Protein AF-A0A9D6WIB5-F1 (afdb_monomer_lite)

Sequence (393 aa):
MRHALLHAFSIAALVAALFLAWIWRDGGQGAPAVRYANPLYETLLSRPEARGLDLSYLRAVSEDRSGPGPLANPLFASEPHSYDVILFGDSTLAWGTLPSVIAEGSGLRVGLFAYESGFLNRRMLRVYDAIARTYLKQGGLAVFSFAAWTQLADPDLVRLYGEDFARIETAIAAGGLPGRLDRREAAAGLLSATGIAQWRHRLHERLFGAARDRDPVLLPLPAKPPETPTPSDAGPLDVEAMHPRFLRAEPAAVTVMVDADAALRSVASDEAPPFRDLAAALPDAAGRGHLETNAAAFRALAAQAPYRSVFMIPIYAASDRSAYLVQRALFRFAYADAACLLDLGVLHPAGETLPVGREGHVVNEGGLVKSVLIAKALADARYVCPGRQGSAR

Radius of gyration: 26.32 Å; chains: 1; bounding box: 64×65×89 Å

pLDDT: mean 70.94, std 22.27, range [25.5, 97.94]

Foldseek 3Di:
DVVVVVVVVVVVVVVVVVVVVCCVVDLLCPPPQPKDQQPCQVVQCPDPLCVPADPVVNRIDGPDPFPQPQLLFVLLLDAWQQFLEEEEEEVCPVQQADQRLLCRLQVTRYHYDYGHLRALALLNVLLLQLSCNGHHHQQGEYEYEYFPVRLLDARNDDDPPPVVSVVQVVQVVVVDRRNPPPSVNSSVSSVVVVVVVVVVVVVCCVVCVVVVPPDPPPPDDPPDDPDDDDPPPDDDDDPPPDDDDPPDDDDPDPPPPDDPVVQVVCVVPPNHDPCPCVVVVQDDPSSVVRNQNSLVSLQVSLVPHSYAYEYEQFDFAPVPVVSSVNSVVSCVVRPQQRHWYDYLVVLDDPPDHQPADPVRGDRPRSHSSRSSSSSVCSNVVDTGHPPPPDDPD

Secondary structure (DSSP, 8-state):
-HHHHHHHHHHHHHHHHHHHHHIIIIISS-S---EEE-TTHHHHHHSGGGTT---GGGGEEES-SS-S-GGG-GGGGSPTT-EEEEEEESHHHHSS--HHHHHHHH-S-EEEEE-TT---SHHHHHHHHHHHHHHEEEEEEEEEE--HHHHSS-TT---SSHHHHHHHHHHHHTT---TT--HHHHHHHHHHHHHHHHHHHHHHHHHHGGGTSS----PPPPS-PPPPPPTTS-PPP-GGG--SS--------------HHHHHHHHHSS--S-GGGHHHHSPPHHHHHHHHHHHHHHHHHHHH-SSEEEEEEPPPPGGGHHHHHHHHHHHHHHTTTTSEEEEHHHHSPTTPPP---TTS--SSHHHHHHHHHHHHHHHTT--B-TT-TT---

Structure (mmCIF, N/CA/C/O backbone):
data_AF-A0A9D6WIB5-F1
#
_entry.id   AF-A0A9D6WIB5-F1
#
loop_
_atom_site.group_PDB
_atom_site.id
_atom_site.type_symbol
_atom_site.label_atom_id
_atom_site.label_alt_id
_atom_site.label_comp_id
_atom_site.label_asym_id
_atom_site.label_entity_id
_atom_site.label_seq_id
_atom_site.pdbx_PDB_ins_code
_atom_site.Cartn_x
_atom_site.Cartn_y
_atom_site.Cartn_z
_atom_site.occupancy
_atom_site.B_iso_or_equiv
_atom_site.auth_seq_id
_atom_site.auth_comp_id
_atom_site.auth_asym_id
_atom_site.auth_atom_id
_atom_site.pdbx_PDB_model_num
ATOM 1 N N . MET A 1 1 ? -14.952 10.471 -61.748 1.00 73.19 1 MET A N 1
ATOM 2 C CA . MET A 1 1 ? -14.874 11.013 -60.367 1.00 73.19 1 MET A CA 1
ATOM 3 C C . MET A 1 1 ? -15.531 10.122 -59.311 1.00 73.19 1 MET A C 1
ATOM 5 O O . MET A 1 1 ? -14.818 9.707 -58.411 1.00 73.19 1 MET A O 1
ATOM 9 N N . ARG A 1 2 ? -16.827 9.767 -59.403 1.00 74.62 2 ARG A N 1
ATOM 10 C CA . ARG A 1 2 ? -17.503 8.924 -58.383 1.00 74.62 2 ARG A CA 1
ATOM 11 C C . ARG A 1 2 ? -16.819 7.573 -58.112 1.00 74.62 2 ARG A C 1
ATOM 13 O O . ARG A 1 2 ? -16.617 7.233 -56.955 1.00 74.62 2 ARG A O 1
ATOM 20 N N . HIS A 1 3 ? -16.392 6.852 -59.152 1.00 73.56 3 HIS A N 1
ATOM 21 C CA . HIS A 1 3 ? -15.674 5.580 -58.982 1.00 73.56 3 HIS A CA 1
ATOM 22 C C . HIS A 1 3 ? -14.308 5.737 -58.294 1.00 73.56 3 HIS A C 1
ATOM 24 O O . HIS A 1 3 ? -13.960 4.927 -57.444 1.00 73.56 3 HIS A O 1
ATOM 30 N N . ALA A 1 4 ? -13.564 6.804 -58.597 1.00 77.12 4 ALA A N 1
ATOM 31 C CA . ALA A 1 4 ? -12.274 7.070 -57.959 1.00 77.12 4 ALA A CA 1
ATOM 32 C C . ALA A 1 4 ? -12.426 7.391 -56.460 1.00 77.12 4 ALA A C 1
ATOM 34 O O . ALA A 1 4 ? -11.630 6.929 -55.649 1.00 77.12 4 ALA A O 1
ATOM 35 N N . LEU A 1 5 ? -13.484 8.121 -56.084 1.00 77.19 5 LEU A N 1
ATOM 36 C CA . LEU A 1 5 ? -13.793 8.423 -54.682 1.00 77.19 5 LEU A CA 1
ATOM 37 C C . LEU A 1 5 ? -14.224 7.177 -53.895 1.00 77.19 5 LEU A C 1
ATOM 39 O O . LEU A 1 5 ? -13.792 7.000 -52.761 1.00 77.19 5 LEU A O 1
ATOM 43 N N . LEU A 1 6 ? -15.016 6.289 -54.506 1.00 84.81 6 LEU A N 1
ATOM 44 C CA . LEU A 1 6 ? -15.388 5.002 -53.906 1.00 84.81 6 LEU A CA 1
ATOM 45 C C . LEU A 1 6 ? -14.158 4.119 -53.654 1.00 84.81 6 LEU A C 1
ATOM 47 O O . LEU A 1 6 ? -14.003 3.597 -52.554 1.00 84.81 6 LEU A O 1
ATOM 51 N N . HIS A 1 7 ? -13.243 4.022 -54.623 1.00 80.50 7 HIS A N 1
ATOM 52 C CA . HIS A 1 7 ? -11.996 3.274 -54.445 1.00 80.50 7 HIS A CA 1
ATOM 53 C C . HIS A 1 7 ? -11.097 3.867 -53.356 1.00 80.50 7 HIS A C 1
ATOM 55 O O . HIS A 1 7 ? -10.576 3.120 -52.529 1.00 80.50 7 HIS A O 1
ATOM 61 N N . ALA A 1 8 ? -10.948 5.193 -53.308 1.00 81.44 8 ALA A N 1
ATOM 62 C CA . ALA A 1 8 ? -10.172 5.854 -52.261 1.00 81.44 8 ALA A CA 1
ATOM 63 C C . ALA A 1 8 ? -10.755 5.587 -50.861 1.00 81.44 8 ALA A C 1
ATOM 65 O O . ALA A 1 8 ? -10.007 5.310 -49.924 1.00 81.44 8 ALA A O 1
ATOM 66 N N . PHE A 1 9 ? -12.085 5.594 -50.727 1.00 88.69 9 PHE A N 1
ATOM 67 C CA . PHE A 1 9 ? -12.755 5.314 -49.458 1.00 88.69 9 PHE A CA 1
ATOM 68 C C . PHE A 1 9 ? -12.594 3.851 -49.022 1.00 88.69 9 PHE A C 1
ATOM 70 O O . PHE A 1 9 ? -12.291 3.589 -47.861 1.00 88.69 9 PHE A O 1
ATOM 77 N N . SER A 1 10 ? -12.725 2.892 -49.944 1.00 83.75 10 SER A N 1
ATOM 78 C CA . SER A 1 10 ? -12.512 1.469 -49.647 1.00 83.75 10 SER A CA 1
ATOM 79 C C . SER A 1 10 ? -11.070 1.165 -49.237 1.00 83.75 10 SER A C 1
ATOM 81 O O . SER A 1 10 ? -10.853 0.380 -48.317 1.00 83.75 10 SER A O 1
ATOM 83 N N . ILE A 1 11 ? -10.085 1.814 -49.868 1.00 86.69 11 ILE A N 1
ATOM 84 C CA . ILE A 1 11 ? -8.671 1.679 -49.494 1.00 86.69 11 ILE A CA 1
ATOM 85 C C . ILE A 1 11 ? -8.429 2.281 -48.106 1.00 86.69 11 ILE A C 1
ATOM 87 O O . ILE A 1 11 ? -7.814 1.630 -47.266 1.00 86.69 11 ILE A O 1
ATOM 91 N N . ALA A 1 12 ? -8.955 3.477 -47.823 1.00 83.81 12 ALA A N 1
ATOM 92 C CA . ALA A 1 12 ? -8.821 4.105 -46.509 1.00 83.81 12 ALA A CA 1
ATOM 93 C C . ALA A 1 12 ? -9.473 3.268 -45.393 1.00 83.81 12 ALA A C 1
ATOM 95 O O . ALA A 1 12 ? -8.875 3.078 -44.335 1.00 83.81 12 ALA A O 1
ATOM 96 N N . ALA A 1 13 ? -10.662 2.711 -45.644 1.00 86.38 13 ALA A N 1
ATOM 97 C CA . ALA A 1 13 ? -11.349 1.830 -44.704 1.00 86.38 13 ALA A CA 1
ATOM 98 C C . ALA A 1 13 ? -10.573 0.525 -44.458 1.00 86.38 13 ALA A C 1
ATOM 100 O O . ALA A 1 13 ? -10.469 0.083 -43.315 1.00 86.38 13 ALA A O 1
ATOM 101 N N . LEU A 1 14 ? -9.984 -0.066 -45.503 1.00 88.12 14 LEU A N 1
ATOM 102 C CA . LEU A 1 14 ? -9.153 -1.264 -45.381 1.00 88.12 14 LEU A CA 1
ATOM 103 C C . LEU A 1 14 ? -7.866 -0.985 -44.596 1.00 88.12 14 LEU A C 1
ATOM 105 O O . LEU A 1 14 ? -7.521 -1.752 -43.704 1.00 88.12 14 LEU A O 1
ATOM 109 N N . VAL A 1 15 ? -7.181 0.126 -44.878 1.00 83.81 15 VAL A N 1
ATOM 110 C CA . VAL A 1 15 ? -5.978 0.538 -44.138 1.00 83.81 15 VAL A CA 1
ATOM 111 C C . VAL A 1 15 ? -6.311 0.792 -42.667 1.00 83.81 15 VAL A C 1
ATOM 113 O O . VAL A 1 15 ? -5.594 0.310 -41.794 1.00 83.81 15 VAL A O 1
ATOM 116 N N . ALA A 1 16 ? -7.427 1.464 -42.372 1.00 83.12 16 ALA A N 1
ATOM 117 C CA . ALA A 1 16 ? -7.889 1.669 -41.002 1.00 83.12 16 ALA A CA 1
ATOM 118 C C . ALA A 1 16 ? -8.225 0.342 -40.298 1.00 83.12 16 ALA A C 1
ATOM 120 O O . ALA A 1 16 ? -7.836 0.145 -39.149 1.00 83.12 16 ALA A O 1
ATOM 121 N N . ALA A 1 17 ? -8.893 -0.592 -40.980 1.00 83.06 17 ALA A N 1
ATOM 122 C CA . ALA A 1 17 ? -9.214 -1.906 -40.427 1.00 83.06 17 ALA A CA 1
ATOM 123 C C . ALA A 1 17 ? -7.956 -2.747 -40.153 1.00 83.06 17 ALA A C 1
ATOM 125 O O . ALA A 1 17 ? -7.858 -3.365 -39.096 1.00 83.06 17 ALA A O 1
ATOM 126 N N . LEU A 1 18 ? -6.976 -2.736 -41.062 1.00 76.38 18 LEU A N 1
ATOM 127 C CA . LEU A 1 18 ? -5.698 -3.430 -40.883 1.00 76.38 18 LEU A CA 1
ATOM 128 C C . LEU A 1 18 ? -4.862 -2.804 -39.764 1.00 76.38 18 LEU A C 1
ATOM 130 O O . LEU A 1 18 ? -4.276 -3.529 -38.967 1.00 76.38 18 LEU A O 1
ATOM 134 N N . PHE A 1 19 ? -4.855 -1.476 -39.653 1.00 69.00 19 PHE A N 1
ATOM 135 C CA . PHE A 1 19 ? -4.183 -0.769 -38.565 1.00 69.00 19 PHE A CA 1
ATOM 136 C C . PHE A 1 19 ? -4.838 -1.056 -37.207 1.00 69.00 19 PHE A C 1
ATOM 138 O O . PHE A 1 19 ? -4.141 -1.324 -36.233 1.00 69.00 19 PHE A O 1
ATOM 145 N N . LEU A 1 20 ? -6.173 -1.095 -37.139 1.00 67.00 20 LEU A N 1
ATOM 146 C CA . LEU A 1 20 ? -6.906 -1.494 -35.934 1.00 67.00 20 LEU A CA 1
ATOM 147 C C . LEU A 1 20 ? -6.681 -2.969 -35.582 1.00 67.00 20 LEU A C 1
ATOM 149 O O . LEU A 1 20 ? -6.518 -3.283 -34.408 1.00 67.00 20 LEU A O 1
ATOM 153 N N . ALA A 1 21 ? -6.634 -3.866 -36.570 1.00 70.25 21 ALA A N 1
ATOM 154 C CA . ALA A 1 21 ? -6.310 -5.274 -36.357 1.00 70.25 21 ALA A CA 1
ATOM 155 C C . ALA A 1 21 ? -4.866 -5.457 -35.867 1.00 70.25 21 ALA A C 1
ATOM 157 O O . ALA A 1 21 ? -4.623 -6.281 -34.990 1.00 70.25 21 ALA A O 1
ATOM 158 N N . TRP A 1 22 ? -3.923 -4.662 -36.380 1.00 65.62 22 TRP A N 1
ATOM 159 C CA . TRP A 1 22 ? -2.536 -4.635 -35.922 1.00 65.62 22 TRP A CA 1
ATOM 160 C C . TRP A 1 22 ? -2.415 -4.093 -34.493 1.00 65.62 22 TRP A C 1
ATOM 162 O O . TRP A 1 22 ? -1.809 -4.748 -33.656 1.00 65.62 22 TRP A O 1
ATOM 172 N N . ILE A 1 23 ? -3.079 -2.982 -34.153 1.00 57.72 23 ILE A N 1
ATOM 173 C CA . ILE A 1 23 ? -3.151 -2.478 -32.768 1.00 57.72 23 ILE A CA 1
ATOM 174 C C . ILE A 1 23 ? -3.806 -3.504 -31.840 1.00 57.72 23 ILE A C 1
ATOM 176 O O . ILE A 1 23 ? -3.381 -3.672 -30.703 1.00 57.72 23 ILE A O 1
ATOM 180 N N . TRP A 1 24 ? -4.838 -4.209 -32.296 1.00 55.62 24 TRP A N 1
ATOM 181 C CA . TRP A 1 24 ? -5.508 -5.210 -31.472 1.00 55.62 24 TRP A CA 1
ATOM 182 C C . TRP A 1 24 ? -4.647 -6.464 -31.266 1.00 55.62 24 TRP A C 1
ATOM 184 O O . TRP A 1 24 ? -4.664 -7.043 -30.181 1.00 55.62 24 TRP A O 1
ATOM 194 N N . ARG A 1 25 ? -3.861 -6.847 -32.279 1.00 52.91 25 ARG A N 1
ATOM 195 C CA . ARG A 1 25 ? -2.945 -7.993 -32.244 1.00 52.91 25 ARG A CA 1
ATOM 196 C C . ARG A 1 25 ? -1.653 -7.705 -31.469 1.00 52.91 25 ARG A C 1
ATOM 198 O O . ARG A 1 25 ? -1.260 -8.544 -30.668 1.00 52.91 25 ARG A O 1
ATOM 205 N N . ASP A 1 26 ? -1.042 -6.539 -31.673 1.00 44.69 26 ASP A N 1
ATOM 206 C CA . ASP A 1 26 ? 0.297 -6.203 -31.159 1.00 44.69 26 ASP A CA 1
ATOM 207 C C . ASP A 1 26 ? 0.281 -5.113 -30.066 1.00 44.69 26 ASP A C 1
ATOM 209 O O . ASP A 1 26 ? 1.196 -5.041 -29.252 1.00 44.69 26 ASP A O 1
ATOM 213 N N . GLY A 1 27 ? -0.749 -4.260 -30.015 1.00 41.56 27 GLY A N 1
ATOM 214 C CA . GLY A 1 27 ? -0.863 -3.145 -29.059 1.00 41.56 27 GLY A CA 1
ATOM 215 C C . GLY A 1 27 ? -1.754 -3.408 -27.837 1.00 41.56 27 GLY A C 1
ATOM 216 O O . GLY A 1 27 ? -1.714 -2.639 -26.881 1.00 41.56 27 GLY A O 1
ATOM 217 N N . GLY A 1 28 ? -2.561 -4.476 -27.847 1.00 40.91 28 GLY A N 1
ATOM 218 C CA . GLY A 1 28 ? -3.473 -4.838 -26.748 1.00 40.91 28 GLY A CA 1
ATOM 219 C C . GLY A 1 28 ? -3.008 -6.016 -25.891 1.00 40.91 28 GLY A C 1
ATOM 220 O O . GLY A 1 28 ? -3.468 -6.189 -24.763 1.00 40.91 28 GLY A O 1
ATOM 221 N N . GLN A 1 29 ? -2.080 -6.815 -26.406 1.00 40.91 29 GLN A N 1
ATOM 222 C CA . GLN A 1 29 ? -1.367 -7.827 -25.646 1.00 40.91 29 GLN A CA 1
ATOM 223 C C . GLN A 1 29 ? 0.100 -7.500 -25.834 1.00 40.91 29 GLN A C 1
ATOM 225 O O . GLN A 1 29 ? 0.661 -7.815 -26.880 1.00 40.91 29 GLN A O 1
ATOM 230 N N . GLY A 1 30 ? 0.703 -6.800 -24.865 1.00 50.59 30 GLY A N 1
ATOM 231 C CA . GLY A 1 30 ? 2.157 -6.642 -24.851 1.00 50.59 30 GLY A CA 1
ATOM 232 C C . GLY A 1 30 ? 2.777 -8.000 -25.164 1.00 50.59 30 GLY A C 1
ATOM 233 O O . GLY A 1 30 ? 2.280 -9.002 -24.638 1.00 50.59 30 GLY A O 1
ATOM 234 N N . ALA A 1 31 ? 3.744 -8.029 -26.094 1.00 45.81 31 ALA A N 1
ATOM 235 C CA . ALA A 1 31 ? 4.381 -9.253 -26.584 1.00 45.81 31 ALA A CA 1
ATOM 236 C C . ALA A 1 31 ? 4.467 -10.266 -25.438 1.00 45.81 31 ALA A C 1
ATOM 238 O O . ALA A 1 31 ? 4.948 -9.860 -24.374 1.00 45.81 31 ALA A O 1
ATOM 239 N N . PRO A 1 32 ? 3.921 -11.494 -25.595 1.00 52.44 32 PRO A N 1
ATOM 240 C CA . PRO A 1 32 ? 3.673 -12.400 -24.481 1.00 52.44 32 PRO A CA 1
ATOM 241 C C . PRO A 1 32 ? 4.929 -12.437 -23.635 1.00 52.44 32 PRO A C 1
ATOM 243 O O . PRO A 1 32 ? 5.973 -12.863 -24.129 1.00 52.44 32 PRO A O 1
ATOM 246 N N . ALA A 1 33 ? 4.836 -11.861 -22.429 1.00 60.47 33 ALA A N 1
ATOM 247 C CA . ALA A 1 33 ? 6.010 -11.599 -21.614 1.00 60.47 33 ALA A CA 1
ATOM 248 C C . ALA A 1 33 ? 6.803 -12.898 -21.551 1.00 60.47 33 ALA A C 1
ATOM 250 O O . ALA A 1 33 ? 6.225 -13.920 -21.174 1.00 60.47 33 ALA A O 1
ATOM 251 N N . VAL A 1 34 ? 8.058 -12.885 -22.012 1.00 63.88 34 VAL A N 1
ATOM 252 C CA . VAL A 1 34 ? 8.861 -14.108 -22.092 1.00 63.88 34 VAL A CA 1
ATOM 253 C C . VAL A 1 34 ? 8.859 -14.723 -20.699 1.00 63.88 34 VAL A C 1
ATOM 255 O O . VAL A 1 34 ? 9.285 -14.090 -19.729 1.00 63.88 34 VAL A O 1
ATOM 258 N N . ARG A 1 35 ? 8.259 -15.911 -20.595 1.00 76.75 35 ARG A N 1
ATOM 259 C CA . ARG A 1 35 ? 8.081 -16.612 -19.329 1.00 76.75 35 ARG A CA 1
ATOM 260 C C . ARG A 1 35 ? 9.216 -17.603 -19.168 1.00 76.75 35 ARG A C 1
ATOM 262 O O . ARG A 1 35 ? 9.382 -18.495 -19.996 1.00 76.75 35 ARG A O 1
ATOM 269 N N . TYR A 1 36 ? 9.957 -17.459 -18.084 1.00 81.12 36 TYR A N 1
ATOM 270 C CA . TYR A 1 36 ? 11.009 -18.379 -17.682 1.00 81.12 36 TYR A CA 1
ATOM 271 C C . TYR A 1 36 ? 10.500 -19.249 -16.538 1.00 81.12 36 TYR A C 1
ATOM 273 O O . TYR A 1 36 ? 9.653 -18.813 -15.753 1.00 81.12 36 TYR A O 1
ATOM 281 N N . ALA A 1 37 ? 11.016 -20.472 -16.425 1.00 85.25 37 ALA A N 1
ATOM 282 C CA . ALA A 1 37 ? 10.795 -21.276 -15.229 1.00 85.25 37 ALA A CA 1
ATOM 283 C C . ALA A 1 37 ? 11.323 -20.510 -14.008 1.00 85.25 37 ALA A C 1
ATOM 285 O O . ALA A 1 37 ? 12.419 -19.952 -14.055 1.00 85.25 37 ALA A O 1
ATOM 286 N N . ASN A 1 38 ? 10.544 -20.461 -12.930 1.00 81.44 38 ASN A N 1
ATOM 287 C CA . ASN A 1 38 ? 10.973 -19.803 -11.704 1.00 81.44 38 ASN A CA 1
ATOM 288 C C . ASN A 1 38 ? 11.993 -20.692 -10.973 1.00 81.44 38 ASN A C 1
ATOM 290 O O . ASN A 1 38 ? 11.601 -21.738 -10.447 1.00 81.44 38 ASN A O 1
ATOM 294 N N . PRO A 1 39 ? 13.276 -20.296 -10.884 1.00 79.62 39 PRO A N 1
ATOM 295 C CA . PRO A 1 39 ? 14.301 -21.127 -10.254 1.00 79.62 39 PRO A CA 1
ATOM 296 C C . PRO A 1 39 ? 14.086 -21.297 -8.742 1.00 79.62 39 PRO A C 1
ATOM 298 O O . PRO A 1 39 ? 14.669 -22.195 -8.147 1.00 79.62 39 PRO A O 1
ATOM 301 N N . LEU A 1 40 ? 13.248 -20.458 -8.121 1.00 80.75 40 LEU A N 1
ATOM 302 C CA . LEU A 1 40 ? 12.941 -20.508 -6.690 1.00 80.75 40 LEU A CA 1
ATOM 303 C C . LEU A 1 40 ? 11.665 -21.299 -6.378 1.00 80.75 40 LEU A C 1
ATOM 305 O O . LEU A 1 40 ? 11.276 -21.383 -5.218 1.00 80.75 40 LEU A O 1
ATOM 309 N N . TYR A 1 41 ? 10.980 -21.858 -7.381 1.00 83.62 41 TYR A N 1
ATOM 310 C CA . TYR A 1 41 ? 9.661 -22.461 -7.179 1.00 83.62 41 TYR A CA 1
ATOM 311 C C . TYR A 1 41 ? 9.671 -23.624 -6.176 1.00 83.62 41 TYR A C 1
ATOM 313 O O . TYR A 1 41 ? 8.881 -23.623 -5.233 1.00 83.62 41 TYR A O 1
ATOM 321 N N . GLU A 1 42 ? 10.598 -24.571 -6.330 1.00 87.06 42 GLU A N 1
ATOM 322 C CA . GLU A 1 42 ? 10.722 -25.716 -5.416 1.00 87.06 42 GLU A CA 1
ATOM 323 C C . GLU A 1 42 ? 11.121 -25.273 -4.001 1.00 87.06 42 GLU A C 1
ATOM 325 O O . GLU A 1 42 ? 10.569 -25.759 -3.012 1.00 87.06 42 GLU A O 1
ATOM 330 N N . THR A 1 43 ? 12.006 -24.275 -3.890 1.00 82.56 43 THR A N 1
ATOM 331 C CA . THR A 1 43 ? 12.355 -23.656 -2.604 1.00 82.56 43 THR A CA 1
ATOM 332 C C . THR A 1 43 ? 11.114 -23.078 -1.931 1.00 82.56 43 THR A C 1
ATOM 334 O O . THR A 1 43 ? 10.878 -23.360 -0.760 1.00 82.56 43 THR A O 1
ATOM 337 N N . LEU A 1 44 ? 10.285 -22.325 -2.663 1.00 82.69 44 LEU A N 1
ATOM 338 C CA . LEU A 1 44 ? 9.049 -21.734 -2.143 1.00 82.69 44 LEU A CA 1
ATOM 339 C C . LEU A 1 44 ? 8.046 -22.801 -1.686 1.00 82.69 44 LEU A C 1
ATOM 341 O O . LEU A 1 44 ? 7.485 -22.654 -0.606 1.00 82.69 44 LEU A O 1
ATOM 345 N N . LEU A 1 45 ? 7.856 -23.882 -2.450 1.00 85.31 45 LEU A N 1
ATOM 346 C CA . LEU A 1 45 ? 6.968 -24.991 -2.076 1.00 85.31 45 LEU A CA 1
ATOM 347 C C . LEU A 1 45 ? 7.430 -25.738 -0.820 1.00 85.31 45 LEU A C 1
ATOM 349 O O . LEU A 1 45 ? 6.602 -26.229 -0.056 1.00 85.31 45 LEU A O 1
ATOM 353 N N . SER A 1 46 ? 8.743 -25.825 -0.601 1.00 85.56 46 SER A N 1
ATOM 354 C CA . SER A 1 46 ? 9.311 -26.513 0.565 1.00 85.56 46 SER A CA 1
ATOM 355 C C . SER A 1 46 ? 9.085 -25.766 1.887 1.00 85.56 46 SER A C 1
ATOM 357 O O . SER A 1 46 ? 9.235 -26.348 2.966 1.00 85.56 46 SER A O 1
ATOM 359 N N . ARG A 1 47 ? 8.710 -24.482 1.824 1.00 80.31 47 ARG A N 1
ATOM 360 C CA . ARG A 1 47 ? 8.531 -23.636 3.003 1.00 80.31 47 ARG A CA 1
ATOM 361 C C . ARG A 1 47 ? 7.288 -24.044 3.802 1.00 80.31 47 ARG A C 1
ATOM 363 O O . ARG A 1 47 ? 6.231 -24.270 3.210 1.00 80.31 47 ARG A O 1
ATOM 370 N N . PRO A 1 48 ? 7.350 -24.087 5.146 1.00 76.94 48 PRO A N 1
ATOM 371 C CA . PRO A 1 48 ? 6.172 -24.330 5.982 1.00 76.94 48 PRO A CA 1
ATOM 372 C C . PRO A 1 48 ? 4.993 -23.399 5.667 1.00 76.94 48 PRO A C 1
ATOM 374 O O . PRO A 1 48 ? 3.841 -23.825 5.713 1.00 76.94 48 PRO A O 1
ATOM 377 N N . GLU A 1 49 ? 5.284 -22.151 5.308 1.00 80.19 49 GLU A N 1
ATOM 378 C CA . GLU A 1 49 ? 4.323 -21.104 4.970 1.00 80.19 49 GLU A CA 1
ATOM 379 C C . GLU A 1 49 ? 3.557 -21.387 3.666 1.00 80.19 49 GLU A C 1
ATOM 381 O O . GLU A 1 49 ? 2.486 -20.822 3.470 1.00 80.19 49 GLU A O 1
ATOM 386 N N . ALA A 1 50 ? 4.069 -22.266 2.796 1.00 79.19 50 ALA A N 1
ATOM 387 C CA . ALA A 1 50 ? 3.410 -22.674 1.555 1.00 79.19 50 ALA A CA 1
ATOM 388 C C . ALA A 1 50 ? 2.350 -23.771 1.751 1.00 79.19 50 ALA A C 1
ATOM 390 O O . ALA A 1 50 ? 1.600 -24.080 0.823 1.00 79.19 50 ALA A O 1
ATOM 391 N N . ARG A 1 51 ? 2.277 -24.392 2.936 1.00 82.62 51 ARG A N 1
ATOM 392 C CA . ARG A 1 51 ? 1.345 -25.500 3.183 1.00 82.62 51 ARG A CA 1
ATOM 393 C C . ARG A 1 51 ? -0.101 -25.031 3.035 1.00 82.62 51 ARG A C 1
ATOM 395 O O . ARG A 1 51 ? -0.567 -24.195 3.801 1.00 82.62 51 ARG A O 1
ATOM 402 N N . GLY A 1 52 ? -0.808 -25.640 2.086 1.00 84.75 52 GLY A N 1
ATOM 403 C CA . GLY A 1 52 ? -2.212 -25.346 1.808 1.00 84.75 52 GLY A CA 1
ATOM 404 C C . GLY A 1 52 ? -2.449 -24.134 0.907 1.00 84.75 52 GLY A C 1
ATOM 405 O O . GLY A 1 52 ? -3.603 -23.756 0.776 1.00 84.75 52 GLY A O 1
ATOM 406 N N . LEU A 1 53 ? -1.400 -23.555 0.304 1.00 87.50 53 LEU A N 1
ATOM 407 C CA . LEU A 1 53 ? -1.517 -22.480 -0.685 1.00 87.50 53 LEU A CA 1
ATOM 408 C C . LEU A 1 53 ? -1.361 -23.016 -2.113 1.00 87.50 53 LEU A C 1
ATOM 410 O O . LEU A 1 53 ? -0.441 -23.797 -2.388 1.00 87.50 53 LEU A O 1
A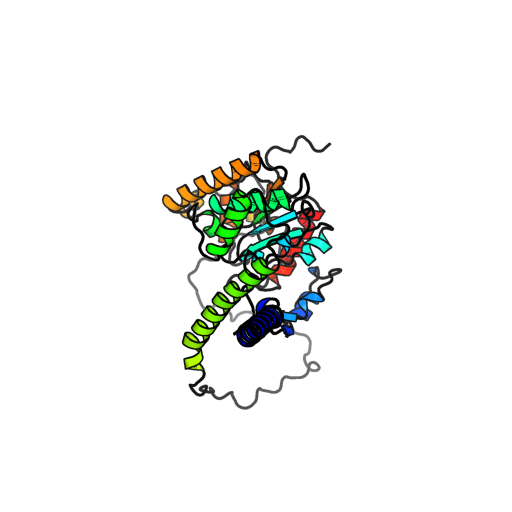TOM 414 N N . ASP A 1 54 ? -2.182 -22.540 -3.051 1.00 88.25 54 ASP A N 1
ATOM 415 C CA . ASP A 1 54 ? -1.951 -22.779 -4.479 1.00 88.25 54 ASP A CA 1
ATOM 416 C C . ASP A 1 54 ? -0.893 -21.815 -5.029 1.00 88.25 54 ASP A C 1
ATOM 418 O O . ASP A 1 54 ? -1.176 -20.713 -5.496 1.00 88.25 54 ASP A O 1
ATOM 422 N N . LEU A 1 55 ? 0.363 -22.263 -5.024 1.00 86.75 55 LEU A N 1
ATOM 423 C CA . LEU A 1 55 ? 1.480 -21.511 -5.595 1.00 86.75 55 LEU A CA 1
ATOM 424 C C . LEU A 1 55 ? 1.726 -21.818 -7.081 1.00 86.75 55 LEU A C 1
ATOM 426 O O . LEU A 1 55 ? 2.742 -21.389 -7.622 1.00 86.75 55 LEU A O 1
ATOM 430 N N . SER A 1 56 ? 0.852 -22.557 -7.776 1.00 86.88 56 SER A N 1
ATOM 431 C CA . SER A 1 56 ? 1.084 -22.985 -9.170 1.00 86.88 56 SER A CA 1
ATOM 432 C C . SER A 1 56 ? 1.367 -21.828 -10.138 1.00 86.88 56 SER A C 1
ATOM 434 O O . SER A 1 56 ? 2.162 -21.981 -11.069 1.00 86.88 56 SER A O 1
ATOM 436 N N . TYR A 1 57 ? 0.809 -20.645 -9.875 1.00 81.25 57 TYR A N 1
ATOM 437 C CA . TYR A 1 57 ? 1.046 -19.429 -10.653 1.00 81.25 57 TYR A CA 1
ATOM 438 C C . TYR A 1 57 ? 2.490 -18.895 -10.547 1.00 81.25 57 TYR A C 1
ATOM 440 O O . TYR A 1 57 ? 2.921 -18.145 -11.420 1.00 81.25 57 TYR A O 1
ATOM 448 N N . LEU A 1 58 ? 3.257 -19.305 -9.528 1.00 84.12 58 LEU A N 1
ATOM 449 C CA . LEU A 1 58 ? 4.672 -18.953 -9.351 1.00 84.12 58 LEU A CA 1
ATOM 450 C C . LEU A 1 58 ? 5.625 -19.859 -10.138 1.00 84.12 58 LEU A C 1
ATOM 452 O O . LEU A 1 58 ? 6.828 -19.612 -10.105 1.00 84.12 58 LEU A O 1
ATOM 456 N N . ARG A 1 59 ? 5.136 -20.887 -10.851 1.00 84.94 59 ARG A N 1
ATOM 457 C CA . ARG A 1 59 ? 5.979 -21.777 -11.681 1.00 84.94 59 ARG A CA 1
ATOM 458 C C . ARG A 1 59 ? 6.738 -21.030 -12.774 1.00 84.94 59 ARG A C 1
ATOM 460 O O . ARG A 1 59 ? 7.792 -21.489 -13.211 1.00 84.94 59 ARG A O 1
ATOM 467 N N . ALA A 1 60 ? 6.200 -19.897 -13.213 1.00 82.38 60 ALA A N 1
ATOM 468 C CA . ALA A 1 60 ? 6.782 -19.069 -14.250 1.00 82.38 60 ALA A CA 1
ATOM 469 C C . ALA A 1 60 ? 6.958 -17.623 -13.774 1.00 82.38 60 ALA A C 1
ATOM 471 O O . ALA A 1 60 ? 6.105 -17.085 -13.073 1.00 82.38 60 ALA A O 1
ATOM 472 N N . VAL A 1 61 ? 8.046 -16.989 -14.204 1.00 78.69 61 VAL A N 1
ATOM 473 C CA . VAL A 1 61 ? 8.347 -15.568 -13.977 1.00 78.69 61 VAL A CA 1
ATOM 474 C C . VAL A 1 61 ? 8.544 -14.856 -15.311 1.00 78.69 61 VAL A C 1
ATOM 476 O O . VAL A 1 61 ? 8.962 -15.473 -16.290 1.00 78.69 61 VAL A O 1
ATOM 479 N N . SER A 1 62 ? 8.245 -13.560 -15.361 1.00 72.25 62 SER A N 1
ATOM 480 C CA . SER A 1 62 ? 8.523 -12.699 -16.515 1.00 72.25 62 SER A CA 1
ATOM 481 C C . SER A 1 62 ? 9.723 -11.794 -16.252 1.00 72.25 62 SER A C 1
ATOM 483 O O . SER A 1 62 ? 9.957 -11.386 -15.117 1.00 72.25 62 SER A O 1
ATOM 485 N N . GLU A 1 63 ? 10.448 -11.431 -17.310 1.00 66.25 63 GLU A N 1
ATOM 486 C CA . GLU A 1 63 ? 11.558 -10.464 -17.232 1.00 66.25 63 GLU A CA 1
ATOM 487 C C . GLU A 1 63 ? 11.092 -9.041 -16.908 1.00 66.25 63 GLU A C 1
ATOM 489 O O . GLU A 1 63 ? 11.849 -8.237 -16.360 1.00 66.25 63 GLU A O 1
ATOM 494 N N . ASP A 1 64 ? 9.841 -8.723 -17.250 1.00 63.81 64 ASP A N 1
ATOM 495 C CA . ASP A 1 64 ? 9.290 -7.394 -17.047 1.00 63.81 64 ASP A CA 1
ATOM 496 C C . ASP A 1 64 ? 9.079 -7.116 -15.554 1.00 63.81 64 ASP A C 1
ATOM 498 O O . ASP A 1 64 ? 8.117 -7.569 -14.933 1.00 63.81 64 ASP A O 1
ATOM 502 N N . ARG A 1 65 ? 10.022 -6.359 -14.984 1.00 56.84 65 ARG A N 1
ATOM 503 C CA . ARG A 1 65 ? 9.970 -5.854 -13.606 1.00 56.84 65 ARG A CA 1
ATOM 504 C C . ARG A 1 65 ? 8.945 -4.732 -13.425 1.00 56.84 65 ARG A C 1
ATOM 506 O O . ARG A 1 65 ? 8.578 -4.441 -12.290 1.00 56.84 65 ARG A O 1
ATOM 513 N N . SER A 1 66 ? 8.526 -4.088 -14.515 1.00 56.19 66 SER A N 1
ATOM 514 C CA . SER A 1 66 ? 7.759 -2.836 -14.481 1.00 56.19 66 SER A CA 1
ATOM 515 C C . SER A 1 66 ? 6.262 -3.050 -14.291 1.00 56.19 66 SER A C 1
ATOM 517 O O . SER A 1 66 ? 5.568 -2.096 -13.954 1.00 56.19 66 SER A O 1
ATOM 519 N N . GLY A 1 67 ? 5.768 -4.274 -14.509 1.00 64.88 67 GLY A N 1
ATOM 520 C CA . GLY A 1 67 ? 4.338 -4.558 -14.552 1.00 64.88 67 GLY A CA 1
ATOM 521 C C . GLY A 1 67 ? 3.569 -3.654 -15.535 1.00 64.88 67 GLY A C 1
ATOM 522 O O . GLY A 1 67 ? 4.130 -2.787 -16.209 1.00 64.88 67 GLY A O 1
ATOM 523 N N . PRO A 1 68 ? 2.248 -3.834 -15.646 1.00 69.62 68 PRO A N 1
ATOM 524 C CA . PRO A 1 68 ? 1.407 -2.809 -16.244 1.00 69.62 68 PRO A CA 1
ATOM 525 C C . PRO A 1 68 ? 1.506 -1.515 -15.415 1.00 69.62 68 PRO A C 1
ATOM 527 O O . PRO A 1 68 ? 1.349 -1.553 -14.193 1.00 69.62 68 PRO A O 1
ATOM 530 N N . GLY A 1 69 ? 1.753 -0.372 -16.069 1.00 82.81 69 GLY A N 1
ATOM 531 C CA . GLY A 1 69 ? 1.714 0.946 -15.419 1.00 82.81 69 GLY A CA 1
ATOM 532 C C . GLY A 1 69 ? 0.347 1.239 -14.771 1.00 82.81 69 GLY A C 1
ATOM 533 O O . GLY A 1 69 ? -0.608 0.486 -14.993 1.00 82.81 69 GLY A O 1
ATOM 534 N N . PRO A 1 70 ? 0.203 2.331 -13.992 1.00 85.62 70 PRO A N 1
ATOM 535 C CA . PRO A 1 70 ? -0.980 2.568 -13.167 1.00 85.62 70 PRO A CA 1
ATOM 536 C C . PRO A 1 70 ? -2.337 2.424 -13.854 1.00 85.62 70 PRO A C 1
ATOM 538 O O . PRO A 1 70 ? -3.265 1.892 -13.249 1.00 85.62 70 PRO A O 1
ATOM 541 N N . LEU A 1 71 ? -2.458 2.833 -15.119 1.00 85.38 71 LEU A N 1
ATOM 542 C CA . LEU A 1 71 ? -3.708 2.744 -15.887 1.00 85.38 71 LEU A CA 1
ATOM 543 C C . LEU A 1 71 ? -4.128 1.319 -16.262 1.00 85.38 71 LEU A C 1
ATOM 545 O O . LEU A 1 71 ? -5.295 1.090 -16.570 1.00 85.38 71 LEU A O 1
ATOM 549 N N . ALA A 1 72 ? -3.199 0.370 -16.244 1.00 83.94 72 ALA A N 1
ATOM 550 C CA . ALA A 1 72 ? -3.457 -1.030 -16.552 1.00 83.94 72 ALA A CA 1
ATOM 551 C C . ALA A 1 72 ? -3.550 -1.893 -15.277 1.00 83.94 72 ALA A C 1
ATOM 553 O O . ALA A 1 72 ? -3.462 -3.121 -15.344 1.00 83.94 72 ALA A O 1
ATOM 554 N N . ASN A 1 73 ? -3.765 -1.268 -14.111 1.00 88.31 73 ASN A N 1
ATOM 555 C CA . ASN A 1 73 ? -3.994 -1.996 -12.869 1.00 88.31 73 ASN A CA 1
ATOM 556 C C . ASN A 1 73 ? -5.263 -2.873 -12.954 1.00 88.31 73 ASN A C 1
ATOM 558 O O . ASN A 1 73 ? -6.330 -2.356 -13.304 1.00 88.31 73 ASN A O 1
ATOM 562 N N . PRO A 1 74 ? -5.204 -4.157 -12.552 1.00 87.25 74 PRO A N 1
ATOM 563 C CA . PRO A 1 74 ? -6.369 -5.047 -12.533 1.00 87.25 74 PRO A CA 1
ATOM 564 C C . PRO A 1 74 ? -7.566 -4.545 -11.706 1.00 87.25 74 PRO A C 1
ATOM 566 O O . PRO A 1 74 ? -8.703 -4.923 -11.991 1.00 87.25 74 PRO A O 1
ATOM 569 N N . LEU A 1 75 ? -7.342 -3.672 -10.715 1.00 89.06 75 LEU A N 1
ATOM 570 C CA . LEU A 1 75 ? -8.403 -3.020 -9.941 1.00 89.06 75 LEU A CA 1
ATOM 571 C C . LEU A 1 75 ? -9.410 -2.304 -10.846 1.00 89.06 75 LEU A C 1
ATOM 573 O O . LEU A 1 75 ? -10.607 -2.389 -10.599 1.00 89.06 75 LEU A O 1
ATOM 577 N N . PHE A 1 76 ? -8.953 -1.659 -11.923 1.00 88.25 76 PHE A N 1
ATOM 578 C CA . PHE A 1 76 ? -9.822 -0.895 -12.827 1.00 88.25 76 PHE A CA 1
ATOM 579 C C . PHE A 1 76 ? -10.684 -1.764 -13.748 1.00 88.25 76 PHE A C 1
ATOM 581 O O . PHE A 1 76 ? -11.599 -1.264 -14.395 1.00 88.25 76 PHE A O 1
ATOM 588 N N . ALA A 1 77 ? -10.418 -3.069 -13.806 1.00 85.94 77 ALA A N 1
ATOM 589 C CA . ALA A 1 77 ? -11.273 -4.028 -14.499 1.00 85.94 77 ALA A CA 1
ATOM 590 C C . ALA A 1 77 ? -12.324 -4.666 -13.573 1.00 85.94 77 ALA A C 1
ATOM 592 O O . ALA A 1 77 ? -13.134 -5.470 -14.035 1.00 85.94 77 ALA A O 1
ATOM 593 N N . SER A 1 78 ? -12.290 -4.350 -12.277 1.00 88.69 78 SER A N 1
ATOM 594 C CA . SER A 1 78 ? -13.175 -4.946 -11.281 1.00 88.69 78 SER A CA 1
ATOM 595 C C . SER A 1 78 ? -14.465 -4.154 -11.115 1.00 88.69 78 SER A C 1
ATOM 597 O O . SER A 1 78 ? -14.548 -2.968 -11.427 1.00 88.69 78 SER A O 1
ATOM 599 N N . GLU A 1 79 ? -15.491 -4.817 -10.593 1.00 91.19 79 GLU A N 1
ATOM 600 C CA . GLU A 1 79 ? -16.748 -4.156 -10.256 1.00 91.19 79 GLU A CA 1
ATOM 601 C C . GLU A 1 79 ? -16.547 -3.187 -9.075 1.00 91.19 79 GLU A C 1
ATOM 603 O O . GLU A 1 79 ? -15.745 -3.475 -8.174 1.00 91.19 79 GLU A O 1
ATOM 608 N N . PRO A 1 80 ? -17.268 -2.053 -9.039 1.00 93.25 80 PRO A N 1
ATOM 609 C CA . PRO A 1 80 ? -17.305 -1.193 -7.862 1.00 93.25 80 PRO A CA 1
ATOM 610 C C . PRO A 1 80 ? -17.682 -1.975 -6.598 1.00 93.25 80 PRO A C 1
ATOM 612 O O . PRO A 1 80 ? -18.464 -2.923 -6.654 1.00 93.25 80 PRO A O 1
ATOM 615 N N . HIS A 1 81 ? -17.132 -1.567 -5.455 1.00 95.56 81 HIS A N 1
ATOM 616 C CA . HIS A 1 81 ? -17.390 -2.174 -4.142 1.00 95.56 81 HIS A CA 1
ATOM 617 C C . HIS A 1 81 ? -17.166 -3.698 -4.072 1.00 95.56 81 HIS A C 1
ATOM 619 O O . HIS A 1 81 ? -17.830 -4.398 -3.308 1.00 95.56 81 HIS A O 1
ATOM 625 N N . SER A 1 82 ? -16.235 -4.235 -4.861 1.00 96.38 82 SER A N 1
ATOM 626 C CA . SER A 1 82 ? -15.964 -5.676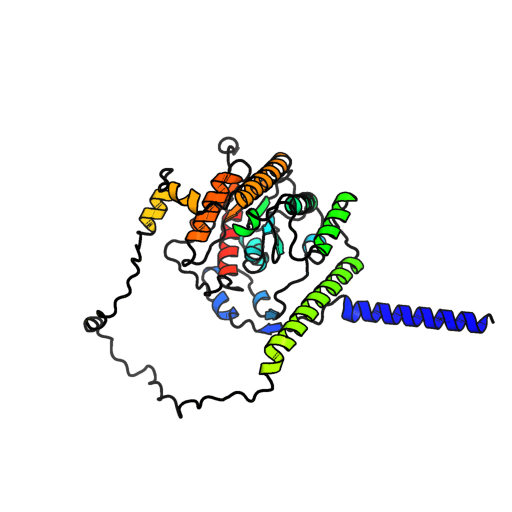 -4.913 1.00 96.38 82 SER A CA 1
ATOM 627 C C . SER A 1 82 ? -14.876 -6.145 -3.944 1.00 96.38 82 SER A C 1
ATOM 629 O O . SER A 1 82 ? -14.821 -7.338 -3.638 1.00 96.38 82 SER A O 1
ATOM 631 N N . TYR A 1 83 ? -14.040 -5.242 -3.425 1.00 97.44 83 TYR A N 1
ATOM 632 C CA . TYR A 1 83 ? -12.907 -5.586 -2.563 1.00 97.44 83 TYR A CA 1
ATOM 633 C C . TYR A 1 83 ? -13.211 -5.394 -1.077 1.00 97.44 83 TYR A C 1
ATOM 635 O O . TYR A 1 83 ? -13.805 -4.399 -0.665 1.00 97.44 83 TYR A O 1
ATOM 643 N N . ASP A 1 84 ? -12.754 -6.341 -0.261 1.00 97.38 84 ASP A N 1
ATOM 644 C CA . ASP A 1 84 ? -12.756 -6.228 1.201 1.00 97.38 84 ASP A CA 1
ATOM 645 C C . ASP A 1 84 ? -11.566 -5.391 1.683 1.00 97.38 84 ASP A C 1
ATOM 647 O O . ASP A 1 84 ? -11.679 -4.616 2.636 1.00 97.38 84 ASP A O 1
ATOM 651 N N . VAL A 1 85 ? -10.426 -5.541 1.001 1.00 97.62 85 VAL A N 1
ATOM 652 C CA . VAL A 1 85 ? -9.153 -4.896 1.329 1.00 97.62 85 VAL A CA 1
ATOM 653 C C . VAL A 1 85 ? -8.491 -4.388 0.054 1.00 97.62 85 VAL A C 1
ATOM 655 O O . VAL A 1 85 ? -8.434 -5.108 -0.940 1.00 97.62 85 VAL A O 1
ATOM 658 N N . ILE A 1 86 ? -7.936 -3.178 0.087 1.00 97.94 86 ILE A N 1
ATOM 659 C CA . ILE A 1 86 ? -7.028 -2.667 -0.944 1.00 97.94 86 ILE A CA 1
ATOM 660 C C . ILE A 1 86 ? -5.736 -2.228 -0.263 1.00 97.94 86 ILE A C 1
ATOM 662 O O . ILE A 1 86 ? -5.756 -1.441 0.685 1.00 97.94 86 ILE A O 1
ATOM 666 N N . LEU A 1 87 ? -4.614 -2.749 -0.753 1.00 97.50 87 LEU A N 1
ATOM 667 C CA . LEU A 1 87 ? -3.279 -2.370 -0.318 1.00 97.50 87 LEU A CA 1
ATOM 668 C C . LEU A 1 87 ? -2.740 -1.268 -1.235 1.00 97.50 87 LEU A C 1
ATOM 670 O O . LEU A 1 87 ? -2.646 -1.460 -2.448 1.00 97.50 87 LEU A O 1
ATOM 674 N N . PHE A 1 88 ? -2.347 -0.145 -0.644 1.00 97.19 88 PHE A N 1
ATOM 675 C CA . PHE A 1 88 ? -1.674 0.976 -1.289 1.00 97.19 88 PHE A CA 1
ATOM 676 C C . PHE A 1 88 ? -0.215 1.023 -0.843 1.00 97.19 88 PHE A C 1
ATOM 678 O O . PHE A 1 88 ? 0.061 0.957 0.359 1.00 97.19 88 PHE A O 1
ATOM 685 N N . GLY A 1 89 ? 0.722 1.169 -1.780 1.00 94.50 89 GLY A N 1
ATOM 686 C CA . GLY A 1 89 ? 2.133 1.257 -1.413 1.00 94.50 89 GLY A CA 1
ATOM 687 C C . GLY A 1 89 ? 3.101 1.632 -2.515 1.00 94.50 89 GLY A C 1
ATOM 688 O O . GLY A 1 89 ? 2.731 1.956 -3.642 1.00 94.50 89 GLY A O 1
ATOM 689 N N . ASP A 1 90 ? 4.374 1.559 -2.155 1.00 91.31 90 ASP A N 1
ATOM 690 C CA . ASP A 1 90 ? 5.502 1.772 -3.053 1.00 91.31 90 ASP A CA 1
ATOM 691 C C . ASP A 1 90 ? 6.054 0.443 -3.608 1.00 91.31 90 ASP A C 1
ATOM 693 O O . ASP A 1 90 ? 5.399 -0.607 -3.569 1.00 91.31 90 ASP A O 1
ATOM 697 N N . SER A 1 91 ? 7.286 0.470 -4.122 1.00 85.06 91 SER A N 1
ATOM 698 C CA . SER A 1 91 ? 7.966 -0.712 -4.653 1.00 85.06 91 SER A CA 1
ATOM 699 C C . SER A 1 91 ? 8.126 -1.840 -3.627 1.00 85.06 91 SER A C 1
ATOM 701 O O . SER A 1 91 ? 8.159 -3.011 -4.006 1.00 85.06 91 SER A O 1
ATOM 703 N N . THR A 1 92 ? 8.148 -1.527 -2.327 1.00 83.19 92 THR A N 1
ATOM 704 C CA . THR A 1 92 ? 8.178 -2.521 -1.244 1.00 83.19 92 THR A CA 1
ATOM 705 C C . THR A 1 92 ? 6.965 -3.445 -1.289 1.00 83.19 92 THR A C 1
ATOM 707 O O . THR A 1 92 ? 7.090 -4.643 -1.004 1.00 83.19 92 THR A O 1
ATOM 710 N N . LEU A 1 93 ? 5.789 -2.901 -1.625 1.00 87.06 93 LEU A N 1
ATOM 711 C CA . LEU A 1 93 ? 4.580 -3.694 -1.822 1.00 87.06 93 LEU A CA 1
ATOM 712 C C . LEU A 1 93 ? 4.522 -4.279 -3.228 1.00 87.06 93 LEU A C 1
ATOM 714 O O . LEU A 1 93 ? 4.244 -5.472 -3.345 1.00 87.06 93 LEU A O 1
ATOM 718 N N . ALA A 1 94 ? 4.828 -3.480 -4.255 1.00 86.62 94 ALA A N 1
ATOM 719 C CA . ALA A 1 94 ? 4.733 -3.893 -5.656 1.00 86.62 94 ALA A CA 1
ATOM 720 C C . ALA A 1 94 ? 5.569 -5.146 -5.968 1.00 86.62 94 ALA A C 1
ATOM 722 O O . ALA A 1 94 ? 5.146 -5.995 -6.746 1.00 86.62 94 ALA A O 1
ATOM 723 N N . TRP A 1 95 ? 6.739 -5.284 -5.337 1.00 80.19 95 TRP A N 1
ATOM 724 C CA . TRP A 1 95 ? 7.656 -6.407 -5.571 1.00 80.19 95 TRP A CA 1
ATOM 725 C C . TRP A 1 95 ? 7.677 -7.444 -4.450 1.00 80.19 95 TRP A C 1
ATOM 727 O O . TRP A 1 95 ? 8.275 -8.508 -4.592 1.00 80.19 95 TRP A O 1
ATOM 737 N N . GLY A 1 96 ? 7.075 -7.117 -3.309 1.00 80.75 96 GLY A N 1
ATOM 738 C CA . GLY A 1 96 ? 7.199 -7.893 -2.081 1.00 80.75 96 GLY A CA 1
ATOM 739 C C . GLY A 1 96 ? 5.878 -8.439 -1.567 1.00 80.75 96 GLY A C 1
ATOM 740 O O . GLY A 1 96 ? 5.796 -8.692 -0.369 1.00 80.75 96 GLY A O 1
ATOM 741 N N . THR A 1 97 ? 4.854 -8.555 -2.416 1.00 86.56 97 THR A N 1
ATOM 742 C CA . THR A 1 97 ? 3.509 -8.983 -2.005 1.00 86.56 97 THR A CA 1
ATOM 743 C C . THR A 1 97 ? 2.840 -9.818 -3.087 1.00 86.56 97 THR A C 1
ATOM 745 O O . THR A 1 97 ? 2.939 -9.510 -4.271 1.00 86.56 97 THR A O 1
ATOM 748 N N . LEU A 1 98 ? 2.121 -10.856 -2.668 1.00 88.94 98 LEU A N 1
ATOM 749 C CA . LEU A 1 98 ? 1.372 -11.781 -3.509 1.00 88.94 98 LEU A CA 1
ATOM 750 C C . LEU A 1 98 ? -0.115 -11.691 -3.125 1.00 88.94 98 LEU A C 1
ATOM 752 O O . LEU A 1 98 ? -0.538 -12.355 -2.177 1.00 88.94 98 LEU A O 1
ATOM 756 N N . PRO A 1 99 ? -0.930 -10.876 -3.826 1.00 90.88 99 PRO A N 1
ATOM 757 C CA . PRO A 1 99 ? -2.340 -10.683 -3.478 1.00 90.88 99 PRO A CA 1
ATOM 758 C C . PRO A 1 99 ? -3.158 -11.977 -3.438 1.00 90.88 99 PRO A C 1
ATOM 760 O O . PRO A 1 99 ? -4.051 -12.093 -2.607 1.00 90.88 99 PRO A O 1
ATOM 763 N N . SER A 1 100 ? -2.832 -12.959 -4.285 1.00 89.12 100 SER A N 1
ATOM 764 C CA . SER A 1 100 ? -3.466 -14.285 -4.291 1.00 89.12 100 SER A CA 1
ATOM 765 C C . SER A 1 100 ? -3.239 -15.046 -2.985 1.00 89.12 100 SER A C 1
ATOM 767 O O . SER A 1 100 ? -4.198 -15.561 -2.425 1.00 89.12 100 SER A O 1
ATOM 769 N N . VAL A 1 101 ? -2.013 -15.040 -2.450 1.00 90.75 101 VAL A N 1
ATOM 770 C CA . VAL A 1 101 ? -1.697 -15.649 -1.144 1.00 90.75 101 VAL A CA 1
ATOM 771 C C . VAL A 1 101 ? -2.449 -14.944 -0.022 1.00 90.75 101 VAL A C 1
ATOM 773 O O . VAL A 1 101 ? -2.962 -15.601 0.880 1.00 90.75 101 VAL A O 1
ATOM 776 N N . ILE A 1 102 ? -2.541 -13.608 -0.073 1.00 93.88 102 ILE A N 1
ATOM 777 C CA . ILE A 1 102 ? -3.299 -12.861 0.936 1.00 93.88 102 ILE A CA 1
ATOM 778 C C . ILE A 1 102 ? -4.780 -13.239 0.867 1.00 93.88 102 ILE A C 1
ATOM 780 O O . ILE A 1 102 ? -5.385 -13.519 1.899 1.00 93.88 102 ILE A O 1
ATOM 784 N N . ALA A 1 103 ? -5.357 -13.258 -0.335 1.00 93.62 103 ALA A N 1
ATOM 785 C CA . ALA A 1 103 ? -6.760 -13.585 -0.551 1.00 93.62 103 ALA A CA 1
ATOM 786 C C . ALA A 1 103 ? -7.092 -15.015 -0.101 1.00 93.62 103 ALA A C 1
ATOM 788 O O . ALA A 1 103 ? -8.056 -15.210 0.632 1.00 93.62 103 ALA A O 1
ATOM 789 N N . GLU A 1 104 ? -6.267 -15.996 -0.470 1.00 92.06 104 GLU A N 1
ATOM 790 C CA . GLU A 1 104 ? -6.432 -17.396 -0.069 1.00 92.06 104 GLU A CA 1
ATOM 791 C C . GLU A 1 104 ? -6.299 -17.568 1.448 1.00 92.06 104 GLU A C 1
ATOM 793 O O . GLU A 1 104 ? -7.176 -18.144 2.087 1.00 92.06 104 GLU A O 1
ATOM 798 N N . GLY A 1 105 ? -5.247 -17.003 2.047 1.00 90.50 105 GLY A N 1
ATOM 799 C CA . GLY A 1 105 ? -4.987 -17.155 3.477 1.00 90.50 105 GLY A CA 1
ATOM 800 C C . GLY A 1 105 ? -5.936 -16.370 4.390 1.00 90.50 105 GLY A C 1
ATOM 801 O O . GLY A 1 105 ? -6.048 -16.708 5.565 1.00 90.50 105 GLY A O 1
ATOM 802 N N . SER A 1 106 ? -6.604 -15.326 3.885 1.00 93.69 106 SER A N 1
ATOM 803 C CA . SER A 1 106 ? -7.564 -14.519 4.663 1.00 93.69 106 SER A CA 1
ATOM 804 C C . SER A 1 106 ? -9.032 -14.781 4.324 1.00 93.69 106 SER A C 1
ATOM 806 O O . SER A 1 106 ? -9.908 -14.381 5.087 1.00 93.69 106 SER A O 1
ATOM 808 N N . GLY A 1 107 ? -9.324 -15.409 3.182 1.00 94.25 107 GLY A N 1
ATOM 809 C CA . GLY A 1 107 ? -10.682 -15.539 2.649 1.00 94.25 107 GLY A CA 1
ATOM 810 C C . GLY A 1 107 ? -11.291 -14.226 2.132 1.00 94.25 107 GLY A C 1
ATOM 811 O O . GLY A 1 107 ? -12.491 -14.174 1.867 1.00 94.25 107 GLY A O 1
ATOM 812 N N . LEU A 1 108 ? -10.496 -13.159 1.995 1.00 95.88 108 LEU A N 1
ATOM 813 C CA . LEU A 1 108 ? -10.950 -11.826 1.583 1.00 95.88 108 LEU A CA 1
ATOM 814 C C . LEU A 1 108 ? -10.666 -11.558 0.098 1.00 95.88 108 LEU A C 1
ATOM 816 O O . LEU A 1 108 ? -9.677 -12.040 -0.456 1.00 95.88 108 LEU A O 1
ATOM 820 N N . ARG A 1 109 ? -11.468 -10.703 -0.556 1.00 96.62 109 ARG A N 1
ATOM 821 C CA . ARG A 1 109 ? -11.075 -10.123 -1.853 1.00 96.62 109 ARG A CA 1
ATOM 822 C C . ARG A 1 109 ? -10.083 -8.995 -1.624 1.00 96.62 109 ARG A C 1
ATOM 824 O O . ARG A 1 109 ? -10.430 -7.949 -1.072 1.00 96.62 109 ARG A O 1
ATOM 831 N N . VAL A 1 110 ? -8.861 -9.209 -2.104 1.00 96.88 110 VAL A N 1
ATOM 832 C CA . VAL A 1 110 ? -7.718 -8.319 -1.894 1.00 96.88 110 VAL A CA 1
ATOM 833 C C . VAL A 1 110 ? -7.300 -7.655 -3.201 1.00 96.88 110 VAL A C 1
ATOM 835 O O . VAL A 1 110 ? -7.010 -8.322 -4.193 1.00 96.88 110 VAL A O 1
ATOM 838 N N . GLY A 1 111 ? -7.266 -6.328 -3.188 1.00 96.19 111 GLY A N 1
ATOM 839 C CA . GLY A 1 111 ? -6.760 -5.485 -4.260 1.00 96.19 111 GLY A CA 1
ATOM 840 C C . GLY A 1 111 ? -5.367 -4.942 -3.945 1.00 96.19 111 GLY A C 1
ATOM 841 O O . GLY A 1 111 ? -5.019 -4.758 -2.779 1.00 96.19 111 GLY A O 1
ATOM 842 N N . LEU A 1 112 ? -4.569 -4.654 -4.976 1.00 95.12 112 LEU A N 1
ATOM 843 C CA . LEU A 1 112 ? -3.234 -4.068 -4.830 1.00 95.12 112 LEU A CA 1
ATOM 844 C C . LEU A 1 112 ? -3.052 -2.898 -5.801 1.00 95.12 112 LEU A C 1
ATOM 846 O O . LEU A 1 112 ? -3.146 -3.062 -7.017 1.00 95.12 112 LEU A O 1
ATOM 850 N N . PHE A 1 113 ? -2.732 -1.730 -5.253 1.00 95.06 113 PHE A N 1
ATOM 851 C CA . PHE A 1 113 ? -2.342 -0.537 -5.993 1.00 95.06 113 PHE A CA 1
ATOM 852 C C . PHE A 1 113 ? -0.993 -0.038 -5.463 1.00 95.06 113 PHE A C 1
ATOM 854 O O . PHE A 1 113 ? -0.924 0.819 -4.582 1.00 95.06 113 PHE A O 1
ATOM 861 N N . ALA A 1 114 ? 0.092 -0.618 -5.974 1.00 92.81 114 ALA A N 1
ATOM 862 C CA . ALA A 1 114 ? 1.448 -0.284 -5.561 1.00 92.81 114 ALA A CA 1
ATOM 863 C C . ALA A 1 114 ? 2.394 -0.240 -6.762 1.00 92.81 114 ALA A C 1
ATOM 865 O O . ALA A 1 114 ? 2.301 -1.091 -7.644 1.00 92.81 114 ALA A O 1
ATOM 866 N N . TYR A 1 115 ? 3.304 0.738 -6.783 1.00 88.75 115 TYR A N 1
ATOM 867 C CA . TYR A 1 115 ? 4.205 0.977 -7.916 1.00 88.75 115 TYR A CA 1
ATOM 868 C C . TYR A 1 115 ? 5.584 1.447 -7.478 1.00 88.75 115 TYR A C 1
ATOM 870 O O . TYR A 1 115 ? 5.770 1.987 -6.384 1.00 88.75 115 TYR A O 1
ATOM 878 N N . GLU A 1 116 ? 6.546 1.316 -8.393 1.00 80.25 116 GLU A N 1
ATOM 879 C CA . GLU A 1 116 ? 7.816 2.030 -8.305 1.00 80.25 116 GLU A CA 1
ATOM 880 C C . GLU A 1 116 ? 7.549 3.527 -8.096 1.00 80.25 116 GLU A C 1
ATOM 882 O O . GLU A 1 116 ? 6.896 4.171 -8.914 1.00 80.25 116 GLU A O 1
ATOM 887 N N . SER A 1 117 ? 8.063 4.092 -7.000 1.00 75.94 117 SER A N 1
ATOM 888 C CA . SER A 1 117 ? 7.805 5.486 -6.601 1.00 75.94 117 SER A CA 1
ATOM 889 C C . SER A 1 117 ? 6.337 5.816 -6.283 1.00 75.94 117 SER A C 1
ATOM 891 O O . SER A 1 117 ? 5.897 6.938 -6.524 1.00 75.94 117 SER A O 1
ATOM 893 N N . GLY A 1 118 ? 5.573 4.874 -5.722 1.00 86.75 118 GLY A N 1
ATOM 894 C CA . GLY A 1 118 ? 4.346 5.220 -4.999 1.00 86.75 118 GLY A CA 1
ATOM 895 C C . GLY A 1 118 ? 4.678 6.096 -3.786 1.00 86.75 118 GLY A C 1
ATOM 896 O O . GLY A 1 118 ? 5.520 5.727 -2.973 1.00 86.75 118 GLY A O 1
ATOM 897 N N . PHE A 1 119 ? 4.040 7.261 -3.662 1.00 93.19 119 PHE A N 1
ATOM 898 C CA . PHE A 1 119 ? 4.262 8.184 -2.542 1.00 93.19 119 PHE A CA 1
ATOM 899 C C . PHE A 1 119 ? 3.075 8.187 -1.588 1.00 93.19 119 PHE A C 1
ATOM 901 O O . PHE A 1 119 ? 1.926 8.124 -2.033 1.00 93.19 119 PHE A O 1
ATOM 908 N N . LEU A 1 120 ? 3.339 8.316 -0.286 1.00 95.62 120 LEU A N 1
ATOM 909 C CA . LEU A 1 120 ? 2.311 8.664 0.693 1.00 95.62 120 LEU A CA 1
ATOM 910 C C . LEU A 1 120 ? 2.335 10.173 0.911 1.00 95.62 120 LEU A C 1
ATOM 912 O O . LEU A 1 120 ? 2.801 10.665 1.936 1.00 95.62 120 LEU A O 1
ATOM 916 N N . ASN A 1 121 ? 1.856 10.901 -0.092 1.00 95.62 121 ASN A N 1
ATOM 917 C CA . ASN A 1 121 ? 1.812 12.353 -0.069 1.00 95.62 121 ASN A CA 1
ATOM 918 C C . ASN A 1 121 ? 0.410 12.894 -0.358 1.00 95.62 121 ASN A C 1
ATOM 920 O O . ASN A 1 121 ? -0.493 12.154 -0.761 1.00 95.62 121 ASN A O 1
ATOM 924 N N . ARG A 1 122 ? 0.211 14.196 -0.127 1.00 95.50 122 ARG A N 1
ATOM 925 C CA . ARG A 1 122 ? -1.090 14.863 -0.290 1.00 95.50 122 ARG A CA 1
ATOM 926 C C . ARG A 1 122 ? -1.721 14.596 -1.655 1.00 95.50 122 ARG A C 1
ATOM 928 O O . ARG A 1 122 ? -2.926 14.351 -1.737 1.00 95.50 122 ARG A O 1
ATOM 935 N N . ARG A 1 123 ? -0.937 14.674 -2.732 1.00 93.50 123 ARG A N 1
ATOM 936 C CA . ARG A 1 123 ? -1.444 14.441 -4.085 1.00 93.50 123 ARG A CA 1
ATOM 937 C C . ARG A 1 123 ? -1.902 12.999 -4.275 1.00 93.50 123 ARG A C 1
ATOM 939 O O . ARG A 1 123 ? -3.056 12.783 -4.639 1.00 93.50 123 ARG A O 1
ATOM 946 N N . MET A 1 124 ? -1.051 12.032 -3.949 1.00 94.88 124 MET A N 1
ATOM 947 C CA . MET A 1 124 ? -1.356 10.614 -4.128 1.00 94.88 124 MET A CA 1
ATOM 948 C C . MET A 1 124 ? -2.492 10.121 -3.230 1.00 94.88 124 MET A C 1
ATOM 950 O O . MET A 1 124 ? -3.277 9.277 -3.656 1.00 94.88 124 MET A O 1
ATOM 954 N N . LEU A 1 125 ? -2.664 10.698 -2.038 1.00 96.06 125 LEU A N 1
ATOM 955 C CA . LEU A 1 125 ? -3.793 10.384 -1.158 1.00 96.06 125 LEU A CA 1
ATOM 956 C C . LEU A 1 125 ? -5.154 10.651 -1.810 1.00 96.06 125 LEU A C 1
ATOM 958 O O . LEU A 1 125 ? -6.091 9.904 -1.551 1.00 96.06 125 LEU A O 1
ATOM 962 N N . ARG A 1 126 ? -5.268 11.646 -2.700 1.00 93.81 126 ARG A N 1
ATOM 963 C CA . ARG A 1 126 ? -6.507 11.887 -3.464 1.00 93.81 126 ARG A CA 1
ATOM 964 C C . ARG A 1 126 ? -6.804 10.750 -4.437 1.00 93.81 126 ARG A C 1
ATOM 966 O O . ARG A 1 126 ? -7.952 10.333 -4.566 1.00 93.81 126 ARG A O 1
ATOM 973 N N . VAL A 1 127 ? -5.765 10.227 -5.088 1.00 93.94 127 VAL A N 1
ATOM 974 C CA . VAL A 1 127 ? -5.876 9.065 -5.976 1.00 93.94 127 VAL A CA 1
ATOM 975 C C . VAL A 1 127 ? -6.265 7.824 -5.173 1.00 93.94 127 VAL A C 1
ATOM 977 O O . VAL A 1 127 ? -7.217 7.136 -5.538 1.00 93.94 127 VAL A O 1
ATOM 980 N N . TYR A 1 128 ? -5.580 7.562 -4.056 1.00 96.31 128 TYR A N 1
ATOM 981 C CA . TYR A 1 128 ? -5.875 6.414 -3.196 1.00 96.31 128 TYR A CA 1
ATOM 982 C C . TYR A 1 128 ? -7.290 6.477 -2.616 1.00 96.31 128 TYR A C 1
ATOM 984 O O . TYR A 1 128 ? -7.991 5.469 -2.650 1.00 96.31 128 TYR A O 1
ATOM 992 N N . ASP A 1 129 ? -7.740 7.650 -2.151 1.00 96.12 129 ASP A N 1
ATOM 993 C CA . ASP A 1 129 ? -9.095 7.831 -1.619 1.00 96.12 129 ASP A CA 1
ATOM 994 C C . ASP A 1 129 ? -10.156 7.527 -2.665 1.00 96.12 129 ASP A C 1
ATOM 996 O O . ASP A 1 129 ? -11.103 6.791 -2.396 1.00 96.12 129 ASP A O 1
ATOM 1000 N N . ALA A 1 130 ? -9.986 8.051 -3.877 1.00 94.50 130 ALA A N 1
ATOM 1001 C CA . ALA A 1 130 ? -10.931 7.786 -4.939 1.00 94.50 130 ALA A CA 1
ATOM 1002 C C . ALA A 1 130 ? -10.992 6.275 -5.229 1.00 94.50 130 ALA A C 1
ATOM 1004 O O . ALA A 1 130 ? -12.081 5.699 -5.237 1.00 94.50 130 ALA A O 1
ATOM 1005 N N . ILE A 1 131 ? -9.837 5.614 -5.405 1.00 94.94 131 ILE A N 1
ATOM 1006 C CA . ILE A 1 131 ? -9.773 4.167 -5.680 1.00 94.94 131 ILE A CA 1
ATOM 1007 C C . ILE A 1 131 ? -10.467 3.390 -4.559 1.00 94.94 131 ILE A C 1
ATOM 1009 O O . ILE A 1 131 ? -11.301 2.526 -4.828 1.00 94.94 131 ILE A O 1
ATOM 1013 N N . ALA A 1 132 ? -10.168 3.729 -3.306 1.00 96.56 132 ALA A N 1
ATOM 1014 C CA . ALA A 1 132 ? -10.787 3.127 -2.138 1.00 96.56 132 ALA A CA 1
ATOM 1015 C C . ALA A 1 132 ? -12.314 3.316 -2.148 1.00 96.56 132 ALA A C 1
ATOM 1017 O O . ALA A 1 132 ? -13.044 2.339 -2.023 1.00 96.56 132 ALA A O 1
ATOM 1018 N N . ARG A 1 133 ? -12.819 4.534 -2.376 1.00 94.88 133 ARG A N 1
ATOM 1019 C CA . ARG A 1 133 ? -14.264 4.823 -2.429 1.00 94.88 133 ARG A CA 1
ATOM 1020 C C . ARG A 1 133 ? -14.988 4.072 -3.539 1.00 94.88 133 ARG A C 1
ATOM 1022 O O . ARG A 1 133 ? -16.134 3.683 -3.342 1.00 94.88 133 ARG A O 1
ATOM 1029 N N . THR A 1 134 ? -14.351 3.882 -4.690 1.00 94.12 134 THR A N 1
ATOM 1030 C CA . THR A 1 134 ? -14.964 3.176 -5.819 1.00 94.12 134 THR A CA 1
ATOM 1031 C C . THR A 1 134 ? -14.955 1.666 -5.627 1.00 94.12 134 THR A C 1
ATOM 1033 O O . THR A 1 134 ? -15.951 1.012 -5.925 1.00 94.12 134 THR A O 1
ATOM 1036 N N . TYR A 1 135 ? -13.853 1.094 -5.144 1.00 95.38 135 TYR A N 1
ATOM 1037 C CA . TYR A 1 135 ? -13.636 -0.352 -5.217 1.00 95.38 135 TYR A CA 1
ATOM 1038 C C . TYR A 1 135 ? -13.751 -1.085 -3.876 1.00 95.38 135 TYR A C 1
ATOM 1040 O O . TYR A 1 135 ? -14.016 -2.289 -3.889 1.00 95.38 135 TYR A O 1
ATOM 1048 N N . LEU A 1 136 ? -13.613 -0.406 -2.730 1.00 96.69 136 LEU A N 1
ATOM 1049 C CA . LEU A 1 136 ? -13.854 -1.031 -1.426 1.00 96.69 136 LEU A CA 1
ATOM 1050 C C . LEU A 1 136 ? -15.346 -1.145 -1.124 1.00 96.69 136 LEU A C 1
ATOM 1052 O O . LEU A 1 136 ? -16.138 -0.238 -1.391 1.00 96.69 136 LEU A O 1
ATOM 1056 N N . LYS A 1 137 ? -15.713 -2.255 -0.485 1.00 96.50 137 LYS A N 1
ATOM 1057 C CA . LYS A 1 137 ? -16.990 -2.408 0.215 1.00 96.50 137 LYS A CA 1
ATOM 1058 C C . LYS A 1 137 ? -17.116 -1.369 1.333 1.00 96.50 137 LYS A C 1
ATOM 1060 O O . LYS A 1 137 ? -16.119 -0.896 1.884 1.00 96.50 137 LYS A O 1
ATOM 1065 N N . GLN A 1 138 ? -18.349 -1.054 1.723 1.00 94.50 138 GLN A N 1
ATOM 1066 C CA . GLN A 1 138 ? -18.609 -0.213 2.893 1.00 94.50 138 GLN A CA 1
ATOM 1067 C C . GLN A 1 138 ? -17.956 -0.827 4.143 1.00 94.50 138 GLN A C 1
ATOM 1069 O O . GLN A 1 138 ? -18.158 -2.003 4.437 1.00 94.50 138 GLN A O 1
ATOM 1074 N N . GLY A 1 139 ? -17.150 -0.045 4.868 1.00 93.19 139 GLY A N 1
ATOM 1075 C CA . GLY A 1 139 ? -16.390 -0.542 6.023 1.00 93.19 139 GLY A CA 1
ATOM 1076 C C . GLY A 1 139 ? -15.173 -1.418 5.683 1.00 93.19 139 GLY A C 1
ATOM 1077 O O . GLY A 1 139 ? -14.528 -1.931 6.606 1.00 93.19 139 GLY A O 1
ATOM 1078 N N . GLY A 1 140 ? -14.836 -1.559 4.394 1.00 96.44 140 GLY A N 1
ATOM 1079 C CA . GLY A 1 140 ? -13.627 -2.229 3.914 1.00 96.44 140 GLY A CA 1
ATOM 1080 C C . GLY A 1 140 ? -12.336 -1.592 4.441 1.00 96.44 140 GLY A C 1
ATOM 1081 O O . GLY A 1 140 ? -12.362 -0.586 5.156 1.00 96.44 140 GLY A O 1
ATOM 1082 N N . LEU A 1 141 ? -11.194 -2.198 4.120 1.00 97.00 141 LEU A N 1
ATOM 1083 C CA . LEU A 1 141 ? -9.883 -1.786 4.627 1.00 97.00 141 LEU A CA 1
ATOM 1084 C C . LEU A 1 141 ? -9.019 -1.165 3.526 1.00 97.00 141 LEU A C 1
ATOM 1086 O O . LEU A 1 141 ? -8.701 -1.820 2.536 1.00 97.00 141 LEU A O 1
ATOM 1090 N N . ALA A 1 142 ? -8.570 0.069 3.745 1.00 97.75 142 ALA A N 1
ATOM 1091 C CA . ALA A 1 142 ? -7.473 0.669 2.995 1.00 97.75 142 ALA A CA 1
ATOM 1092 C C . ALA A 1 142 ? -6.179 0.500 3.802 1.00 97.75 142 ALA A C 1
ATOM 1094 O O . ALA A 1 142 ? -6.024 1.097 4.871 1.00 97.75 142 ALA A O 1
ATOM 1095 N N . VAL A 1 143 ? -5.265 -0.339 3.314 1.00 97.19 143 VAL A N 1
ATOM 1096 C CA . VAL A 1 143 ? -3.985 -0.628 3.974 1.00 97.19 143 VAL A CA 1
ATOM 1097 C C . VAL A 1 143 ? -2.880 0.165 3.284 1.00 97.19 143 VAL A C 1
ATOM 1099 O O . VAL A 1 143 ? -2.602 -0.068 2.115 1.00 97.19 143 VAL A O 1
ATOM 1102 N N . PHE A 1 144 ? -2.230 1.076 3.998 1.00 97.12 144 PHE A N 1
ATOM 1103 C CA . PHE A 1 144 ? -1.150 1.918 3.484 1.00 97.12 144 PHE A CA 1
ATOM 1104 C C . PHE A 1 144 ? 0.202 1.384 3.964 1.00 97.12 144 PHE A C 1
ATOM 1106 O O . PHE A 1 144 ? 0.426 1.291 5.168 1.00 97.12 144 PHE A O 1
ATOM 1113 N N . SER A 1 145 ? 1.112 1.047 3.048 1.00 94.75 145 SER A N 1
ATOM 1114 C CA . SER A 1 145 ? 2.469 0.599 3.387 1.00 94.75 145 SER A CA 1
ATOM 1115 C C . SER A 1 145 ? 3.509 1.236 2.476 1.00 94.75 145 SER A C 1
ATOM 1117 O O . SER A 1 145 ? 3.577 0.956 1.281 1.00 94.75 145 SER A O 1
ATOM 1119 N N . PHE A 1 146 ? 4.311 2.117 3.060 1.00 92.88 146 PHE A N 1
ATOM 1120 C CA . PHE A 1 146 ? 5.179 3.040 2.338 1.00 92.88 146 PHE A CA 1
ATOM 1121 C C . PHE A 1 146 ? 6.504 3.159 3.061 1.00 92.88 146 PHE A C 1
ATOM 1123 O O . PHE A 1 146 ? 6.491 3.329 4.274 1.00 92.88 146 PHE A O 1
ATOM 1130 N N . ALA A 1 147 ? 7.633 3.114 2.358 1.00 89.50 147 ALA A N 1
ATOM 1131 C CA . ALA A 1 147 ? 8.958 3.367 2.912 1.00 89.50 147 ALA A CA 1
ATOM 1132 C C . ALA A 1 147 ? 9.062 4.800 3.455 1.00 89.50 147 ALA A C 1
ATOM 1134 O O . ALA A 1 147 ? 8.415 5.711 2.938 1.00 89.50 147 ALA A O 1
ATOM 1135 N N . ALA A 1 148 ? 9.910 5.016 4.463 1.00 87.94 148 ALA A N 1
ATOM 1136 C CA . ALA A 1 148 ? 10.075 6.317 5.116 1.00 87.94 148 ALA A CA 1
ATOM 1137 C C . ALA A 1 148 ? 10.302 7.458 4.106 1.00 87.94 148 ALA A C 1
ATOM 1139 O O . ALA A 1 148 ? 9.587 8.455 4.111 1.00 87.94 148 ALA A O 1
ATOM 1140 N N . TRP A 1 149 ? 11.227 7.275 3.160 1.00 85.62 149 TRP A N 1
ATOM 1141 C CA . TRP A 1 149 ? 11.575 8.298 2.167 1.00 85.62 149 TRP A CA 1
ATOM 1142 C C . TRP A 1 149 ? 10.398 8.725 1.271 1.00 85.62 149 TRP A C 1
ATOM 1144 O O . TRP A 1 149 ? 10.375 9.857 0.797 1.00 85.62 149 TRP A O 1
ATOM 1154 N N . THR A 1 150 ? 9.401 7.859 1.062 1.00 89.12 150 THR A N 1
ATOM 1155 C CA . THR A 1 150 ? 8.214 8.176 0.245 1.00 89.12 150 THR A CA 1
ATOM 1156 C C . THR A 1 150 ? 7.172 9.011 0.995 1.00 89.12 150 THR A C 1
ATOM 1158 O O . THR A 1 150 ? 6.326 9.646 0.370 1.00 89.12 150 THR A O 1
ATOM 1161 N N . GLN A 1 151 ? 7.236 9.025 2.328 1.00 92.00 151 GLN A N 1
ATOM 1162 C CA . GLN A 1 151 ? 6.371 9.822 3.206 1.00 92.00 151 GLN A CA 1
ATOM 1163 C C . GLN A 1 151 ? 6.950 11.226 3.438 1.00 92.00 151 GLN A C 1
ATOM 1165 O O . GLN A 1 151 ? 6.214 12.185 3.662 1.00 92.00 151 GLN A O 1
ATOM 1170 N N . LEU A 1 152 ? 8.280 11.335 3.362 1.00 89.25 152 LEU A N 1
ATOM 1171 C CA . LEU A 1 152 ? 9.054 12.575 3.506 1.00 89.25 152 LEU A CA 1
ATOM 1172 C C . LEU A 1 152 ? 9.177 13.370 2.196 1.00 89.25 152 LEU A C 1
ATOM 1174 O O . LEU A 1 152 ? 9.732 14.470 2.170 1.00 89.25 152 LEU A O 1
ATOM 1178 N N . ALA A 1 153 ? 8.699 12.790 1.098 1.00 87.75 153 ALA A N 1
ATOM 1179 C CA . ALA A 1 153 ? 8.716 13.413 -0.210 1.00 87.75 153 ALA A CA 1
ATOM 1180 C C . ALA A 1 153 ? 7.822 14.657 -0.255 1.00 87.75 153 ALA A C 1
ATOM 1182 O O . ALA A 1 153 ? 6.847 14.772 0.492 1.00 87.75 153 ALA A O 1
ATOM 1183 N N . ASP A 1 154 ? 8.147 15.556 -1.185 1.00 90.69 154 ASP A N 1
ATOM 1184 C CA . ASP A 1 154 ? 7.350 16.749 -1.455 1.00 90.69 154 ASP A CA 1
ATOM 1185 C C . ASP A 1 154 ? 5.852 16.377 -1.644 1.00 90.69 154 ASP A C 1
ATOM 1187 O O . ASP A 1 154 ? 5.541 15.376 -2.313 1.00 90.69 154 ASP A O 1
ATOM 1191 N N . PRO A 1 155 ? 4.920 17.140 -1.028 1.00 88.88 155 PRO A N 1
ATOM 1192 C CA . PRO A 1 155 ? 3.485 16.851 -1.029 1.00 88.88 155 PRO A CA 1
ATOM 1193 C C . PRO A 1 155 ? 2.836 16.672 -2.406 1.00 88.88 155 PRO A C 1
ATOM 1195 O O . PRO A 1 155 ? 1.811 15.988 -2.513 1.00 88.88 155 PRO A O 1
ATOM 1198 N N . ASP A 1 156 ? 3.413 17.290 -3.437 1.00 88.88 156 ASP A N 1
ATOM 1199 C CA . ASP A 1 156 ? 2.902 17.302 -4.806 1.00 88.88 156 ASP A CA 1
ATOM 1200 C C . ASP A 1 156 ? 3.794 16.517 -5.782 1.00 88.88 156 ASP A C 1
ATOM 1202 O O . ASP A 1 156 ? 3.463 16.402 -6.971 1.00 88.88 156 ASP A O 1
ATOM 1206 N N . LEU A 1 157 ? 4.890 15.928 -5.285 1.00 85.62 157 LEU A N 1
ATOM 1207 C CA . LEU A 1 157 ? 5.814 15.139 -6.087 1.00 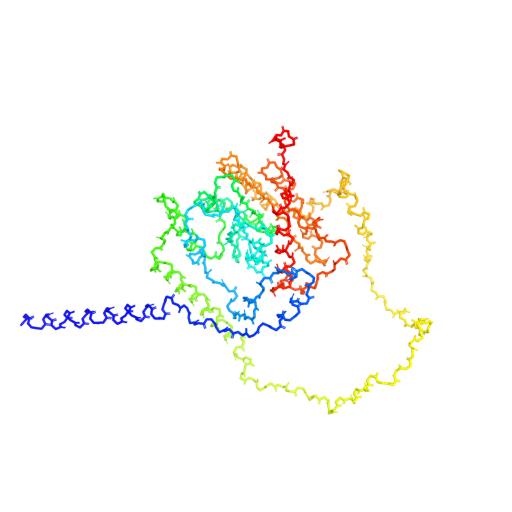85.62 157 LEU A CA 1
ATOM 1208 C C . LEU A 1 157 ? 5.125 13.928 -6.711 1.00 85.62 157 LEU A C 1
ATOM 1210 O O . LEU A 1 157 ? 4.497 13.110 -6.035 1.00 85.62 157 LEU A O 1
ATOM 1214 N N . VAL A 1 158 ? 5.360 13.773 -8.011 1.00 79.19 158 VAL A N 1
ATOM 1215 C CA . VAL A 1 158 ? 5.134 12.537 -8.753 1.00 79.19 158 VAL A CA 1
ATOM 1216 C C . VAL A 1 158 ? 6.378 12.298 -9.593 1.00 79.19 158 VAL A C 1
ATOM 1218 O O . VAL A 1 158 ? 6.765 13.156 -10.384 1.00 79.19 158 VAL A O 1
ATOM 1221 N N . ARG A 1 159 ? 7.052 11.165 -9.380 1.00 74.56 159 ARG A N 1
ATOM 1222 C CA . ARG A 1 159 ? 8.343 10.884 -10.024 1.00 74.56 159 ARG A CA 1
ATOM 1223 C C . ARG A 1 159 ? 8.180 10.002 -11.252 1.00 74.56 159 ARG A C 1
ATOM 1225 O O . ARG A 1 159 ? 8.536 10.402 -12.354 1.00 74.56 159 ARG A O 1
ATOM 1232 N N . LEU A 1 160 ? 7.654 8.800 -11.043 1.00 72.12 160 LEU A N 1
ATOM 1233 C CA . LEU A 1 160 ? 7.334 7.852 -12.103 1.00 72.12 160 LEU A CA 1
ATOM 1234 C C . LEU A 1 160 ? 5.829 7.907 -12.368 1.00 72.12 160 LEU A C 1
ATOM 1236 O O . LEU A 1 160 ? 5.050 8.167 -11.452 1.00 72.12 160 LEU A O 1
ATOM 1240 N N . TYR A 1 161 ? 5.433 7.676 -13.620 1.00 77.94 161 TYR A N 1
ATOM 1241 C CA . TYR A 1 161 ? 4.026 7.608 -14.038 1.00 77.94 161 TYR A CA 1
ATOM 1242 C C . TYR A 1 161 ? 3.224 8.913 -13.870 1.00 77.94 161 TYR A C 1
ATOM 1244 O O . TYR A 1 161 ? 2.010 8.879 -13.694 1.00 77.94 161 TYR A O 1
ATOM 1252 N N . GLY A 1 162 ? 3.885 10.076 -13.951 1.00 83.00 162 GLY A N 1
ATOM 1253 C CA . GLY A 1 162 ? 3.236 11.388 -13.811 1.00 83.00 162 GLY A CA 1
ATOM 1254 C C . GLY A 1 162 ? 2.027 11.593 -14.725 1.00 83.00 162 GLY A C 1
ATOM 1255 O O . GLY A 1 162 ? 0.992 12.076 -14.272 1.00 83.00 162 GLY A O 1
ATOM 1256 N N . GLU A 1 163 ? 2.135 11.176 -15.987 1.00 84.56 163 GLU A N 1
ATOM 1257 C CA . GLU A 1 163 ? 1.039 11.257 -16.959 1.00 84.56 163 GLU A CA 1
ATOM 1258 C C . GLU A 1 163 ? -0.120 10.319 -16.604 1.00 84.56 163 GLU A C 1
ATOM 1260 O O . GLU A 1 163 ? -1.278 10.733 -16.629 1.00 84.56 163 GLU A O 1
ATOM 1265 N N . ASP A 1 164 ? 0.176 9.077 -16.216 1.00 84.88 164 ASP A N 1
ATOM 1266 C CA . ASP A 1 164 ? -0.842 8.100 -15.824 1.00 84.88 164 ASP A CA 1
ATOM 1267 C C . ASP A 1 164 ? -1.612 8.572 -14.586 1.00 84.88 164 ASP A C 1
ATOM 1269 O O . ASP A 1 164 ? -2.843 8.531 -14.569 1.00 84.88 164 ASP A O 1
ATOM 1273 N N . PHE A 1 165 ? -0.912 9.088 -13.571 1.00 86.31 165 PHE A N 1
ATOM 1274 C CA . PHE A 1 165 ? -1.560 9.643 -12.385 1.00 86.31 165 PHE A CA 1
ATOM 1275 C C . PHE A 1 165 ? -2.373 10.898 -12.705 1.00 86.31 165 PHE A C 1
ATOM 1277 O O . PHE A 1 165 ? -3.508 10.994 -12.245 1.00 86.31 165 PHE A O 1
ATOM 1284 N N . ALA A 1 166 ? -1.875 11.802 -13.554 1.00 86.81 166 ALA A N 1
ATOM 1285 C CA . ALA A 1 166 ? -2.644 12.968 -13.995 1.00 86.81 166 ALA A CA 1
ATOM 1286 C C . ALA A 1 166 ? -3.929 12.572 -14.746 1.00 86.81 166 ALA A C 1
ATOM 1288 O O . ALA A 1 166 ? -4.973 13.213 -14.591 1.00 86.81 166 ALA A O 1
ATOM 1289 N N . ARG A 1 167 ? -3.888 11.488 -15.532 1.00 86.31 167 ARG A N 1
ATOM 1290 C CA . ARG A 1 167 ? -5.075 10.932 -16.200 1.00 86.31 167 ARG A CA 1
ATOM 1291 C C . ARG A 1 167 ? -6.068 10.348 -15.201 1.00 86.31 167 ARG A C 1
ATOM 1293 O O . ARG A 1 167 ? -7.261 10.610 -15.327 1.00 86.31 167 ARG A O 1
ATOM 1300 N N . ILE A 1 168 ? -5.591 9.619 -14.191 1.00 86.69 168 ILE A N 1
ATOM 1301 C CA . ILE A 1 168 ? -6.442 9.118 -13.102 1.00 86.69 168 ILE A CA 1
ATOM 1302 C C . ILE A 1 168 ? -7.084 10.291 -12.345 1.00 86.69 168 ILE A C 1
ATOM 1304 O O . ILE A 1 168 ? -8.292 10.287 -12.136 1.00 86.69 168 ILE A O 1
ATOM 1308 N N . GLU A 1 169 ? -6.316 11.325 -11.999 1.00 86.69 169 GLU A N 1
ATOM 1309 C CA . GLU A 1 169 ? -6.819 12.541 -11.343 1.00 86.69 169 GLU A CA 1
ATOM 1310 C C . GLU A 1 169 ? -7.883 13.257 -12.185 1.00 86.69 169 GLU A C 1
ATOM 1312 O O . GLU A 1 169 ? -8.918 13.665 -11.660 1.00 86.69 169 GLU A O 1
ATOM 1317 N N . THR A 1 170 ? -7.660 13.371 -13.496 1.00 86.75 170 THR A N 1
ATOM 1318 C CA . THR A 1 170 ? -8.627 13.975 -14.425 1.00 86.75 170 THR A CA 1
ATOM 1319 C C . THR A 1 170 ? -9.929 13.177 -14.463 1.00 86.75 170 THR A C 1
ATOM 1321 O O . THR A 1 170 ? -11.008 13.765 -14.416 1.00 86.75 170 THR A O 1
ATOM 1324 N N . ALA A 1 171 ? -9.842 11.845 -14.494 1.00 85.06 171 ALA A N 1
ATOM 1325 C CA . ALA A 1 171 ? -11.015 10.978 -14.442 1.00 85.06 171 ALA A CA 1
ATOM 1326 C C . ALA A 1 171 ? -11.789 11.177 -13.123 1.00 85.06 171 ALA A C 1
ATOM 1328 O O . ALA A 1 171 ? -12.993 11.442 -13.144 1.00 85.06 171 ALA A O 1
ATOM 1329 N N . ILE A 1 172 ? -11.084 11.173 -11.983 1.00 81.81 172 ILE A N 1
ATOM 1330 C CA . ILE A 1 172 ? -11.667 11.445 -10.658 1.00 81.81 172 ILE A CA 1
ATOM 1331 C C . ILE A 1 172 ? -12.409 12.788 -10.654 1.00 81.81 172 ILE A C 1
ATOM 1333 O O . ILE A 1 172 ? -13.554 12.854 -10.209 1.00 81.81 172 ILE A O 1
ATOM 1337 N N . ALA A 1 173 ? -11.787 13.849 -11.178 1.00 82.25 173 ALA A N 1
ATOM 1338 C CA . ALA A 1 173 ? -12.383 15.183 -11.243 1.00 82.25 173 ALA A CA 1
ATOM 1339 C C . ALA A 1 173 ? -13.637 15.239 -12.134 1.00 82.25 173 ALA A C 1
ATOM 1341 O O . ALA A 1 173 ? -14.558 16.001 -11.849 1.00 82.25 173 ALA A O 1
ATOM 1342 N N . ALA A 1 174 ? -13.707 14.402 -13.171 1.00 84.25 174 ALA A N 1
ATOM 1343 C CA . ALA A 1 174 ? -14.885 14.244 -14.021 1.00 84.25 174 ALA A CA 1
ATOM 1344 C C . ALA A 1 174 ? -16.015 13.418 -13.365 1.00 84.25 174 ALA A C 1
ATOM 1346 O O . ALA A 1 174 ? -17.022 13.132 -14.012 1.00 84.25 174 ALA A O 1
ATOM 1347 N N . GLY A 1 175 ? -15.871 13.029 -12.092 1.00 80.00 175 GLY A N 1
ATOM 1348 C CA . GLY A 1 175 ? -16.866 12.251 -11.352 1.00 80.00 175 GLY A CA 1
ATOM 1349 C C . GLY A 1 175 ? -16.841 10.755 -11.664 1.00 80.00 175 GLY A C 1
ATOM 1350 O O . GLY A 1 175 ? -17.781 10.045 -11.314 1.00 80.00 175 GLY A O 1
ATOM 1351 N N . GLY A 1 176 ? -15.785 10.261 -12.313 1.00 74.06 176 GLY A N 1
ATOM 1352 C CA . GLY A 1 176 ? -15.664 8.856 -12.672 1.00 74.06 176 GLY A CA 1
ATOM 1353 C C . GLY A 1 176 ? -14.271 8.323 -12.397 1.00 74.06 176 GLY A C 1
ATOM 1354 O O . GLY A 1 176 ? -13.314 8.701 -13.057 1.00 74.06 176 GLY A O 1
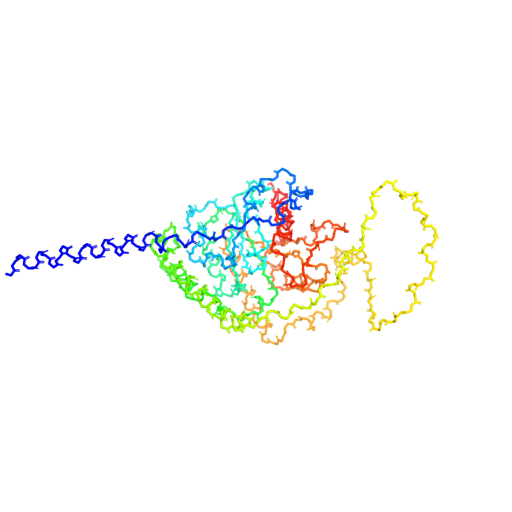ATOM 1355 N N . LEU A 1 177 ? -14.153 7.353 -11.495 1.00 67.88 177 LEU A N 1
ATOM 1356 C CA . LEU A 1 177 ? -13.060 6.403 -11.626 1.00 67.88 177 LEU A CA 1
ATOM 1357 C C . LEU A 1 177 ? -13.446 5.359 -12.658 1.00 67.88 177 LEU A C 1
ATOM 1359 O O . LEU A 1 177 ? -14.615 4.970 -12.740 1.00 67.88 177 LEU A O 1
ATOM 1363 N N . PRO A 1 178 ? -12.500 4.899 -13.472 1.00 48.38 178 PRO A N 1
ATOM 1364 C CA . PRO A 1 178 ? -12.849 4.101 -14.615 1.00 48.38 178 PRO A CA 1
ATOM 1365 C C . PRO A 1 178 ? -13.214 2.692 -14.153 1.00 48.38 178 PRO A C 1
ATOM 1367 O O . PRO A 1 178 ? -12.343 1.843 -14.057 1.00 48.38 178 PRO A O 1
ATOM 1370 N N . GLY A 1 179 ? -14.505 2.413 -13.955 1.00 45.59 179 GLY A N 1
ATOM 1371 C CA . GLY A 1 179 ? -15.020 1.041 -14.087 1.00 45.59 179 GLY A CA 1
ATOM 1372 C C . GLY A 1 179 ? -14.904 0.538 -15.537 1.00 45.59 179 GLY A C 1
ATOM 1373 O O . GLY A 1 179 ? -15.106 -0.639 -15.825 1.00 45.59 179 GLY A O 1
ATOM 1374 N N . ARG A 1 180 ? -14.587 1.459 -16.460 1.00 48.91 180 ARG A N 1
ATOM 1375 C CA . ARG A 1 180 ? -14.183 1.256 -17.849 1.00 48.91 180 ARG A CA 1
ATOM 1376 C C . ARG A 1 180 ? -13.337 2.452 -18.297 1.00 48.91 180 ARG A C 1
ATOM 1378 O O . ARG A 1 180 ? -13.846 3.322 -18.996 1.00 48.91 180 ARG A O 1
ATOM 1385 N N . LEU A 1 181 ? -12.050 2.511 -17.948 1.00 52.38 181 LEU A N 1
ATOM 1386 C CA . LEU A 1 181 ? -11.108 3.113 -18.906 1.00 52.38 181 LEU A CA 1
ATOM 1387 C C . LEU A 1 181 ? -11.382 2.267 -20.140 1.00 52.38 181 LEU A C 1
ATOM 1389 O O . LEU A 1 181 ? -11.332 1.035 -20.022 1.00 52.38 181 LEU A O 1
ATOM 1393 N N . ASP A 1 182 ? -11.839 2.876 -21.238 1.00 54.91 182 ASP A N 1
ATOM 1394 C CA . ASP A 1 182 ? -12.143 2.118 -22.451 1.00 54.91 182 ASP A CA 1
ATOM 1395 C C . ASP A 1 182 ? -10.971 1.147 -22.642 1.00 54.91 182 ASP A C 1
ATOM 1397 O O . ASP A 1 182 ? -9.818 1.542 -22.453 1.00 54.91 182 ASP A O 1
ATOM 1401 N N . ARG A 1 183 ? -11.212 -0.143 -22.916 1.00 52.66 183 ARG A N 1
ATOM 1402 C CA . ARG A 1 183 ? -10.106 -1.109 -23.074 1.00 52.66 183 ARG A CA 1
ATOM 1403 C C . ARG A 1 183 ? -9.052 -0.571 -24.052 1.00 52.66 183 ARG A C 1
ATOM 1405 O O . ARG A 1 183 ? -7.886 -0.926 -23.942 1.00 52.66 183 ARG A O 1
ATOM 1412 N N . ARG A 1 184 ? -9.461 0.331 -24.954 1.00 51.72 184 ARG A N 1
ATOM 1413 C CA . ARG A 1 184 ? -8.617 1.156 -25.827 1.00 51.72 184 ARG A CA 1
ATOM 1414 C C . ARG A 1 184 ? -7.695 2.143 -25.098 1.00 51.72 184 ARG A C 1
ATOM 1416 O O . ARG A 1 184 ? -6.534 2.244 -25.466 1.00 51.72 184 ARG A O 1
ATOM 1423 N N . GLU A 1 185 ? -8.164 2.852 -24.077 1.00 52.28 185 GLU A N 1
ATOM 1424 C CA . GLU A 1 185 ? -7.353 3.764 -23.261 1.00 52.28 185 GLU A CA 1
ATOM 1425 C C . GLU A 1 185 ? -6.415 3.024 -22.302 1.00 52.28 185 GLU A C 1
ATOM 1427 O O . GLU A 1 185 ? -5.278 3.464 -22.119 1.00 52.28 185 GLU A O 1
ATOM 1432 N N . ALA A 1 186 ? -6.852 1.888 -21.745 1.00 50.69 186 ALA A N 1
ATOM 1433 C CA . ALA A 1 186 ? -5.979 0.994 -20.981 1.00 50.69 186 ALA A CA 1
ATOM 1434 C C . ALA A 1 186 ? -4.891 0.380 -21.885 1.00 50.69 186 ALA A C 1
ATOM 1436 O O . ALA A 1 186 ? -3.716 0.374 -21.522 1.00 50.69 186 ALA A O 1
ATOM 1437 N N . ALA A 1 187 ? -5.253 -0.037 -23.107 1.00 50.94 187 ALA A N 1
ATOM 1438 C CA . ALA A 1 187 ? -4.296 -0.470 -24.128 1.00 50.94 187 ALA A CA 1
ATOM 1439 C C . ALA A 1 187 ? -3.342 0.664 -24.556 1.00 50.94 187 ALA A C 1
ATOM 1441 O O . ALA A 1 187 ? -2.152 0.429 -24.737 1.00 50.94 187 ALA A O 1
ATOM 1442 N N . ALA A 1 188 ? -3.813 1.913 -24.638 1.00 51.41 188 ALA A N 1
ATOM 1443 C CA . ALA A 1 188 ? -2.952 3.066 -24.908 1.00 51.41 188 ALA A CA 1
ATOM 1444 C C . ALA A 1 188 ? -1.944 3.344 -23.772 1.00 51.41 188 ALA A C 1
ATOM 1446 O O . ALA A 1 188 ? -0.825 3.769 -24.047 1.00 51.41 188 ALA A O 1
ATOM 1447 N N . GLY A 1 189 ? -2.299 3.064 -22.511 1.00 48.03 189 GLY A N 1
ATOM 1448 C CA . GLY A 1 189 ? -1.350 3.068 -21.386 1.00 48.03 189 GLY A CA 1
ATOM 1449 C C . GLY A 1 189 ? -0.339 1.911 -21.438 1.00 48.03 189 GLY A C 1
ATOM 1450 O O . GLY A 1 189 ? 0.833 2.087 -21.120 1.00 48.03 189 GLY A O 1
ATOM 1451 N N . LEU A 1 190 ? -0.737 0.732 -21.931 1.00 44.38 190 LEU A N 1
ATOM 1452 C CA . LEU A 1 190 ? 0.206 -0.358 -22.231 1.00 44.38 190 LEU A CA 1
ATOM 1453 C C . LEU A 1 190 ? 1.226 0.034 -23.320 1.00 44.38 190 LEU A C 1
ATOM 1455 O O . LEU A 1 190 ? 2.387 -0.381 -23.255 1.00 44.38 190 LEU A O 1
ATOM 1459 N N . LEU A 1 191 ? 0.821 0.869 -24.284 1.00 41.50 191 LEU A N 1
ATOM 1460 C CA . LEU A 1 191 ? 1.701 1.414 -25.324 1.00 41.50 191 LEU A CA 1
ATOM 1461 C C . LEU A 1 191 ? 2.714 2.447 -24.780 1.00 41.50 191 LEU A C 1
ATOM 1463 O O . LEU A 1 191 ? 3.844 2.517 -25.268 1.00 41.50 191 LEU A O 1
ATOM 1467 N N . SER A 1 192 ? 2.372 3.216 -23.736 1.00 46.59 192 SER A N 1
ATOM 1468 C CA . SER A 1 192 ? 3.332 4.117 -23.069 1.00 46.59 192 SER A CA 1
ATOM 1469 C C . SER A 1 192 ? 4.309 3.352 -22.164 1.00 46.59 192 SER A C 1
ATOM 1471 O O . SER A 1 192 ? 5.504 3.662 -22.145 1.00 46.59 192 SER A O 1
ATOM 1473 N N . ALA A 1 193 ? 3.850 2.284 -21.500 1.00 44.44 193 ALA A N 1
ATOM 1474 C CA . ALA A 1 193 ? 4.700 1.371 -20.732 1.00 44.44 193 ALA A CA 1
ATOM 1475 C C . ALA A 1 193 ? 5.717 0.635 -21.624 1.00 44.44 193 ALA A C 1
ATOM 1477 O O . ALA A 1 193 ? 6.880 0.495 -21.243 1.00 44.44 193 ALA A O 1
ATOM 1478 N N . THR A 1 194 ? 5.338 0.263 -22.854 1.00 49.47 194 THR A N 1
ATOM 1479 C CA . THR A 1 194 ? 6.298 -0.234 -23.859 1.00 49.47 194 THR A CA 1
ATOM 1480 C C . THR A 1 194 ? 7.297 0.841 -24.275 1.00 49.47 194 THR A C 1
ATOM 1482 O O . THR A 1 194 ? 8.449 0.509 -24.526 1.00 49.47 194 THR A O 1
ATOM 1485 N N . GLY A 1 195 ? 6.929 2.125 -24.271 1.00 45.34 195 GLY A N 1
ATOM 1486 C CA . GLY A 1 195 ? 7.869 3.237 -24.450 1.00 45.34 195 GLY A CA 1
ATOM 1487 C C . GLY A 1 195 ? 8.936 3.308 -23.349 1.00 45.34 195 GLY A C 1
ATOM 1488 O O . GLY A 1 195 ? 10.123 3.441 -23.654 1.00 45.34 195 GLY A O 1
ATOM 1489 N N . ILE A 1 196 ? 8.544 3.136 -22.081 1.00 46.47 196 ILE A N 1
ATOM 1490 C CA . ILE A 1 196 ? 9.465 3.089 -20.928 1.00 46.47 196 ILE A CA 1
ATOM 1491 C C . ILE A 1 196 ? 10.317 1.813 -20.955 1.00 46.47 196 ILE A C 1
ATOM 1493 O O . ILE A 1 196 ? 11.530 1.886 -20.749 1.00 46.47 196 ILE A O 1
ATOM 1497 N N . ALA A 1 197 ? 9.725 0.658 -21.268 1.00 48.16 197 ALA A N 1
ATOM 1498 C CA . ALA A 1 197 ? 10.443 -0.606 -21.419 1.00 48.16 197 ALA A CA 1
ATOM 1499 C C . ALA A 1 197 ? 11.437 -0.559 -22.592 1.00 48.16 197 ALA A C 1
ATOM 1501 O O . ALA A 1 197 ? 12.581 -0.975 -22.443 1.00 48.16 197 ALA A O 1
ATOM 1502 N N . GLN A 1 198 ? 11.063 0.034 -23.731 1.00 45.53 198 GLN A N 1
ATOM 1503 C CA . GLN A 1 198 ? 11.951 0.256 -24.877 1.00 45.53 198 GLN A CA 1
ATOM 1504 C C . GLN A 1 198 ? 13.027 1.304 -24.590 1.00 45.53 198 GLN A C 1
ATOM 1506 O O . GLN A 1 198 ? 14.126 1.206 -25.132 1.00 45.53 198 GLN A O 1
ATOM 1511 N N . TRP A 1 199 ? 12.740 2.325 -23.782 1.00 45.41 199 TRP A N 1
ATOM 1512 C CA . TRP A 1 199 ? 13.741 3.293 -23.337 1.00 45.41 199 TRP A CA 1
ATOM 1513 C C . TRP A 1 199 ? 14.740 2.644 -22.369 1.00 45.41 199 TRP A C 1
ATOM 1515 O O . TRP A 1 199 ? 15.942 2.787 -22.575 1.00 45.41 199 TRP A O 1
ATOM 1525 N N . ARG A 1 200 ? 14.274 1.842 -21.396 1.00 47.03 200 ARG A N 1
ATOM 1526 C CA . ARG A 1 200 ? 15.127 1.033 -20.501 1.00 47.03 200 ARG A CA 1
ATOM 1527 C C . ARG A 1 200 ? 15.944 0.009 -21.276 1.00 47.03 200 ARG A C 1
ATOM 1529 O O . ARG A 1 200 ? 17.137 -0.089 -21.032 1.00 47.03 200 ARG A O 1
ATOM 1536 N N . HIS A 1 201 ? 15.341 -0.708 -22.222 1.00 47.03 201 HIS A N 1
ATOM 1537 C CA . HIS A 1 201 ? 16.040 -1.669 -23.072 1.00 47.03 201 HIS A CA 1
ATOM 1538 C C . HIS A 1 201 ? 17.109 -0.974 -23.924 1.00 47.03 201 HIS A C 1
ATOM 1540 O O . HIS A 1 201 ? 18.254 -1.406 -23.915 1.00 47.03 201 HIS A O 1
ATOM 1546 N N . ARG A 1 202 ? 16.799 0.171 -24.554 1.00 49.62 202 ARG A N 1
ATOM 1547 C CA . ARG A 1 202 ? 17.786 0.979 -25.298 1.00 49.62 202 ARG A CA 1
ATOM 1548 C C . ARG A 1 202 ? 18.888 1.555 -24.408 1.00 49.62 202 ARG A C 1
ATOM 1550 O O . ARG A 1 202 ? 20.026 1.666 -24.853 1.00 49.62 202 ARG A O 1
ATOM 1557 N N . LEU A 1 203 ? 18.576 1.930 -23.169 1.00 45.81 203 LEU A N 1
ATOM 1558 C CA . LEU A 1 203 ? 19.561 2.387 -22.189 1.00 45.81 203 LEU A CA 1
ATOM 1559 C C . LEU A 1 203 ? 20.452 1.227 -21.722 1.00 45.81 203 LEU A C 1
ATOM 1561 O O . LEU A 1 203 ? 21.661 1.395 -21.632 1.00 45.81 203 LEU A O 1
ATOM 1565 N N . HIS A 1 204 ? 19.875 0.049 -21.488 1.00 48.34 204 HIS A N 1
ATOM 1566 C CA . HIS A 1 204 ? 20.595 -1.166 -21.114 1.00 48.34 204 HIS A CA 1
ATOM 1567 C C . HIS A 1 204 ? 21.504 -1.646 -22.257 1.00 48.34 204 HIS A C 1
ATOM 1569 O O . HIS A 1 204 ? 22.685 -1.878 -22.036 1.00 48.34 204 HIS A O 1
ATOM 1575 N N . GLU A 1 205 ? 21.005 -1.700 -23.492 1.00 52.59 205 GLU A N 1
ATOM 1576 C CA . GLU A 1 205 ? 21.792 -1.963 -24.706 1.00 52.59 205 GLU A CA 1
ATOM 1577 C C . GLU A 1 205 ? 22.914 -0.930 -24.897 1.00 52.59 205 GLU A C 1
ATOM 1579 O O . GLU A 1 205 ? 24.037 -1.285 -25.230 1.00 52.59 205 GLU A O 1
ATOM 1584 N N . ARG A 1 206 ? 22.677 0.358 -24.624 1.00 49.47 206 ARG A N 1
ATOM 1585 C CA . ARG A 1 206 ? 23.735 1.380 -24.725 1.00 49.47 206 ARG A CA 1
ATOM 1586 C C . ARG A 1 206 ? 24.791 1.284 -23.627 1.00 49.47 206 ARG A C 1
ATOM 1588 O O . ARG A 1 206 ? 25.960 1.530 -23.905 1.00 49.47 206 ARG A O 1
ATOM 1595 N N . LEU A 1 207 ? 24.394 0.973 -22.395 1.00 44.91 207 LEU A N 1
ATOM 1596 C CA . LEU A 1 207 ? 25.305 0.905 -21.248 1.00 44.91 207 LEU A CA 1
ATOM 1597 C C . LEU A 1 207 ? 26.062 -0.426 -21.178 1.00 44.91 207 LEU A C 1
ATOM 1599 O O . LEU A 1 207 ? 27.215 -0.448 -20.758 1.00 44.91 207 LEU A O 1
ATOM 1603 N N . PHE A 1 208 ? 25.431 -1.519 -21.606 1.00 43.19 208 PHE A N 1
ATOM 1604 C CA . PHE A 1 208 ? 25.943 -2.880 -21.433 1.00 43.19 208 PHE A CA 1
ATOM 1605 C C . PHE A 1 208 ? 26.095 -3.651 -22.750 1.00 43.19 208 PHE A C 1
ATOM 1607 O O . PHE A 1 208 ? 26.838 -4.626 -22.794 1.00 43.19 208 PHE A O 1
ATOM 1614 N N . GLY A 1 209 ? 25.475 -3.212 -23.848 1.00 39.59 209 GLY A N 1
ATOM 1615 C CA . GLY A 1 209 ? 25.652 -3.830 -25.169 1.00 39.59 209 GLY A CA 1
ATOM 1616 C C . GLY A 1 209 ? 27.062 -3.637 -25.730 1.00 39.59 209 GLY A C 1
ATOM 1617 O O . GLY A 1 209 ? 27.608 -4.559 -26.321 1.00 39.59 209 GLY A O 1
ATOM 1618 N N . ALA A 1 210 ? 27.733 -2.520 -25.419 1.00 46.00 210 ALA A N 1
ATOM 1619 C CA . ALA A 1 210 ? 29.147 -2.320 -25.769 1.00 46.00 210 ALA A CA 1
ATOM 1620 C C . ALA A 1 210 ? 30.115 -3.253 -25.005 1.00 46.00 210 ALA A C 1
ATOM 1622 O O . ALA A 1 210 ? 31.274 -3.395 -25.395 1.00 46.00 210 ALA A O 1
ATOM 1623 N N . ALA A 1 211 ? 29.660 -3.895 -23.921 1.00 43.69 211 ALA A N 1
ATOM 1624 C CA . ALA A 1 211 ? 30.426 -4.915 -23.206 1.00 43.69 211 ALA A CA 1
ATOM 1625 C C . ALA A 1 211 ? 30.251 -6.322 -23.809 1.00 43.69 211 ALA A C 1
ATOM 1627 O O . ALA A 1 211 ? 30.989 -7.228 -23.437 1.00 43.69 211 ALA A O 1
ATOM 1628 N N . ARG A 1 212 ? 29.300 -6.501 -24.737 1.00 45.97 212 ARG A N 1
ATOM 1629 C CA . ARG A 1 212 ? 28.969 -7.788 -25.367 1.00 45.97 212 ARG A CA 1
ATOM 1630 C C . ARG A 1 212 ? 29.864 -8.122 -26.566 1.00 45.97 212 ARG A C 1
ATOM 1632 O O . ARG A 1 212 ? 30.086 -9.296 -26.827 1.00 45.97 212 ARG A O 1
ATOM 1639 N N . ASP A 1 213 ? 30.420 -7.099 -27.220 1.00 42.56 213 ASP A N 1
ATOM 1640 C CA . ASP A 1 213 ? 31.346 -7.234 -28.360 1.00 42.56 213 ASP A CA 1
ATOM 1641 C C . ASP A 1 213 ? 32.826 -7.295 -27.945 1.00 42.56 213 ASP A C 1
ATOM 1643 O O . ASP A 1 213 ? 33.722 -7.351 -28.788 1.00 42.56 213 ASP A O 1
ATOM 1647 N N . ARG A 1 214 ? 33.116 -7.274 -26.639 1.00 40.59 214 ARG A N 1
ATOM 1648 C CA . ARG A 1 214 ? 34.441 -7.639 -26.137 1.00 40.59 214 ARG A CA 1
ATOM 1649 C C . ARG A 1 214 ? 34.397 -9.120 -25.820 1.00 40.59 214 ARG A C 1
ATOM 1651 O O . ARG A 1 214 ? 33.628 -9.517 -24.947 1.00 40.59 214 ARG A O 1
ATOM 1658 N N . ASP A 1 215 ? 35.215 -9.903 -26.525 1.00 37.56 215 ASP A N 1
ATOM 1659 C CA . ASP A 1 215 ? 35.439 -11.311 -26.203 1.00 37.56 215 ASP A CA 1
ATOM 1660 C C . ASP A 1 215 ? 35.561 -11.454 -24.680 1.00 37.56 215 ASP A C 1
ATOM 1662 O O . ASP A 1 215 ? 36.373 -10.742 -24.069 1.00 37.56 215 ASP A O 1
ATOM 1666 N N . PRO A 1 216 ? 34.743 -12.305 -24.035 1.00 38.12 216 PRO A N 1
ATOM 1667 C CA . PRO A 1 216 ? 34.883 -12.526 -22.613 1.00 38.12 216 PRO A CA 1
ATOM 1668 C C . PRO A 1 216 ? 36.312 -13.004 -22.382 1.00 38.12 216 PRO A C 1
ATOM 1670 O O . PRO A 1 216 ? 36.726 -14.038 -22.909 1.00 38.12 216 PRO A O 1
ATOM 1673 N N . VAL A 1 217 ? 37.078 -12.246 -21.595 1.00 34.50 217 VAL A N 1
ATOM 1674 C CA . VAL A 1 217 ? 38.325 -12.746 -21.025 1.00 34.50 217 VAL A CA 1
ATOM 1675 C C . VAL A 1 217 ? 37.917 -13.881 -20.094 1.00 34.50 217 VAL A C 1
ATOM 1677 O O . VAL A 1 217 ? 37.588 -13.673 -18.927 1.00 34.50 217 VAL A O 1
ATOM 1680 N N . LEU A 1 218 ? 37.857 -15.087 -20.655 1.00 34.22 218 LEU A N 1
ATOM 1681 C CA . LEU A 1 218 ? 37.744 -16.329 -19.921 1.00 34.22 218 LEU A CA 1
ATOM 1682 C C . LEU A 1 218 ? 39.007 -16.424 -19.071 1.00 34.22 218 LEU A C 1
ATOM 1684 O O . LEU A 1 218 ? 40.078 -16.788 -19.555 1.00 34.22 218 LEU A O 1
ATOM 1688 N N . LEU A 1 219 ? 38.889 -16.060 -17.796 1.00 33.94 219 LEU A N 1
ATOM 1689 C CA . LEU A 1 219 ? 39.861 -16.493 -16.806 1.00 33.94 219 LEU A CA 1
ATOM 1690 C C . LEU A 1 219 ? 39.888 -18.029 -16.865 1.00 33.94 219 LEU A C 1
ATOM 1692 O O . LEU A 1 219 ? 38.816 -18.641 -16.799 1.00 33.94 219 LEU A O 1
ATOM 1696 N N . PRO A 1 220 ? 41.061 -18.664 -17.041 1.00 32.50 220 PRO A N 1
ATOM 1697 C CA . PRO A 1 220 ? 41.134 -20.111 -17.141 1.00 32.50 220 PRO A CA 1
ATOM 1698 C C . PRO A 1 220 ? 40.557 -20.727 -15.868 1.00 32.50 220 PRO A C 1
ATOM 1700 O O . PRO A 1 220 ? 41.043 -20.483 -14.762 1.00 32.50 220 PRO A O 1
ATOM 1703 N N . LEU A 1 221 ? 39.499 -21.521 -16.035 1.00 36.22 221 LEU A N 1
ATOM 1704 C CA . LEU A 1 221 ? 39.011 -22.403 -14.986 1.00 36.22 221 LEU A CA 1
ATOM 1705 C C . LEU A 1 221 ? 40.147 -23.373 -14.623 1.00 36.22 221 LEU A C 1
ATOM 1707 O O . LEU A 1 221 ? 40.789 -23.911 -15.532 1.00 36.22 221 LEU A O 1
ATOM 1711 N N . PRO A 1 222 ? 40.418 -23.615 -13.329 1.00 35.41 222 PRO A N 1
ATOM 1712 C CA . PRO A 1 222 ? 41.380 -24.630 -12.934 1.00 35.41 222 PRO A CA 1
ATOM 1713 C C . PRO A 1 222 ? 40.965 -25.978 -13.531 1.00 35.41 222 PRO A C 1
ATOM 1715 O O . PRO A 1 222 ? 39.802 -26.383 -13.461 1.00 35.41 222 PRO A O 1
ATOM 1718 N N . ALA A 1 223 ? 41.925 -26.661 -14.151 1.00 37.94 223 ALA A N 1
ATOM 1719 C CA . ALA A 1 223 ? 41.712 -27.983 -14.709 1.00 37.94 223 ALA A CA 1
ATOM 1720 C C . ALA A 1 223 ? 41.321 -28.955 -13.585 1.00 37.94 223 ALA A C 1
ATOM 1722 O O . ALA A 1 223 ? 42.132 -29.250 -12.713 1.00 37.94 223 ALA A O 1
ATOM 1723 N N . LYS A 1 224 ? 40.084 -29.459 -13.677 1.00 35.06 224 LYS A N 1
ATOM 1724 C CA . LYS A 1 224 ? 39.488 -30.554 -12.895 1.00 35.06 224 LYS A CA 1
ATOM 1725 C C . LYS A 1 224 ? 39.277 -30.240 -11.391 1.00 35.06 224 LYS A C 1
ATOM 1727 O O . LYS A 1 224 ? 40.245 -30.159 -10.639 1.00 35.06 224 LYS A O 1
ATOM 1732 N N . PRO A 1 225 ? 38.025 -30.114 -10.903 1.00 41.91 225 PRO A N 1
ATOM 1733 C CA . PRO A 1 225 ? 37.772 -30.123 -9.463 1.00 41.91 225 PRO A CA 1
ATOM 1734 C C . PRO A 1 225 ? 38.167 -31.493 -8.875 1.00 41.91 225 PRO A C 1
ATOM 1736 O O . PRO A 1 225 ? 37.993 -32.509 -9.557 1.00 41.91 225 PRO A O 1
ATOM 1739 N N . PRO A 1 226 ? 38.704 -31.551 -7.642 1.00 41.16 226 PRO A N 1
ATOM 1740 C CA . PRO A 1 226 ? 38.945 -32.821 -6.971 1.00 41.16 226 PRO A CA 1
ATOM 1741 C C . PRO A 1 226 ? 37.622 -33.581 -6.821 1.00 41.16 226 PRO A C 1
ATOM 1743 O O . PRO A 1 226 ? 36.582 -32.993 -6.515 1.00 41.16 226 PRO A O 1
ATOM 1746 N N . GLU A 1 227 ? 37.673 -34.885 -7.084 1.00 40.00 227 GLU A N 1
ATOM 1747 C CA . GLU A 1 227 ? 36.539 -35.795 -6.946 1.00 40.00 227 GLU A CA 1
ATOM 1748 C C . GLU A 1 227 ? 35.979 -35.700 -5.521 1.00 40.00 227 GLU A C 1
ATOM 1750 O O . GLU A 1 227 ? 36.702 -35.810 -4.531 1.00 40.00 227 GLU A O 1
ATOM 1755 N N . THR A 1 228 ? 34.681 -35.419 -5.423 1.00 41.97 228 THR A N 1
ATOM 1756 C CA . THR A 1 228 ? 33.955 -35.350 -4.156 1.00 41.97 228 THR A CA 1
ATOM 1757 C C . THR A 1 228 ? 33.790 -36.779 -3.633 1.00 41.97 228 THR A C 1
ATOM 1759 O O . THR A 1 228 ? 33.294 -37.622 -4.383 1.00 41.97 228 THR A O 1
ATOM 1762 N N . PRO A 1 229 ? 34.183 -37.094 -2.385 1.00 37.25 229 PRO A N 1
ATOM 1763 C CA . PRO A 1 229 ? 33.962 -38.424 -1.838 1.00 37.25 229 PRO A CA 1
ATOM 1764 C C . PRO A 1 229 ? 32.459 -38.679 -1.687 1.00 37.25 229 PRO A C 1
ATOM 1766 O O . PRO A 1 229 ? 31.709 -37.829 -1.201 1.00 37.25 229 PRO A O 1
ATOM 1769 N N . THR A 1 230 ? 32.014 -39.852 -2.130 1.00 41.03 230 THR A N 1
ATOM 1770 C CA . THR A 1 230 ? 30.638 -40.320 -1.955 1.00 41.03 230 THR A CA 1
ATOM 1771 C C . THR A 1 230 ? 30.313 -40.569 -0.474 1.00 41.03 230 THR A C 1
ATOM 1773 O O . THR A 1 230 ? 31.208 -40.933 0.288 1.00 41.03 230 THR A O 1
ATOM 1776 N N . PRO A 1 231 ? 29.045 -40.419 -0.036 1.00 37.56 231 PRO A N 1
ATOM 1777 C CA . PRO A 1 231 ? 28.673 -40.299 1.382 1.00 37.56 231 PRO A CA 1
ATOM 1778 C C . PRO A 1 231 ? 28.764 -41.574 2.247 1.00 37.56 231 PRO A C 1
ATOM 1780 O O . PRO A 1 231 ? 28.119 -41.624 3.290 1.00 37.56 231 PRO A O 1
ATOM 1783 N N . SER A 1 232 ? 29.504 -42.615 1.851 1.00 39.94 232 SER A N 1
ATOM 1784 C CA . SER A 1 232 ? 29.569 -43.876 2.614 1.00 39.94 232 SER A CA 1
ATOM 1785 C C . SER A 1 232 ? 30.737 -43.986 3.595 1.00 39.94 232 SER A C 1
ATOM 1787 O O . SER A 1 232 ? 30.721 -44.896 4.417 1.00 39.94 232 SER A O 1
ATOM 1789 N N . ASP A 1 233 ? 31.715 -43.074 3.553 1.00 42.09 233 ASP A N 1
ATOM 1790 C CA . ASP A 1 233 ? 33.011 -43.304 4.221 1.00 42.09 233 ASP A CA 1
ATOM 1791 C C . ASP A 1 233 ? 33.312 -42.342 5.388 1.00 42.09 233 ASP A C 1
ATOM 1793 O O . ASP A 1 233 ? 34.408 -42.355 5.947 1.00 42.09 233 ASP A O 1
ATOM 1797 N N . ALA A 1 234 ? 32.351 -41.516 5.809 1.00 41.00 234 ALA A N 1
ATOM 1798 C CA . ALA A 1 234 ? 32.526 -40.637 6.964 1.00 41.00 234 ALA A CA 1
ATOM 1799 C C . ALA A 1 234 ? 32.005 -41.311 8.245 1.00 41.00 234 ALA A C 1
ATOM 1801 O O . ALA A 1 234 ? 30.801 -41.368 8.493 1.00 41.00 234 ALA A O 1
ATOM 1802 N N . GLY A 1 235 ? 32.930 -41.815 9.068 1.00 49.00 235 GLY A N 1
ATOM 1803 C CA . GLY A 1 235 ? 32.653 -42.169 10.464 1.00 49.00 235 GLY A CA 1
ATOM 1804 C C . GLY A 1 235 ? 32.143 -40.965 11.279 1.00 49.00 235 GLY A C 1
ATOM 1805 O O . GLY A 1 235 ? 32.234 -39.824 10.818 1.00 49.00 235 GLY A O 1
ATOM 1806 N N . PRO A 1 236 ? 31.579 -41.194 12.480 1.00 39.62 236 PRO A N 1
ATOM 1807 C CA . PRO A 1 236 ? 30.900 -40.152 13.247 1.00 39.62 236 PRO A CA 1
ATOM 1808 C C . PRO A 1 236 ? 31.845 -38.994 13.599 1.00 39.62 236 PRO A C 1
ATOM 1810 O O . PRO A 1 236 ? 32.949 -39.210 14.097 1.00 39.62 236 PRO A O 1
ATOM 1813 N N . LEU A 1 237 ? 31.388 -37.766 13.328 1.00 38.00 237 LEU A N 1
ATOM 1814 C CA . LEU A 1 237 ? 32.100 -36.526 13.634 1.00 38.00 237 LEU A CA 1
ATOM 1815 C C . LEU A 1 237 ? 32.280 -36.355 15.149 1.00 38.00 237 LEU A C 1
ATOM 1817 O O . LEU A 1 237 ? 31.302 -36.308 15.895 1.00 38.00 237 LEU A O 1
ATOM 1821 N N . ASP A 1 238 ? 33.533 -36.199 15.568 1.00 42.28 238 ASP A N 1
ATOM 1822 C CA . ASP A 1 238 ? 33.925 -35.810 16.921 1.00 42.28 238 ASP A CA 1
ATOM 1823 C C . ASP A 1 238 ? 33.814 -34.284 17.076 1.00 42.28 238 ASP A C 1
ATOM 1825 O O . ASP A 1 238 ? 34.596 -33.510 16.516 1.00 42.28 238 ASP A O 1
ATOM 1829 N N . VAL A 1 239 ? 32.781 -33.855 17.802 1.00 40.09 239 VAL A N 1
ATOM 1830 C CA . VAL A 1 239 ? 32.403 -32.446 17.985 1.00 40.09 239 VAL A CA 1
ATOM 1831 C C . VAL A 1 239 ? 33.265 -31.753 19.056 1.00 40.09 239 VAL A C 1
ATOM 1833 O O . VAL A 1 2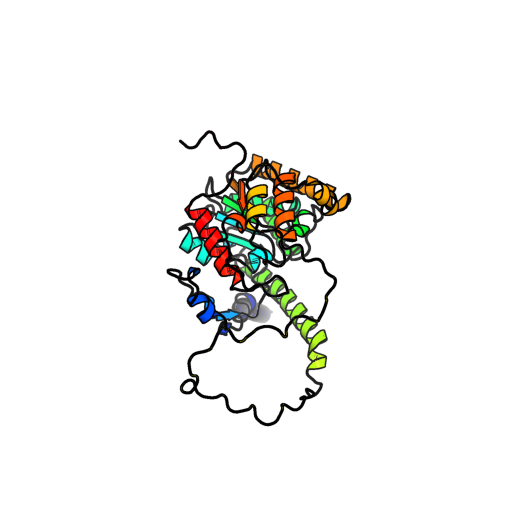39 ? 33.261 -30.526 19.132 1.00 40.09 239 VAL A O 1
ATOM 1836 N N . GLU A 1 240 ? 34.075 -32.481 19.836 1.00 36.88 240 GLU A N 1
ATOM 1837 C CA . GLU A 1 240 ? 34.916 -31.877 20.886 1.00 36.88 240 GLU A CA 1
ATOM 1838 C C . GLU A 1 240 ? 36.291 -31.383 20.393 1.00 36.88 240 GLU A C 1
ATOM 1840 O O . GLU A 1 240 ? 36.973 -30.646 21.104 1.00 36.88 240 GLU A O 1
ATOM 1845 N N . ALA A 1 241 ? 36.694 -31.686 19.153 1.00 39.25 241 ALA A N 1
ATOM 1846 C CA . ALA A 1 241 ? 38.040 -31.374 18.654 1.00 39.25 241 ALA A CA 1
ATOM 1847 C C . ALA A 1 241 ? 38.184 -30.058 17.847 1.00 39.25 241 ALA A C 1
ATOM 1849 O O . ALA A 1 241 ? 39.276 -29.761 17.355 1.00 39.25 241 ALA A O 1
ATOM 1850 N N . MET A 1 242 ? 37.139 -29.231 17.701 1.00 32.81 242 MET A N 1
ATOM 1851 C CA . MET A 1 242 ? 37.186 -28.020 16.854 1.00 32.81 242 MET A CA 1
ATOM 1852 C C . MET A 1 242 ? 37.048 -26.679 17.604 1.00 32.81 242 MET A C 1
ATOM 1854 O O . MET A 1 242 ? 36.195 -25.864 17.271 1.00 32.81 242 MET A O 1
ATOM 1858 N N . HIS A 1 243 ? 37.960 -26.382 18.540 1.00 31.16 243 HIS A N 1
ATOM 1859 C CA . HIS A 1 243 ? 38.480 -25.015 18.787 1.00 31.16 243 HIS A CA 1
ATOM 1860 C C . HIS A 1 243 ? 39.752 -25.090 19.669 1.00 31.16 243 HIS A C 1
ATOM 1862 O O . HIS A 1 243 ? 39.686 -25.758 20.696 1.00 31.16 243 HIS A O 1
ATOM 1868 N N . PRO A 1 244 ? 40.909 -24.455 19.335 1.00 34.72 244 PRO A N 1
ATOM 1869 C CA . PRO A 1 244 ? 41.017 -23.005 19.154 1.00 34.72 244 PRO A CA 1
ATOM 1870 C C . PRO A 1 244 ? 42.038 -22.570 18.080 1.00 34.72 244 PRO A C 1
ATOM 1872 O O . PRO A 1 244 ? 43.244 -22.518 18.326 1.00 34.72 244 PRO A O 1
ATOM 1875 N N . ARG A 1 245 ? 41.568 -22.173 16.891 1.00 31.14 245 ARG A N 1
ATOM 1876 C CA . ARG A 1 245 ? 42.407 -21.451 15.904 1.00 31.14 245 ARG A CA 1
ATOM 1877 C C . ARG A 1 245 ? 41.725 -20.276 15.192 1.00 31.14 245 ARG A C 1
ATOM 1879 O O . ARG A 1 245 ? 42.355 -19.660 14.343 1.00 31.14 245 ARG A O 1
ATOM 1886 N N . PHE A 1 246 ? 40.513 -19.881 15.589 1.00 31.23 246 PHE A N 1
ATOM 1887 C CA . PHE A 1 246 ? 39.801 -18.742 14.983 1.00 31.23 246 PHE A CA 1
ATOM 1888 C C . PHE A 1 246 ? 39.815 -17.440 15.802 1.00 31.23 246 PHE A C 1
ATOM 1890 O O . PHE A 1 246 ? 39.016 -16.543 15.558 1.00 31.23 246 PHE A O 1
ATOM 1897 N N . LEU A 1 247 ? 40.762 -17.272 16.729 1.00 32.28 247 LEU A N 1
ATOM 1898 C CA . LEU A 1 247 ? 40.990 -15.989 17.402 1.00 32.28 247 LEU A CA 1
ATOM 1899 C C . LEU A 1 247 ? 42.327 -15.391 16.964 1.00 32.28 247 LEU A C 1
ATOM 1901 O O . LEU A 1 247 ? 43.347 -15.639 17.604 1.00 32.28 247 LEU A O 1
ATOM 1905 N N . ARG A 1 248 ? 42.304 -14.632 15.859 1.00 35.50 248 ARG A N 1
ATOM 1906 C CA . ARG A 1 248 ? 43.136 -13.439 15.589 1.00 35.50 248 ARG A CA 1
ATOM 1907 C C . ARG A 1 248 ? 42.830 -12.878 14.195 1.00 35.50 248 ARG A C 1
ATOM 1909 O O . ARG A 1 248 ? 43.526 -13.153 13.226 1.00 35.50 248 ARG A O 1
ATOM 1916 N N . ALA A 1 249 ? 41.796 -12.055 14.133 1.00 31.08 249 ALA A N 1
ATOM 1917 C CA . ALA A 1 249 ? 41.730 -10.902 13.246 1.00 31.08 249 ALA A CA 1
ATOM 1918 C C . ALA A 1 249 ? 40.732 -9.939 13.894 1.00 31.08 249 ALA A C 1
ATOM 1920 O O . ALA A 1 249 ? 39.557 -10.271 14.029 1.00 31.08 249 ALA A O 1
ATOM 1921 N N . GLU A 1 250 ? 41.213 -8.800 14.384 1.00 36.38 250 GLU A N 1
ATOM 1922 C CA . GLU A 1 250 ? 40.323 -7.736 14.840 1.00 36.38 250 GLU A CA 1
ATOM 1923 C C . GLU A 1 250 ? 39.560 -7.145 13.652 1.00 36.38 250 GLU A C 1
ATOM 1925 O O . GLU A 1 250 ? 40.148 -6.897 12.596 1.00 36.38 250 GLU A O 1
ATOM 1930 N N . PRO A 1 251 ? 38.286 -6.798 13.865 1.00 35.53 251 PRO A N 1
ATOM 1931 C CA . PRO A 1 251 ? 37.767 -5.562 13.323 1.00 35.53 251 PRO A CA 1
ATOM 1932 C C . PRO A 1 251 ? 37.275 -4.669 14.464 1.00 35.53 251 PRO A C 1
ATOM 1934 O O . PRO A 1 251 ? 36.400 -5.039 15.249 1.00 35.53 251 PRO A O 1
ATOM 1937 N N . ALA A 1 252 ? 37.808 -3.450 14.515 1.00 37.22 252 ALA A N 1
ATOM 1938 C CA . ALA A 1 252 ? 37.205 -2.353 15.250 1.00 37.22 252 ALA A CA 1
ATOM 1939 C C . ALA A 1 252 ? 35.869 -1.975 14.588 1.00 37.22 252 ALA A C 1
ATOM 1941 O O . ALA A 1 252 ? 35.795 -1.109 13.723 1.00 37.22 252 ALA A O 1
ATOM 1942 N N . ALA A 1 253 ? 34.808 -2.654 15.003 1.00 28.73 253 ALA A N 1
ATOM 1943 C CA . ALA A 1 253 ? 33.449 -2.149 14.995 1.00 28.73 253 ALA A CA 1
ATOM 1944 C C . ALA A 1 253 ? 32.742 -2.830 16.164 1.00 28.73 253 ALA A C 1
ATOM 1946 O O . ALA A 1 253 ? 32.480 -4.033 16.134 1.00 28.73 253 ALA A O 1
ATOM 1947 N N . VAL A 1 254 ? 32.487 -2.061 17.222 1.00 25.50 254 VAL A N 1
ATOM 1948 C CA . VAL A 1 254 ? 31.685 -2.489 18.368 1.00 25.50 254 VAL A CA 1
ATOM 1949 C C . VAL A 1 254 ? 30.294 -2.839 17.842 1.00 25.50 254 VAL A C 1
ATOM 1951 O O . VAL A 1 254 ? 29.432 -1.978 17.687 1.00 25.50 254 VAL A O 1
ATOM 1954 N N . THR A 1 255 ? 30.077 -4.113 17.531 1.00 28.17 255 THR A N 1
ATOM 1955 C CA . THR A 1 255 ? 28.738 -4.648 17.312 1.00 28.17 255 THR A CA 1
ATOM 1956 C C . THR A 1 255 ? 28.165 -4.883 18.695 1.00 28.17 255 THR A C 1
ATOM 1958 O O . THR A 1 255 ? 28.442 -5.898 19.332 1.00 28.17 255 THR A O 1
ATOM 1961 N N . VAL A 1 256 ? 27.405 -3.913 19.200 1.00 27.41 256 VAL A N 1
ATOM 1962 C CA . VAL A 1 256 ? 26.577 -4.142 20.382 1.00 27.41 256 VAL A CA 1
ATOM 1963 C C . VAL A 1 256 ? 25.452 -5.077 19.938 1.00 27.41 256 VAL A C 1
ATOM 1965 O O . VAL A 1 256 ? 24.433 -4.639 19.408 1.00 27.41 256 VAL A O 1
ATOM 1968 N N . MET A 1 257 ? 25.651 -6.384 20.110 1.00 26.61 257 MET A N 1
ATOM 1969 C CA . MET A 1 257 ? 24.551 -7.343 20.113 1.00 26.61 257 MET A CA 1
ATOM 1970 C C . MET A 1 257 ? 23.698 -7.058 21.349 1.00 26.61 257 MET A C 1
ATOM 1972 O O . MET A 1 257 ? 23.922 -7.601 22.427 1.00 26.61 257 MET A O 1
ATOM 1976 N N . VAL A 1 258 ? 22.743 -6.143 21.204 1.00 33.94 258 VAL A N 1
ATOM 1977 C CA . VAL A 1 258 ? 21.672 -5.983 22.183 1.00 33.94 258 VAL A CA 1
ATOM 1978 C C . VAL A 1 258 ? 20.786 -7.218 22.067 1.00 33.94 258 VAL A C 1
ATOM 1980 O O . VAL A 1 258 ? 20.297 -7.512 20.975 1.00 33.94 258 VAL A O 1
ATOM 1983 N N . ASP A 1 259 ? 20.594 -7.916 23.186 1.00 39.16 259 ASP A N 1
ATOM 1984 C CA . ASP A 1 259 ? 19.630 -9.005 23.344 1.00 39.16 259 ASP A CA 1
ATOM 1985 C C . ASP A 1 259 ? 18.288 -8.604 22.701 1.00 39.16 259 ASP A C 1
ATOM 1987 O O . ASP A 1 259 ? 17.614 -7.655 23.126 1.00 39.16 259 ASP A O 1
ATOM 1991 N N . ALA A 1 260 ? 17.950 -9.290 21.606 1.00 37.97 260 ALA A N 1
ATOM 1992 C CA . ALA A 1 260 ? 16.784 -8.994 20.786 1.00 37.97 260 ALA A CA 1
ATOM 1993 C C . ALA A 1 260 ? 15.483 -9.138 21.587 1.00 37.97 260 ALA A C 1
ATOM 1995 O O . ALA A 1 260 ? 14.555 -8.354 21.375 1.00 37.97 260 ALA A O 1
ATOM 1996 N N . ASP A 1 261 ? 15.456 -10.042 22.568 1.00 39.03 261 ASP A N 1
ATOM 1997 C CA . ASP A 1 261 ? 14.297 -10.279 23.419 1.00 39.03 261 ASP A CA 1
ATOM 1998 C C . ASP A 1 261 ? 14.179 -9.207 24.507 1.00 39.03 261 ASP A C 1
ATOM 2000 O O . ASP A 1 261 ? 13.075 -8.769 24.830 1.00 39.03 261 ASP A O 1
ATOM 2004 N N . ALA A 1 262 ? 15.298 -8.711 25.048 1.00 38.38 262 ALA A N 1
ATOM 2005 C CA . ALA A 1 262 ? 15.290 -7.582 25.984 1.00 38.38 262 ALA A CA 1
ATOM 2006 C C . ALA A 1 262 ? 14.819 -6.275 25.320 1.00 38.38 262 ALA A C 1
ATOM 2008 O O . ALA A 1 262 ? 14.051 -5.518 25.914 1.00 38.38 262 ALA A O 1
ATOM 2009 N N . ALA A 1 263 ? 15.216 -6.032 24.068 1.00 38.94 263 ALA A N 1
ATOM 2010 C CA . ALA A 1 263 ? 14.800 -4.850 23.315 1.00 38.94 263 ALA A CA 1
ATOM 2011 C C . ALA A 1 263 ? 13.359 -4.947 22.777 1.00 38.94 263 ALA A C 1
ATOM 2013 O O . ALA A 1 263 ? 12.673 -3.934 22.676 1.00 38.94 263 ALA A O 1
ATOM 2014 N N . LEU A 1 264 ? 12.870 -6.146 22.443 1.00 39.12 264 LEU A N 1
ATOM 2015 C CA . LEU A 1 264 ? 11.448 -6.359 22.147 1.00 39.12 264 LEU A CA 1
ATOM 2016 C C . LEU A 1 264 ? 10.587 -6.150 23.400 1.00 39.12 264 LEU A C 1
ATOM 2018 O O . LEU A 1 264 ? 9.526 -5.535 23.302 1.00 39.12 264 LEU A O 1
ATOM 2022 N N . ARG A 1 265 ? 11.070 -6.570 24.579 1.00 43.97 265 ARG A N 1
ATOM 2023 C CA . ARG A 1 265 ? 10.400 -6.335 25.868 1.00 43.97 265 ARG A CA 1
ATOM 2024 C C . ARG A 1 265 ? 10.333 -4.852 26.254 1.00 43.97 265 ARG A C 1
ATOM 2026 O O . ARG A 1 265 ? 9.283 -4.438 26.729 1.00 43.97 265 ARG A O 1
ATOM 2033 N N . SER A 1 266 ? 11.368 -4.047 25.989 1.00 38.97 266 SER A N 1
ATOM 2034 C CA . SER A 1 266 ? 11.327 -2.592 26.253 1.00 38.97 266 SER A CA 1
ATOM 2035 C C . SER A 1 266 ? 10.514 -1.786 25.231 1.00 38.97 266 SER A C 1
ATOM 2037 O O . SER A 1 266 ? 10.104 -0.668 25.498 1.00 38.97 266 SER A O 1
ATOM 2039 N N . VAL A 1 267 ? 10.267 -2.332 24.037 1.00 39.91 267 VAL A N 1
ATOM 2040 C CA . VAL A 1 267 ? 9.448 -1.674 23.001 1.00 39.91 267 VAL A CA 1
ATOM 2041 C C . VAL A 1 267 ? 7.970 -2.090 23.081 1.00 39.91 267 VAL A C 1
ATOM 2043 O O . VAL A 1 267 ? 7.100 -1.376 22.569 1.00 39.91 267 VAL A O 1
ATOM 2046 N N . ALA A 1 268 ? 7.690 -3.249 23.689 1.00 39.41 268 ALA A N 1
ATOM 2047 C CA . ALA A 1 268 ? 6.349 -3.725 24.024 1.00 39.41 268 ALA A CA 1
ATOM 2048 C C . ALA A 1 268 ? 5.835 -3.172 25.365 1.00 39.41 268 ALA A C 1
ATOM 2050 O O . ALA A 1 268 ? 4.623 -3.066 25.538 1.00 39.41 268 ALA A O 1
ATOM 2051 N N . SER A 1 269 ? 6.722 -2.792 26.290 1.00 43.56 269 SER A N 1
ATOM 2052 C CA . SER A 1 269 ? 6.364 -1.881 27.374 1.00 43.56 269 SER A CA 1
ATOM 2053 C C . SER A 1 269 ? 6.273 -0.453 26.822 1.00 43.56 269 SER A C 1
ATOM 2055 O O . SER A 1 269 ? 6.983 -0.085 25.887 1.00 43.56 269 SER A O 1
ATOM 2057 N N . ASP A 1 270 ? 5.423 0.392 27.405 1.00 45.78 270 ASP A N 1
ATOM 2058 C CA . ASP A 1 270 ? 5.386 1.836 27.111 1.00 45.78 270 ASP A CA 1
ATOM 2059 C C . ASP A 1 270 ? 6.715 2.561 27.450 1.00 45.78 270 ASP A C 1
ATOM 2061 O O . ASP A 1 270 ? 6.853 3.766 27.240 1.00 45.78 270 ASP A O 1
ATOM 2065 N N . GLU A 1 271 ? 7.730 1.834 27.923 1.00 41.31 271 GLU A N 1
ATOM 2066 C CA . GLU A 1 271 ? 9.069 2.317 28.249 1.00 41.31 271 GLU A CA 1
ATOM 2067 C C . GLU A 1 271 ? 10.025 2.165 27.060 1.00 41.31 271 GLU A C 1
ATOM 2069 O O . GLU A 1 271 ? 11.049 1.483 27.118 1.00 41.31 271 GLU A O 1
ATOM 2074 N N . ALA A 1 272 ? 9.692 2.824 25.952 1.00 43.94 272 ALA A N 1
ATOM 2075 C CA . ALA A 1 272 ? 10.577 2.872 24.798 1.00 43.94 272 ALA A CA 1
ATOM 2076 C C . ALA A 1 272 ? 11.980 3.401 25.185 1.00 43.94 272 ALA A C 1
ATOM 2078 O O . ALA A 1 272 ? 12.076 4.358 25.963 1.00 43.94 272 ALA A O 1
ATOM 2079 N N . PRO A 1 273 ? 13.075 2.857 24.608 1.00 40.69 273 PRO A N 1
ATOM 2080 C CA . PRO A 1 273 ? 14.400 3.463 24.740 1.00 40.69 273 PRO A CA 1
ATOM 2081 C C . PRO A 1 273 ? 14.324 4.939 24.320 1.00 40.69 273 PRO A C 1
ATOM 2083 O O . PRO A 1 273 ? 13.500 5.279 23.464 1.00 40.69 273 PRO A O 1
ATOM 2086 N N . PRO A 1 274 ? 15.134 5.833 24.916 1.00 43.22 274 PRO A N 1
ATOM 2087 C CA . PRO A 1 274 ? 14.931 7.265 24.781 1.00 43.22 274 PRO A CA 1
ATOM 2088 C C . PRO A 1 274 ? 14.960 7.648 23.301 1.00 43.22 274 PRO A C 1
ATOM 2090 O O . PRO A 1 274 ? 16.007 7.642 22.661 1.00 43.22 274 PRO A O 1
ATOM 2093 N N . PHE A 1 275 ? 13.795 8.044 22.785 1.00 48.47 275 PHE A N 1
ATOM 2094 C CA . PHE A 1 275 ? 13.535 8.600 21.450 1.00 48.47 275 PHE A CA 1
ATOM 2095 C C . PHE A 1 275 ? 14.391 9.835 21.093 1.00 48.47 275 PHE A C 1
ATOM 2097 O O . PHE A 1 275 ? 14.178 10.473 20.065 1.00 48.47 275 PHE A O 1
ATOM 2104 N N . ARG A 1 276 ? 15.358 10.195 21.937 1.00 40.06 276 ARG A N 1
ATOM 2105 C CA . ARG A 1 276 ? 16.219 11.366 21.817 1.00 40.06 276 ARG A CA 1
ATOM 2106 C C . ARG A 1 276 ? 17.128 11.295 20.586 1.00 40.06 276 ARG A C 1
ATOM 2108 O O . ARG A 1 276 ? 17.342 12.329 19.964 1.00 40.06 276 ARG A O 1
ATOM 2115 N N . ASP A 1 277 ? 17.538 10.097 20.167 1.00 48.53 277 ASP A N 1
ATOM 2116 C CA . ASP A 1 277 ? 18.314 9.897 18.929 1.00 48.53 277 ASP A CA 1
ATOM 2117 C C . ASP A 1 277 ? 17.445 9.838 17.669 1.00 48.53 277 ASP A C 1
ATOM 2119 O O . ASP A 1 277 ? 17.945 9.930 16.548 1.00 48.53 277 ASP A O 1
ATOM 2123 N N . LEU A 1 278 ? 16.121 9.765 17.823 1.00 49.06 278 LEU A N 1
ATOM 2124 C CA . LEU A 1 278 ? 15.222 9.806 16.681 1.00 49.06 278 LEU A CA 1
ATOM 2125 C C . LEU A 1 278 ? 15.159 11.211 16.072 1.00 49.06 278 LEU A C 1
ATOM 2127 O O . LEU A 1 278 ? 14.946 11.331 14.878 1.00 49.06 278 LEU A O 1
ATOM 2131 N N . ALA A 1 279 ? 15.442 12.267 16.844 1.00 45.91 279 ALA A N 1
ATOM 2132 C CA . ALA A 1 279 ? 15.577 13.630 16.327 1.00 45.91 279 ALA A CA 1
ATOM 2133 C C . ALA A 1 279 ? 16.728 13.787 15.315 1.00 45.91 279 ALA A C 1
ATOM 2135 O O . ALA A 1 279 ? 16.636 14.643 14.442 1.00 45.91 279 ALA A O 1
ATOM 2136 N N . ALA A 1 280 ? 17.769 12.948 15.397 1.00 52.06 280 ALA A N 1
ATOM 2137 C CA . ALA A 1 280 ? 18.830 12.870 14.391 1.00 52.06 280 ALA A CA 1
ATOM 2138 C C . ALA A 1 280 ? 18.451 11.983 13.188 1.00 52.06 280 ALA A C 1
ATOM 2140 O O . ALA A 1 280 ? 19.038 12.115 12.118 1.00 52.06 280 ALA A O 1
ATOM 2141 N N . ALA A 1 281 ? 17.476 11.082 13.360 1.00 52.16 281 ALA A N 1
ATOM 2142 C CA . ALA A 1 281 ? 16.912 10.247 12.298 1.00 52.16 281 ALA A CA 1
ATOM 2143 C C . ALA A 1 281 ? 15.704 10.894 11.593 1.00 52.16 281 ALA A C 1
ATOM 2145 O O . ALA A 1 281 ? 15.281 10.429 10.534 1.00 52.16 281 ALA A O 1
ATOM 2146 N N . LEU A 1 282 ? 15.130 11.946 12.184 1.00 57.88 282 LEU A N 1
ATOM 2147 C CA . LEU A 1 282 ? 14.090 12.754 11.571 1.00 57.88 282 LEU A CA 1
ATOM 2148 C C . LEU A 1 282 ? 14.716 13.632 10.476 1.00 57.88 282 LEU A C 1
ATOM 2150 O O . LEU A 1 282 ? 15.849 14.089 10.623 1.00 57.88 282 LEU A O 1
ATOM 2154 N N . PRO A 1 283 ? 13.998 13.845 9.364 1.00 62.16 283 PRO A N 1
ATOM 2155 C CA . PRO A 1 283 ? 14.482 14.633 8.236 1.00 62.16 283 PRO A CA 1
ATOM 2156 C C . PRO A 1 283 ? 14.893 16.052 8.634 1.00 62.16 283 PRO A C 1
ATOM 2158 O O . PRO A 1 283 ? 14.492 16.574 9.677 1.00 62.16 283 PRO A O 1
ATOM 2161 N N . ASP A 1 284 ? 15.630 16.703 7.735 1.00 79.25 284 ASP A N 1
ATOM 2162 C CA . ASP A 1 284 ? 15.835 18.146 7.790 1.00 79.25 284 ASP A CA 1
ATOM 2163 C C . ASP A 1 284 ? 14.500 18.921 7.895 1.00 79.25 284 ASP A C 1
ATOM 2165 O O . ASP A 1 284 ? 13.395 18.378 7.766 1.00 79.25 284 ASP A O 1
ATOM 2169 N N . ALA A 1 285 ? 14.593 20.228 8.145 1.00 81.12 285 ALA A N 1
ATOM 2170 C CA . ALA A 1 285 ? 13.413 21.072 8.323 1.00 81.12 285 ALA A CA 1
ATOM 2171 C C . ALA A 1 285 ? 12.414 20.967 7.150 1.00 81.12 285 ALA A C 1
ATOM 2173 O O . ALA A 1 285 ? 11.204 21.036 7.378 1.00 81.12 285 ALA A O 1
ATOM 2174 N N . ALA A 1 286 ? 12.900 20.755 5.921 1.00 82.44 286 ALA A N 1
ATOM 2175 C CA . ALA A 1 286 ? 12.056 20.610 4.741 1.00 82.44 286 ALA A CA 1
ATOM 2176 C C . ALA A 1 286 ? 11.303 19.272 4.750 1.00 82.44 286 ALA A C 1
ATOM 2178 O O . ALA A 1 286 ? 10.075 19.259 4.656 1.00 82.44 286 ALA A O 1
ATOM 2179 N N . GLY A 1 287 ? 12.000 18.149 4.942 1.00 86.44 287 GLY A N 1
ATOM 2180 C CA . GLY A 1 287 ? 11.358 16.837 4.995 1.00 86.44 287 GLY A CA 1
ATOM 2181 C C . GLY A 1 287 ? 10.400 16.693 6.182 1.00 86.44 287 GLY A C 1
ATOM 2182 O O . GLY A 1 287 ? 9.375 16.022 6.059 1.00 86.44 287 GLY A O 1
ATOM 2183 N N . ARG A 1 288 ? 10.654 17.381 7.305 1.00 87.44 288 ARG A N 1
ATOM 2184 C CA . ARG A 1 288 ? 9.689 17.456 8.413 1.00 87.44 288 ARG A CA 1
ATOM 2185 C C . ARG A 1 288 ? 8.420 18.206 8.005 1.00 87.44 288 ARG A C 1
ATOM 2187 O O . ARG A 1 288 ? 7.326 17.704 8.250 1.00 87.44 288 ARG A O 1
ATOM 2194 N N . GLY A 1 289 ? 8.555 19.361 7.352 1.00 91.00 289 GLY A N 1
ATOM 2195 C CA . GLY A 1 289 ? 7.407 20.120 6.846 1.00 91.00 289 GLY A CA 1
ATOM 2196 C C . GLY A 1 289 ? 6.579 19.331 5.822 1.00 91.00 289 GLY A C 1
ATOM 2197 O O . GLY A 1 289 ? 5.345 19.362 5.852 1.00 91.00 289 GLY A O 1
ATOM 2198 N N . HIS A 1 290 ? 7.242 18.559 4.957 1.00 93.81 290 HIS A N 1
ATOM 2199 C CA . HIS A 1 290 ? 6.571 17.649 4.028 1.00 93.81 290 HIS A CA 1
ATOM 2200 C C . HIS A 1 290 ? 5.809 16.541 4.758 1.00 93.81 290 HIS A C 1
ATOM 2202 O O . HIS A 1 290 ? 4.628 16.335 4.477 1.00 93.81 290 HIS A O 1
ATOM 2208 N N . LEU A 1 291 ? 6.443 15.875 5.730 1.00 92.75 291 LEU A N 1
ATOM 2209 C CA . LEU A 1 291 ? 5.800 14.837 6.537 1.00 92.75 291 LEU A CA 1
ATOM 2210 C C . LEU A 1 291 ? 4.554 15.368 7.246 1.00 92.75 291 LEU A C 1
ATOM 2212 O O . LEU A 1 291 ? 3.503 14.739 7.179 1.00 92.75 291 LEU A O 1
ATOM 2216 N N . GLU A 1 292 ? 4.649 16.527 7.896 1.00 93.88 292 GLU A N 1
ATOM 2217 C CA . GLU A 1 292 ? 3.524 17.150 8.600 1.00 93.88 292 GLU A CA 1
ATOM 2218 C C . GLU A 1 292 ? 2.376 17.494 7.633 1.00 93.88 292 GLU A C 1
ATOM 2220 O O . GLU A 1 292 ? 1.210 17.224 7.935 1.00 93.88 292 GLU A O 1
ATOM 2225 N N . THR A 1 293 ? 2.694 17.992 6.433 1.00 96.06 293 THR A N 1
ATOM 2226 C CA . THR A 1 293 ? 1.702 18.262 5.378 1.00 96.06 293 THR A CA 1
ATOM 2227 C C . THR A 1 293 ? 1.020 16.979 4.893 1.00 96.06 293 THR A C 1
ATOM 2229 O O . THR A 1 293 ? -0.208 16.920 4.780 1.00 96.06 293 THR A O 1
ATOM 2232 N N . ASN A 1 294 ? 1.801 15.930 4.630 1.00 96.00 294 ASN A N 1
ATOM 2233 C CA . ASN A 1 294 ? 1.303 14.632 4.176 1.00 96.00 294 ASN A CA 1
ATOM 2234 C C . ASN A 1 294 ? 0.460 13.944 5.262 1.00 96.00 294 ASN A C 1
ATOM 2236 O O . ASN A 1 294 ? -0.599 13.388 4.967 1.00 96.00 294 ASN A O 1
ATOM 2240 N N . ALA A 1 295 ? 0.875 14.044 6.525 1.00 95.88 295 ALA A N 1
ATOM 2241 C CA . ALA A 1 295 ? 0.141 13.559 7.688 1.00 95.88 295 ALA A CA 1
ATOM 2242 C C . ALA A 1 295 ? -1.200 14.279 7.862 1.00 95.88 295 ALA A C 1
ATOM 2244 O O . ALA A 1 295 ? -2.230 13.633 8.044 1.00 95.88 295 ALA A O 1
ATOM 2245 N N . ALA A 1 296 ? -1.224 15.610 7.743 1.00 97.38 296 ALA A N 1
ATOM 2246 C CA . ALA A 1 296 ? -2.463 16.383 7.801 1.00 97.38 296 ALA A CA 1
ATOM 2247 C C . ALA A 1 296 ? -3.452 15.966 6.697 1.00 97.38 296 ALA A C 1
ATOM 2249 O O . ALA A 1 296 ? -4.638 15.774 6.972 1.00 97.38 296 ALA A O 1
ATOM 2250 N N . ALA A 1 297 ? -2.965 15.753 5.469 1.00 97.25 297 ALA A N 1
ATOM 2251 C CA . ALA A 1 297 ? -3.785 15.247 4.369 1.00 97.25 297 ALA A CA 1
ATOM 2252 C C . ALA A 1 297 ? -4.329 13.836 4.652 1.00 97.25 297 ALA A C 1
ATOM 2254 O O . ALA A 1 297 ? -5.509 13.573 4.419 1.00 97.25 297 ALA A O 1
ATOM 2255 N N . PHE A 1 298 ? -3.497 12.946 5.204 1.00 97.25 298 PHE A N 1
ATOM 2256 C CA . PHE A 1 298 ? -3.910 11.595 5.586 1.00 97.25 298 PHE A CA 1
ATOM 2257 C C . PHE A 1 298 ? -5.011 11.617 6.653 1.00 97.25 298 PHE A C 1
ATOM 2259 O O . PHE A 1 298 ? -6.023 10.935 6.507 1.00 97.25 298 PHE A O 1
ATOM 2266 N N . ARG A 1 299 ? -4.854 12.432 7.705 1.00 96.44 299 ARG A N 1
ATOM 2267 C CA . ARG A 1 299 ? -5.860 12.597 8.769 1.00 96.44 299 ARG A CA 1
ATOM 2268 C C . ARG A 1 299 ? -7.186 13.113 8.221 1.00 96.44 299 ARG A C 1
ATOM 2270 O O . ARG A 1 299 ? -8.239 12.581 8.564 1.00 96.44 299 ARG A O 1
ATOM 2277 N N . ALA A 1 300 ? -7.136 14.123 7.350 1.00 96.88 300 ALA A N 1
ATOM 2278 C CA . ALA A 1 300 ? -8.328 14.688 6.726 1.00 96.88 300 ALA A CA 1
ATOM 2279 C C . ALA A 1 300 ? -9.089 13.644 5.891 1.00 96.88 300 ALA A C 1
ATOM 2281 O O . ALA A 1 300 ? -10.317 13.583 5.971 1.00 96.88 300 ALA A O 1
ATOM 2282 N N . LEU A 1 301 ? -8.363 12.805 5.144 1.00 95.94 301 LEU A N 1
ATOM 2283 C CA . LEU A 1 301 ? -8.919 11.670 4.407 1.00 95.94 301 LEU A CA 1
ATOM 2284 C C . LEU A 1 301 ? -9.541 10.648 5.364 1.00 95.94 301 LEU A C 1
ATOM 2286 O O . LEU A 1 301 ? -10.711 10.303 5.209 1.00 95.94 301 LEU A O 1
ATOM 2290 N N . ALA A 1 302 ? -8.796 10.202 6.378 1.00 95.06 302 ALA A N 1
ATOM 2291 C CA . ALA A 1 302 ? -9.249 9.180 7.319 1.00 95.06 302 ALA A CA 1
ATOM 2292 C C . ALA A 1 302 ? -10.516 9.600 8.083 1.00 95.06 302 ALA A C 1
ATOM 2294 O O . ALA A 1 302 ? -11.400 8.776 8.304 1.00 95.06 302 ALA A O 1
ATOM 2295 N N . ALA A 1 303 ? -10.650 10.886 8.426 1.00 94.81 303 ALA A N 1
ATOM 2296 C CA . ALA A 1 303 ? -11.829 11.427 9.101 1.00 94.81 303 ALA A CA 1
ATOM 2297 C C . ALA A 1 303 ? -13.113 11.380 8.248 1.00 94.81 303 ALA A C 1
ATOM 2299 O O . ALA A 1 303 ? -14.214 11.385 8.794 1.00 94.81 303 ALA A O 1
ATOM 2300 N N . GLN A 1 304 ? -12.985 11.347 6.919 1.00 95.31 304 GLN A N 1
ATOM 2301 C CA . GLN A 1 304 ? -14.104 11.406 5.968 1.00 95.31 304 GLN A CA 1
ATOM 2302 C C . GLN A 1 304 ? -14.305 10.092 5.199 1.00 95.31 304 GLN A C 1
ATOM 2304 O O . GLN A 1 304 ? -15.197 9.992 4.347 1.00 95.31 304 GLN A O 1
ATOM 2309 N N . ALA A 1 305 ? -13.445 9.101 5.427 1.00 93.62 305 ALA A N 1
ATOM 2310 C CA . ALA A 1 305 ? -13.435 7.856 4.681 1.00 93.62 305 ALA A CA 1
ATOM 2311 C C . ALA A 1 305 ? -14.617 6.947 5.082 1.00 93.62 305 ALA A C 1
ATOM 2313 O O . ALA A 1 305 ? -14.844 6.715 6.269 1.00 93.62 305 ALA A O 1
ATOM 2314 N N . PRO A 1 306 ? -15.350 6.357 4.115 1.00 94.06 306 PRO A N 1
ATOM 2315 C CA . PRO A 1 306 ? -16.371 5.336 4.381 1.00 94.06 306 PRO A CA 1
ATOM 2316 C C . PRO A 1 306 ? -15.763 3.938 4.625 1.00 94.06 306 PRO A C 1
ATOM 2318 O O . PRO A 1 306 ? -16.479 2.935 4.690 1.00 94.06 306 PRO A O 1
ATOM 2321 N N . TYR A 1 307 ? -14.437 3.865 4.722 1.00 95.19 307 TYR A N 1
ATOM 2322 C CA . TYR A 1 307 ? -13.622 2.677 4.942 1.00 95.19 307 TYR A CA 1
ATOM 2323 C C . TYR A 1 307 ? -12.702 2.910 6.145 1.00 95.19 307 TYR A C 1
ATOM 2325 O O . TYR A 1 307 ? -12.556 4.031 6.632 1.00 95.19 307 TYR A O 1
ATOM 2333 N N . ARG A 1 308 ? -12.079 1.845 6.647 1.00 94.81 308 ARG A N 1
ATOM 2334 C CA . ARG A 1 308 ? -11.105 1.940 7.740 1.00 94.81 308 ARG A CA 1
ATOM 2335 C C . ARG A 1 308 ? -9.698 2.037 7.165 1.00 94.81 308 ARG A C 1
ATOM 2337 O O . ARG A 1 308 ? -9.342 1.272 6.270 1.00 94.81 308 ARG A O 1
ATOM 2344 N N . SER A 1 309 ? -8.900 2.939 7.723 1.00 95.75 309 SER A N 1
ATOM 2345 C CA . SER A 1 309 ? -7.495 3.106 7.360 1.00 95.75 309 SER A CA 1
ATOM 2346 C C . SER A 1 309 ? -6.596 2.307 8.299 1.00 95.75 309 SER A C 1
ATOM 2348 O O . SER A 1 309 ? -6.671 2.440 9.524 1.00 95.75 309 SER A O 1
ATOM 2350 N N . VAL A 1 310 ? -5.722 1.493 7.716 1.00 95.81 310 VAL A N 1
ATOM 2351 C CA . VAL A 1 310 ? -4.680 0.743 8.421 1.00 95.81 310 VAL A CA 1
ATOM 2352 C C . VAL A 1 310 ? -3.332 1.168 7.856 1.00 95.81 310 VAL A C 1
ATOM 2354 O O . VAL A 1 310 ? -3.135 1.155 6.646 1.00 95.81 310 VAL A O 1
ATOM 2357 N N . PHE A 1 311 ? -2.394 1.535 8.716 1.00 95.69 311 PHE A N 1
ATOM 2358 C CA . PHE A 1 311 ? -1.004 1.741 8.346 1.00 95.69 311 PHE A CA 1
ATOM 2359 C C . PHE A 1 311 ? -0.236 0.450 8.617 1.00 95.69 311 PHE A C 1
ATOM 2361 O O . PHE A 1 311 ? -0.252 -0.063 9.737 1.00 95.69 311 PHE A O 1
ATOM 2368 N N . MET A 1 312 ? 0.424 -0.086 7.597 1.00 94.88 312 MET A N 1
ATOM 2369 C CA . MET A 1 312 ? 1.187 -1.320 7.697 1.00 94.88 312 MET A CA 1
ATOM 2370 C C . MET A 1 312 ? 2.684 -1.051 7.634 1.00 94.88 312 MET A C 1
ATOM 2372 O O . MET A 1 312 ? 3.197 -0.520 6.644 1.00 94.88 312 MET A O 1
ATOM 2376 N N . ILE A 1 313 ? 3.395 -1.518 8.656 1.00 91.12 313 ILE A N 1
ATOM 2377 C CA . ILE A 1 313 ? 4.855 -1.521 8.687 1.00 91.12 313 ILE A CA 1
ATOM 2378 C C . ILE A 1 313 ? 5.322 -2.884 8.173 1.00 91.12 313 ILE A C 1
ATOM 2380 O O . ILE A 1 313 ? 5.005 -3.904 8.794 1.00 91.12 313 ILE A O 1
ATOM 2384 N N . PRO A 1 314 ? 6.018 -2.936 7.022 1.00 85.50 314 PRO A N 1
ATOM 2385 C CA . PRO A 1 314 ? 6.437 -4.197 6.442 1.00 85.50 314 PRO A CA 1
ATOM 2386 C C . PRO A 1 314 ? 7.598 -4.801 7.237 1.00 85.50 314 PRO A C 1
ATOM 2388 O O . PRO A 1 314 ? 8.268 -4.127 8.021 1.00 85.50 314 PRO A O 1
ATOM 2391 N N . ILE A 1 315 ? 7.866 -6.080 6.987 1.00 76.62 315 ILE A N 1
ATOM 2392 C CA . ILE A 1 315 ? 9.087 -6.722 7.476 1.00 76.62 315 ILE A CA 1
ATOM 2393 C C . ILE A 1 315 ? 10.247 -6.254 6.609 1.00 76.62 315 ILE A C 1
ATOM 2395 O O . ILE A 1 315 ? 10.187 -6.341 5.379 1.00 76.62 315 ILE A O 1
ATOM 2399 N N . TYR A 1 316 ? 11.285 -5.761 7.271 1.00 67.75 316 TYR A N 1
ATOM 2400 C CA . TYR A 1 316 ? 12.562 -5.415 6.666 1.00 67.75 316 TYR A CA 1
ATOM 2401 C C . TYR A 1 316 ? 13.551 -6.567 6.844 1.00 67.75 316 TYR A C 1
ATOM 2403 O O . TYR A 1 316 ? 13.358 -7.441 7.691 1.00 67.75 316 TYR A O 1
ATOM 2411 N N . ALA A 1 317 ? 14.621 -6.568 6.048 1.00 59.97 317 ALA A N 1
ATOM 2412 C CA . ALA A 1 317 ? 15.750 -7.456 6.299 1.00 59.97 317 ALA A CA 1
ATOM 2413 C C . ALA A 1 317 ? 16.217 -7.328 7.752 1.00 59.97 317 ALA A C 1
ATOM 2415 O O . ALA A 1 317 ? 16.229 -6.226 8.298 1.00 59.97 317 ALA A O 1
ATOM 2416 N N . ALA A 1 318 ? 16.680 -8.424 8.356 1.00 53.97 318 ALA A N 1
ATOM 2417 C CA . ALA A 1 318 ? 17.269 -8.378 9.697 1.00 53.97 318 ALA A CA 1
ATOM 2418 C C . ALA A 1 318 ? 18.442 -7.377 9.780 1.00 53.97 318 ALA A C 1
ATOM 2420 O O . ALA A 1 318 ? 18.651 -6.738 10.809 1.00 53.97 318 ALA A O 1
ATOM 2421 N N . SER A 1 319 ? 19.163 -7.187 8.668 1.00 51.38 319 SER A N 1
ATOM 2422 C CA . SER A 1 319 ? 20.231 -6.194 8.521 1.00 51.38 319 SER A CA 1
ATOM 2423 C C . SER A 1 319 ? 19.748 -4.738 8.493 1.00 51.38 319 SER A C 1
ATOM 2425 O O . SER A 1 319 ? 20.579 -3.839 8.548 1.00 51.38 319 SER A O 1
ATOM 2427 N N . ASP A 1 320 ? 18.439 -4.491 8.410 1.00 69.94 320 ASP A N 1
ATOM 2428 C CA . ASP A 1 320 ? 17.835 -3.160 8.308 1.00 69.94 320 ASP A CA 1
ATOM 2429 C C . ASP A 1 320 ? 16.795 -2.906 9.417 1.00 69.94 320 ASP A C 1
ATOM 2431 O O . ASP A 1 320 ? 15.679 -2.420 9.214 1.00 69.94 320 ASP A O 1
ATOM 2435 N N . ARG A 1 321 ? 17.182 -3.244 10.653 1.00 73.88 321 ARG A N 1
ATOM 2436 C CA . ARG A 1 321 ? 16.406 -2.924 11.861 1.00 73.88 321 ARG A CA 1
ATOM 2437 C C . ARG A 1 321 ? 16.143 -1.419 11.990 1.00 73.88 321 ARG A C 1
ATOM 2439 O O . ARG A 1 321 ? 15.100 -1.023 12.508 1.00 73.88 321 ARG A O 1
ATOM 2446 N N . SER A 1 322 ? 17.069 -0.587 11.522 1.00 78.19 322 SER A N 1
ATOM 2447 C CA . SER A 1 322 ? 16.946 0.869 11.567 1.00 78.19 322 SER A CA 1
ATOM 2448 C C . SER A 1 322 ? 15.769 1.368 10.730 1.00 78.19 322 SER A C 1
ATOM 2450 O O . SER A 1 322 ? 14.976 2.149 11.253 1.00 78.19 322 SER A O 1
ATOM 2452 N N . ALA A 1 323 ? 15.575 0.883 9.494 1.00 79.56 323 ALA A N 1
ATOM 2453 C CA . ALA A 1 323 ? 14.412 1.273 8.694 1.00 79.56 323 ALA A CA 1
ATOM 2454 C C . ALA A 1 323 ? 13.092 0.890 9.373 1.00 79.56 323 ALA A C 1
ATOM 2456 O O . ALA A 1 323 ? 12.174 1.707 9.440 1.00 79.56 323 ALA A O 1
ATOM 2457 N N . TYR A 1 324 ? 13.010 -0.312 9.948 1.00 83.12 324 TYR A N 1
ATOM 2458 C CA . TYR A 1 324 ? 11.837 -0.742 10.712 1.00 83.12 324 TYR A CA 1
ATOM 2459 C C . TYR A 1 324 ? 11.528 0.190 11.898 1.00 83.12 324 TYR A C 1
ATOM 2461 O O . TYR A 1 324 ? 10.387 0.622 12.076 1.00 83.12 324 TYR A O 1
ATOM 2469 N N . LEU A 1 325 ? 12.541 0.542 12.696 1.00 83.00 325 LEU A N 1
ATOM 2470 C CA . LEU A 1 325 ? 12.370 1.438 13.845 1.00 83.00 325 LEU A CA 1
ATOM 2471 C C . LEU A 1 325 ? 11.969 2.855 13.419 1.00 83.00 325 LEU A C 1
ATOM 2473 O O . LEU A 1 325 ? 11.073 3.441 14.031 1.00 83.00 325 LEU A O 1
ATOM 2477 N N . VAL A 1 326 ? 12.572 3.381 12.349 1.00 85.00 326 VAL A N 1
ATOM 2478 C CA . VAL A 1 326 ? 12.200 4.679 11.766 1.00 85.00 326 VAL A CA 1
ATOM 2479 C C . VAL A 1 326 ? 10.732 4.671 11.352 1.00 85.00 326 VAL A C 1
ATOM 2481 O O . VAL A 1 326 ? 9.996 5.592 11.688 1.00 85.00 326 VAL A O 1
ATOM 2484 N N . GLN A 1 327 ? 10.266 3.606 10.704 1.00 87.62 327 GLN A N 1
ATOM 2485 C CA . GLN A 1 327 ? 8.876 3.489 10.264 1.00 87.62 327 GLN A CA 1
ATOM 2486 C C . GLN A 1 327 ? 7.883 3.446 11.419 1.00 87.62 327 GLN A C 1
ATOM 2488 O O . GLN A 1 327 ? 6.851 4.116 11.377 1.00 87.62 327 GLN A O 1
ATOM 2493 N N . ARG A 1 328 ? 8.206 2.707 12.485 1.00 88.06 328 ARG A N 1
ATOM 2494 C CA . ARG A 1 328 ? 7.391 2.697 13.709 1.00 88.06 328 ARG A CA 1
ATOM 2495 C C . ARG A 1 328 ? 7.305 4.073 14.340 1.00 88.06 328 ARG A C 1
ATOM 2497 O O . ARG A 1 328 ? 6.236 4.470 14.801 1.00 88.06 328 ARG A O 1
ATOM 2504 N N . ALA A 1 329 ? 8.414 4.797 14.357 1.00 87.06 329 ALA A N 1
ATOM 2505 C CA . ALA A 1 329 ? 8.443 6.131 14.917 1.00 87.06 329 ALA A CA 1
ATOM 2506 C C . ALA A 1 329 ? 7.681 7.146 14.053 1.00 87.06 329 ALA A C 1
ATOM 2508 O O . ALA A 1 329 ? 6.905 7.925 14.601 1.00 87.06 329 ALA A O 1
ATOM 2509 N N . LEU A 1 330 ? 7.815 7.082 12.723 1.00 88.62 330 LEU A N 1
ATOM 2510 C CA . LEU A 1 330 ? 7.018 7.883 11.789 1.00 88.62 330 LEU A CA 1
ATOM 2511 C C . LEU A 1 330 ? 5.524 7.614 11.967 1.00 88.62 330 LEU A C 1
ATOM 2513 O O . LEU A 1 330 ? 4.758 8.562 12.110 1.00 88.62 330 LEU A O 1
ATOM 2517 N N . PHE A 1 331 ? 5.110 6.346 12.056 1.00 93.19 331 PHE A N 1
ATOM 2518 C CA . PHE A 1 331 ? 3.722 5.994 12.353 1.00 93.19 331 PHE A CA 1
ATOM 2519 C C . PHE A 1 331 ? 3.228 6.647 13.647 1.00 93.19 331 PHE A C 1
ATOM 2521 O O . PHE A 1 331 ? 2.217 7.350 13.631 1.00 93.19 331 PHE A O 1
ATOM 2528 N N . ARG A 1 332 ? 3.960 6.460 14.754 1.00 90.44 332 ARG A N 1
ATOM 2529 C CA . ARG A 1 332 ? 3.606 7.034 16.063 1.00 90.44 332 ARG A CA 1
ATOM 2530 C C . ARG A 1 332 ? 3.505 8.558 16.023 1.00 90.44 332 ARG A C 1
ATOM 2532 O O . ARG A 1 332 ? 2.603 9.115 16.636 1.00 90.44 332 ARG A O 1
ATOM 2539 N N . PHE A 1 333 ? 4.410 9.217 15.306 1.00 88.50 333 PHE A N 1
ATOM 2540 C CA . PHE A 1 333 ? 4.457 10.673 15.205 1.00 88.50 333 PHE A CA 1
ATOM 2541 C C . PHE A 1 333 ? 3.361 11.252 14.294 1.00 88.50 333 PHE A C 1
ATOM 2543 O O . PHE A 1 333 ? 2.745 12.263 14.629 1.00 88.50 333 PHE A O 1
ATOM 2550 N N . ALA A 1 334 ? 3.118 10.633 13.137 1.00 91.50 334 ALA A N 1
ATOM 2551 C CA . ALA A 1 334 ? 2.355 11.243 12.049 1.00 91.50 334 ALA A CA 1
ATOM 2552 C C . ALA A 1 334 ? 0.957 10.646 11.823 1.00 91.50 334 ALA A C 1
ATOM 2554 O O . ALA A 1 334 ? 0.079 11.360 11.343 1.00 91.50 334 ALA A O 1
ATOM 2555 N N . TYR A 1 335 ? 0.732 9.368 12.140 1.00 94.44 335 TYR A N 1
ATOM 2556 C CA . TYR A 1 335 ? -0.456 8.640 11.662 1.00 94.44 335 TYR A CA 1
ATOM 2557 C C . TYR A 1 335 ? -1.237 7.903 12.756 1.00 94.44 335 TYR A C 1
ATOM 2559 O O . TYR A 1 335 ? -2.370 7.481 12.514 1.00 94.44 335 TYR A O 1
ATOM 2567 N N . ALA A 1 336 ? -0.667 7.751 13.953 1.00 93.25 336 ALA A N 1
ATOM 2568 C CA . ALA A 1 336 ? -1.254 6.976 15.044 1.00 93.25 336 ALA A CA 1
ATOM 2569 C C . ALA A 1 336 ? -2.552 7.554 15.626 1.00 93.25 336 ALA A C 1
ATOM 2571 O O . ALA A 1 336 ? -3.185 6.892 16.433 1.00 93.25 336 ALA A O 1
ATOM 2572 N N . ASP A 1 337 ? -2.975 8.755 15.244 1.00 92.31 337 ASP A N 1
ATOM 2573 C CA . ASP A 1 337 ? -4.280 9.318 15.599 1.00 92.31 337 ASP A CA 1
ATOM 2574 C C . ASP A 1 337 ? -5.353 9.090 14.518 1.00 92.31 337 ASP A C 1
ATOM 2576 O O . ASP A 1 337 ? -6.538 9.289 14.779 1.00 92.31 337 ASP A O 1
ATOM 2580 N N . ALA A 1 338 ? -4.965 8.636 13.320 1.00 94.56 338 ALA A N 1
ATOM 2581 C CA . ALA A 1 338 ? -5.854 8.504 12.163 1.00 94.56 338 ALA A CA 1
ATOM 2582 C C . ALA A 1 338 ? -5.905 7.107 11.526 1.00 94.56 338 ALA A C 1
ATOM 2584 O O . ALA A 1 338 ? -6.794 6.845 10.714 1.00 94.56 338 ALA A O 1
ATOM 2585 N N . ALA A 1 339 ? -4.990 6.200 11.864 1.00 95.00 339 ALA A N 1
ATOM 2586 C CA . ALA A 1 339 ? -4.984 4.839 11.336 1.00 95.00 339 ALA A CA 1
ATOM 2587 C C . ALA A 1 339 ? -4.696 3.800 12.413 1.00 95.00 339 ALA A C 1
ATOM 2589 O O . ALA A 1 339 ? -3.970 4.051 13.375 1.00 95.00 339 ALA A O 1
ATOM 2590 N N . CYS A 1 340 ? -5.231 2.597 12.206 1.00 94.31 340 CYS A N 1
ATOM 2591 C CA . CYS A 1 340 ? -4.814 1.437 12.981 1.00 94.31 340 CYS A CA 1
ATOM 2592 C C . CYS A 1 340 ? -3.442 0.941 12.511 1.00 94.31 340 CYS A C 1
ATOM 2594 O O . CYS A 1 340 ? -3.094 1.113 11.346 1.00 94.31 340 CYS A O 1
ATOM 2596 N N . LEU A 1 341 ? -2.674 0.301 13.389 1.00 93.75 341 LEU A N 1
ATOM 2597 C CA . LEU A 1 341 ? -1.365 -0.256 13.059 1.00 93.75 341 LEU A CA 1
ATOM 2598 C C . LEU A 1 341 ? -1.453 -1.752 12.753 1.00 93.75 341 LEU A C 1
ATOM 2600 O 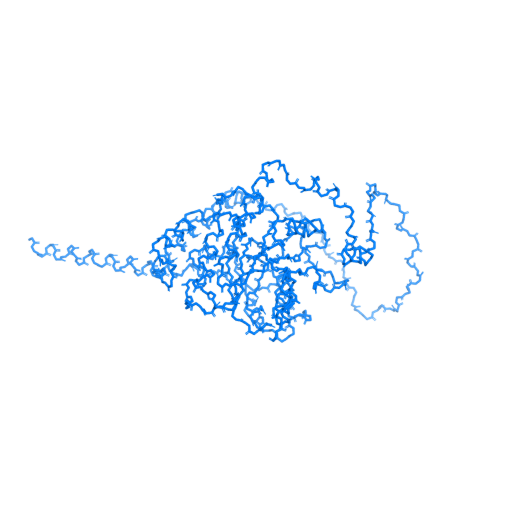O . LEU A 1 341 ? -1.910 -2.530 13.595 1.00 93.75 341 LEU A O 1
ATOM 2604 N N . LEU A 1 342 ? -0.934 -2.146 11.591 1.00 93.06 342 LEU A N 1
ATOM 2605 C CA . LEU A 1 342 ? -0.554 -3.518 11.266 1.00 93.06 342 LEU A CA 1
ATOM 2606 C C . LEU A 1 342 ? 0.978 -3.619 11.250 1.00 93.06 342 LEU A C 1
ATOM 2608 O O . LEU A 1 342 ? 1.634 -3.242 10.280 1.00 93.06 342 LEU A O 1
ATOM 2612 N N . ASP A 1 343 ? 1.559 -4.104 12.342 1.00 91.56 343 ASP A N 1
ATOM 2613 C CA . ASP A 1 343 ? 3.011 -4.222 12.492 1.00 91.56 343 ASP A CA 1
ATOM 2614 C C . ASP A 1 343 ? 3.463 -5.652 12.172 1.00 91.56 343 ASP A C 1
ATOM 2616 O O . ASP A 1 343 ? 3.380 -6.551 13.012 1.00 91.56 343 ASP A O 1
ATOM 2620 N N . LEU A 1 344 ? 3.938 -5.880 10.945 1.00 88.38 344 LEU A N 1
ATOM 2621 C CA . LEU A 1 344 ? 4.368 -7.216 10.537 1.00 88.38 344 LEU A CA 1
ATOM 2622 C C . LEU A 1 344 ? 5.652 -7.666 11.250 1.00 88.38 344 LEU A C 1
ATOM 2624 O O . LEU A 1 344 ? 5.894 -8.866 11.335 1.00 88.38 344 LEU A O 1
ATOM 2628 N N . GLY A 1 345 ? 6.454 -6.738 11.785 1.00 85.31 345 GLY A N 1
ATOM 2629 C CA . GLY A 1 345 ? 7.647 -7.073 12.564 1.00 85.31 345 GLY A CA 1
ATOM 2630 C C . GLY A 1 345 ? 7.308 -7.691 13.921 1.00 85.31 345 GLY A C 1
ATOM 2631 O O . GLY A 1 345 ? 8.054 -8.531 14.408 1.00 85.31 345 GLY A O 1
ATOM 2632 N N . VAL A 1 346 ? 6.164 -7.324 14.507 1.00 84.62 346 VAL A N 1
ATOM 2633 C CA . VAL A 1 346 ? 5.634 -7.954 15.732 1.00 84.62 346 VAL A CA 1
ATOM 2634 C C . VAL A 1 346 ? 5.001 -9.316 15.441 1.00 84.62 346 VAL A C 1
ATOM 2636 O O . VAL A 1 346 ? 5.025 -10.205 16.287 1.00 84.62 346 VAL A O 1
ATOM 2639 N N . LEU A 1 347 ? 4.420 -9.485 14.251 1.00 81.81 347 LEU A N 1
ATOM 2640 C CA . LEU A 1 347 ? 3.794 -10.744 13.840 1.00 81.81 347 LEU A CA 1
ATOM 2641 C C . LEU A 1 347 ? 4.800 -11.789 13.344 1.00 81.81 347 LEU A C 1
ATOM 2643 O O . LEU A 1 347 ? 4.463 -12.972 13.291 1.00 81.81 347 LEU A O 1
ATOM 2647 N N . HIS A 1 348 ? 6.002 -11.362 12.959 1.00 79.12 348 HIS A N 1
ATOM 2648 C CA . HIS A 1 348 ? 7.061 -12.257 12.522 1.00 79.12 348 HIS A CA 1
ATOM 2649 C C . HIS A 1 348 ? 7.550 -13.129 13.693 1.00 79.12 348 HIS A C 1
ATOM 2651 O O . HIS A 1 348 ? 7.842 -12.587 14.763 1.00 79.12 348 HIS A O 1
ATOM 2657 N N . PRO A 1 349 ? 7.672 -14.459 13.527 1.00 74.75 349 PRO A N 1
ATOM 2658 C CA . PRO A 1 349 ? 8.167 -15.334 14.585 1.00 74.75 349 PRO A CA 1
ATOM 2659 C C . PRO A 1 349 ? 9.569 -14.938 15.064 1.00 74.75 349 PRO A C 1
ATOM 2661 O O . PRO A 1 349 ? 10.440 -14.563 14.271 1.00 74.75 349 PRO A O 1
ATOM 2664 N N . ALA A 1 350 ? 9.795 -15.034 16.376 1.00 72.75 350 ALA A N 1
ATOM 2665 C CA . ALA A 1 350 ? 11.107 -14.799 16.966 1.00 72.75 350 ALA A CA 1
ATOM 2666 C C . ALA A 1 350 ? 12.101 -15.883 16.513 1.00 72.75 350 ALA A C 1
ATOM 2668 O O . ALA A 1 350 ? 11.771 -17.068 16.496 1.00 72.75 350 ALA A O 1
ATOM 2669 N N . GLY A 1 351 ? 13.319 -15.476 16.149 1.00 66.31 351 GLY A N 1
ATOM 2670 C CA . GLY A 1 351 ? 14.396 -16.388 15.744 1.00 66.31 351 GLY A CA 1
ATOM 2671 C C . GLY A 1 351 ? 14.345 -16.873 14.290 1.00 66.31 351 GLY A C 1
ATOM 2672 O O . GLY A 1 351 ? 15.324 -17.450 13.820 1.00 66.31 351 GLY A O 1
ATOM 2673 N N . GLU A 1 352 ? 13.270 -16.602 13.545 1.00 64.56 352 GLU A N 1
ATOM 2674 C CA . GLU A 1 352 ? 13.257 -16.843 12.101 1.00 64.56 352 GLU A CA 1
ATOM 2675 C C . GLU A 1 352 ? 14.112 -15.789 11.381 1.00 64.56 352 GLU A C 1
ATOM 2677 O O . GLU A 1 352 ? 13.961 -14.583 11.588 1.00 64.56 352 GLU A O 1
ATOM 2682 N N . THR A 1 353 ? 15.024 -16.240 10.517 1.00 57.25 353 THR A N 1
ATOM 2683 C CA . THR A 1 353 ? 15.786 -15.356 9.631 1.00 57.25 353 THR A CA 1
ATOM 2684 C C . THR A 1 353 ? 15.205 -15.429 8.227 1.00 57.25 353 THR A C 1
ATOM 2686 O O . THR A 1 353 ? 14.995 -16.506 7.670 1.00 57.25 353 THR A O 1
ATOM 2689 N N . LEU A 1 354 ? 14.926 -14.267 7.639 1.00 54.25 354 LEU A N 1
ATOM 2690 C CA . LEU A 1 354 ? 14.575 -14.192 6.229 1.00 54.25 354 LEU A CA 1
ATOM 2691 C C . LEU A 1 354 ? 15.864 -14.071 5.419 1.00 54.25 354 LEU A C 1
ATOM 2693 O O . LEU A 1 354 ? 16.654 -13.160 5.693 1.00 54.25 354 LEU A O 1
ATOM 2697 N N . PRO A 1 355 ? 16.091 -14.927 4.410 1.00 50.06 355 PRO A N 1
ATOM 2698 C CA . PRO A 1 355 ? 17.109 -14.648 3.415 1.00 50.06 355 PRO A CA 1
ATOM 2699 C C . PRO A 1 355 ? 16.673 -13.389 2.660 1.00 50.06 355 PRO A C 1
ATOM 2701 O O . PRO A 1 355 ? 15.775 -13.423 1.822 1.00 50.06 355 PRO A O 1
ATOM 2704 N N . VAL A 1 356 ? 17.261 -12.244 3.010 1.00 48.31 356 VAL A N 1
ATOM 2705 C CA . VAL A 1 356 ? 17.061 -10.990 2.282 1.00 48.31 356 VAL A CA 1
ATOM 2706 C C . VAL A 1 356 ? 18.352 -10.647 1.562 1.00 48.31 356 VAL A C 1
ATOM 2708 O O . VAL A 1 356 ? 19.416 -10.584 2.176 1.00 48.31 356 VAL A O 1
ATOM 2711 N N . GLY A 1 357 ? 18.277 -10.483 0.241 1.00 44.88 357 GLY A N 1
ATOM 2712 C CA . GLY A 1 357 ? 19.427 -10.082 -0.564 1.00 44.88 357 GLY A CA 1
ATOM 2713 C C . GLY A 1 357 ? 19.978 -8.728 -0.106 1.00 44.88 357 GLY A C 1
ATOM 2714 O O . GLY A 1 357 ? 19.245 -7.902 0.436 1.00 44.88 357 GLY A O 1
ATOM 2715 N N . ARG A 1 358 ? 21.271 -8.479 -0.359 1.00 39.81 358 ARG A N 1
ATOM 2716 C CA . ARG A 1 358 ? 21.974 -7.235 0.027 1.00 39.81 358 ARG A CA 1
ATOM 2717 C C . ARG A 1 358 ? 21.313 -5.949 -0.484 1.00 39.81 358 ARG A C 1
ATOM 2719 O O . ARG A 1 358 ? 21.520 -4.900 0.108 1.00 39.81 358 ARG A O 1
ATOM 2726 N N . GLU A 1 359 ? 20.529 -6.028 -1.556 1.00 43.81 359 GLU A N 1
ATOM 2727 C CA . GLU A 1 359 ? 19.807 -4.887 -2.134 1.00 43.81 359 GLU A CA 1
ATOM 2728 C C . GLU A 1 359 ? 18.446 -4.617 -1.465 1.00 43.81 359 GLU A C 1
ATOM 2730 O O . GLU A 1 359 ? 17.690 -3.779 -1.941 1.00 43.81 359 GLU A O 1
ATOM 2735 N N . GLY A 1 360 ? 18.080 -5.338 -0.396 1.00 42.16 360 GLY A N 1
ATOM 2736 C CA . GLY A 1 360 ? 16.803 -5.146 0.310 1.00 42.16 360 GLY A CA 1
ATOM 2737 C C . GLY A 1 360 ? 15.563 -5.572 -0.491 1.00 42.16 360 GLY A C 1
ATOM 2738 O O . GLY A 1 360 ? 14.441 -5.505 0.010 1.00 42.16 360 GLY A O 1
ATOM 2739 N N . HIS A 1 361 ? 15.754 -6.060 -1.717 1.00 41.97 361 HIS A N 1
ATOM 2740 C CA . HIS A 1 361 ? 14.709 -6.552 -2.599 1.00 41.97 361 HIS A CA 1
ATOM 2741 C C . HIS A 1 361 ? 14.898 -8.049 -2.830 1.00 41.97 361 HIS A C 1
ATOM 2743 O O . HIS A 1 361 ? 15.821 -8.478 -3.518 1.00 41.97 361 HIS A O 1
ATOM 2749 N N . VAL A 1 362 ? 14.005 -8.856 -2.262 1.00 40.22 362 VAL A N 1
ATOM 2750 C CA . VAL A 1 362 ? 13.847 -10.255 -2.661 1.00 40.22 362 VAL A CA 1
ATOM 2751 C C . VAL A 1 362 ? 12.567 -10.327 -3.455 1.00 40.22 362 VAL A C 1
ATOM 2753 O O . VAL A 1 362 ? 11.474 -10.242 -2.895 1.00 40.22 362 VAL A O 1
ATOM 2756 N N . VAL A 1 363 ? 12.700 -10.466 -4.766 1.00 44.03 363 VAL A N 1
ATOM 2757 C CA . VAL A 1 363 ? 11.563 -10.847 -5.591 1.00 44.03 363 VAL A CA 1
ATOM 2758 C C . VAL A 1 363 ? 11.271 -12.310 -5.234 1.00 44.03 363 VAL A C 1
ATOM 2760 O O . VAL A 1 363 ? 12.082 -13.189 -5.504 1.00 44.03 363 VAL A O 1
ATOM 2763 N N . ASN A 1 364 ? 10.132 -12.534 -4.571 1.00 46.97 364 ASN A N 1
ATOM 2764 C CA . ASN A 1 364 ? 9.469 -13.814 -4.258 1.00 46.97 364 ASN A CA 1
ATOM 2765 C C . ASN A 1 364 ? 9.636 -14.428 -2.848 1.00 46.97 364 ASN A C 1
ATOM 2767 O O . ASN A 1 364 ? 8.607 -14.738 -2.250 1.00 46.97 364 ASN A O 1
ATOM 2771 N N . GLU A 1 365 ? 10.824 -14.577 -2.248 1.00 47.69 365 GLU A N 1
ATOM 2772 C CA . GLU A 1 365 ? 10.910 -15.271 -0.934 1.00 47.69 365 GLU A CA 1
ATOM 2773 C C . GLU A 1 365 ? 10.439 -14.406 0.245 1.00 47.69 365 GLU A C 1
ATOM 2775 O O . GLU A 1 365 ? 9.601 -14.837 1.037 1.00 47.69 365 GLU A O 1
ATOM 2780 N N . GLY A 1 366 ? 10.889 -13.147 0.319 1.00 59.09 366 GLY A N 1
ATOM 2781 C CA . GLY A 1 366 ? 10.345 -12.178 1.279 1.00 59.09 366 GLY A CA 1
ATOM 2782 C C . GLY A 1 366 ? 8.883 -11.822 0.983 1.00 59.09 366 GLY A C 1
ATOM 2783 O O . GLY A 1 366 ? 8.133 -11.453 1.887 1.00 59.09 366 GLY A O 1
ATOM 2784 N N . GLY A 1 367 ? 8.464 -11.976 -0.278 1.00 78.31 367 GLY A N 1
ATOM 2785 C CA . GLY A 1 367 ? 7.093 -11.735 -0.712 1.00 78.31 367 GLY A CA 1
ATOM 2786 C C . GLY A 1 367 ? 6.099 -12.758 -0.174 1.00 78.31 367 GLY A C 1
ATOM 2787 O O . GLY A 1 367 ? 5.032 -12.366 0.302 1.00 78.31 367 GLY A O 1
ATOM 2788 N N . LEU A 1 368 ? 6.451 -14.048 -0.190 1.00 82.88 368 LEU A N 1
ATOM 2789 C CA . LEU A 1 368 ? 5.585 -15.110 0.326 1.00 82.88 368 LEU A CA 1
ATOM 2790 C C . LEU A 1 368 ? 5.342 -14.954 1.830 1.00 82.88 368 LEU A C 1
ATOM 2792 O O . LEU A 1 368 ? 4.189 -14.857 2.246 1.00 82.88 368 LEU A O 1
ATOM 2796 N N . VAL A 1 369 ? 6.405 -14.842 2.635 1.00 83.06 369 VAL A N 1
ATOM 2797 C CA . VAL A 1 369 ? 6.274 -14.719 4.099 1.00 83.06 369 VAL A CA 1
ATOM 2798 C C . VAL A 1 369 ? 5.486 -13.471 4.482 1.00 83.06 369 VAL A C 1
ATOM 2800 O O . VAL A 1 369 ? 4.551 -13.548 5.279 1.00 83.06 369 VAL A O 1
ATOM 2803 N N . LYS A 1 370 ? 5.800 -12.326 3.861 1.00 87.00 370 LYS A N 1
ATOM 2804 C CA . LYS A 1 370 ? 5.049 -11.085 4.081 1.00 87.00 370 LYS A CA 1
ATOM 2805 C C . LYS A 1 370 ? 3.565 -11.279 3.772 1.00 87.00 370 LYS A C 1
ATOM 2807 O O . LYS A 1 370 ? 2.726 -10.905 4.582 1.00 87.00 370 LYS A O 1
ATOM 2812 N N . SER A 1 371 ? 3.240 -11.904 2.642 1.00 90.81 371 SER A N 1
ATOM 2813 C CA . SER A 1 371 ? 1.851 -12.146 2.228 1.00 90.81 371 SER A CA 1
ATOM 2814 C C . SER A 1 371 ? 1.112 -13.076 3.189 1.00 90.81 371 SER A C 1
ATOM 2816 O O . SER A 1 371 ? -0.037 -12.810 3.528 1.00 90.81 371 SER A O 1
ATOM 2818 N N . VAL A 1 372 ? 1.778 -14.116 3.696 1.00 89.31 372 VAL A N 1
ATOM 2819 C CA . VAL A 1 372 ? 1.215 -15.031 4.702 1.00 89.31 372 VAL A CA 1
ATOM 2820 C C . VAL A 1 372 ? 0.962 -14.319 6.030 1.00 89.31 372 VAL A C 1
ATOM 2822 O O . VAL A 1 372 ? -0.069 -14.537 6.663 1.00 89.31 372 VAL A O 1
ATOM 2825 N N . LEU A 1 373 ? 1.864 -13.438 6.460 1.00 88.88 373 LEU A N 1
ATOM 2826 C CA . LEU A 1 373 ? 1.670 -12.669 7.690 1.00 88.88 373 LEU A CA 1
ATOM 2827 C C . LEU A 1 373 ? 0.558 -11.630 7.550 1.00 88.88 373 LEU A C 1
ATOM 2829 O O . LEU A 1 373 ? -0.234 -11.475 8.477 1.00 88.88 373 LEU A O 1
ATOM 2833 N N . ILE A 1 374 ? 0.438 -10.985 6.385 1.00 92.56 374 ILE A N 1
ATOM 2834 C CA . ILE A 1 374 ? -0.705 -10.117 6.079 1.00 92.56 374 ILE A CA 1
ATOM 2835 C C . ILE A 1 374 ? -2.004 -10.932 6.111 1.00 92.56 374 ILE A C 1
ATOM 2837 O O . ILE A 1 374 ? -2.945 -10.523 6.785 1.00 92.56 374 ILE A O 1
ATOM 2841 N N . ALA A 1 375 ? -2.051 -12.094 5.447 1.00 92.88 375 ALA A N 1
ATOM 2842 C CA . ALA A 1 375 ? -3.215 -12.984 5.463 1.00 92.88 375 ALA A CA 1
ATOM 2843 C C . ALA A 1 375 ? -3.656 -13.325 6.890 1.00 92.88 375 ALA A C 1
ATOM 2845 O O . ALA A 1 375 ? -4.811 -13.097 7.241 1.00 92.88 375 ALA A O 1
ATOM 2846 N N . LYS A 1 376 ? -2.726 -13.805 7.725 1.00 90.00 376 LYS A N 1
ATOM 2847 C CA . LYS A 1 376 ? -2.992 -14.148 9.130 1.00 90.00 376 LYS A CA 1
ATOM 2848 C C . LYS A 1 376 ? -3.509 -12.949 9.919 1.00 90.00 376 LYS A C 1
ATOM 2850 O O . LYS A 1 376 ? -4.489 -13.063 10.644 1.00 90.00 376 LYS A O 1
ATOM 2855 N N . ALA A 1 377 ? -2.883 -11.784 9.763 1.00 90.94 377 ALA A N 1
ATOM 2856 C CA . ALA A 1 377 ? -3.309 -10.584 10.473 1.00 90.94 377 ALA A CA 1
ATOM 2857 C C . ALA A 1 377 ? -4.725 -10.136 10.087 1.00 90.94 377 ALA A C 1
ATOM 2859 O O . ALA A 1 377 ? -5.498 -9.723 10.952 1.00 90.94 377 ALA A O 1
ATOM 2860 N N . LEU A 1 378 ? -5.058 -10.226 8.797 1.00 91.56 378 LEU A N 1
ATOM 2861 C CA . LEU A 1 378 ? -6.382 -9.894 8.280 1.00 91.56 378 LEU A CA 1
ATOM 2862 C C . LEU A 1 378 ? -7.438 -10.921 8.707 1.00 91.56 378 LEU A C 1
ATOM 2864 O O . LEU A 1 378 ? -8.534 -10.512 9.082 1.00 91.56 378 LEU A O 1
ATOM 2868 N N . ALA A 1 379 ? -7.103 -12.216 8.705 1.00 90.00 379 ALA A N 1
ATOM 2869 C CA . ALA A 1 379 ? -7.985 -13.293 9.162 1.00 90.00 379 ALA A CA 1
ATOM 2870 C C . ALA A 1 379 ? -8.316 -13.167 10.656 1.00 90.00 379 ALA A C 1
ATOM 2872 O O . ALA A 1 379 ? -9.470 -13.292 11.057 1.00 90.00 379 ALA A O 1
ATOM 2873 N N . ASP A 1 380 ? -7.310 -12.846 11.470 1.00 86.31 380 ASP A N 1
ATOM 2874 C CA . ASP A 1 380 ? -7.464 -12.717 12.920 1.00 86.31 380 ASP A CA 1
ATOM 2875 C C . ASP A 1 380 ? -7.966 -11.324 13.349 1.00 86.31 380 ASP A C 1
ATOM 2877 O O . ASP A 1 380 ? -8.098 -11.055 14.543 1.00 86.31 380 ASP A O 1
ATOM 2881 N N . ALA A 1 381 ? -8.170 -10.403 12.396 1.00 76.31 381 ALA A N 1
ATOM 2882 C CA . ALA A 1 381 ? -8.447 -8.982 12.630 1.00 76.31 381 ALA A CA 1
ATOM 2883 C C . ALA A 1 381 ? -7.465 -8.304 13.617 1.00 76.31 381 ALA A C 1
ATOM 2885 O O . ALA A 1 381 ? -7.822 -7.370 14.341 1.00 76.31 381 ALA A O 1
ATOM 2886 N N . ARG A 1 382 ? -6.208 -8.765 13.649 1.00 65.75 382 ARG A N 1
ATOM 2887 C CA . ARG A 1 382 ? -5.165 -8.259 14.551 1.00 65.75 382 ARG A CA 1
ATOM 2888 C C . ARG A 1 382 ? -4.554 -6.979 13.989 1.00 65.75 382 ARG A C 1
ATOM 2890 O O . ARG A 1 382 ? -3.597 -7.015 13.222 1.00 65.75 382 ARG A O 1
ATOM 2897 N N . TYR A 1 383 ? -5.093 -5.838 14.400 1.00 75.94 383 TYR A N 1
ATOM 2898 C CA . TYR A 1 383 ? -4.491 -4.519 14.194 1.00 75.94 383 TYR A CA 1
ATOM 2899 C C . TYR A 1 383 ? -4.852 -3.584 15.358 1.00 75.94 383 TYR A C 1
ATOM 2901 O O . TYR A 1 383 ? -5.938 -3.665 15.932 1.00 75.94 383 TYR A O 1
ATOM 2909 N N . VAL A 1 384 ? -3.931 -2.697 15.740 1.00 68.00 384 VAL A N 1
ATOM 2910 C CA . VAL A 1 384 ? -4.093 -1.820 16.914 1.00 68.00 384 VAL A CA 1
ATOM 2911 C C . VAL A 1 384 ? -4.765 -0.521 16.487 1.00 68.00 384 VAL A C 1
ATOM 2913 O O . VAL A 1 384 ? -4.143 0.278 15.795 1.00 68.00 384 VAL A O 1
ATOM 2916 N N . CYS A 1 385 ? -6.022 -0.297 16.877 1.00 72.62 385 CYS A N 1
ATOM 2917 C CA . CYS A 1 385 ? -6.747 0.926 16.528 1.00 72.62 385 CYS A CA 1
ATOM 2918 C C . CYS A 1 385 ? -6.686 2.000 17.624 1.00 72.62 385 CYS A C 1
ATOM 2920 O O . CYS A 1 385 ? -6.991 1.698 18.782 1.00 72.62 385 CYS A O 1
ATOM 2922 N N . PRO A 1 386 ? -6.421 3.266 17.267 1.00 55.03 386 PRO A N 1
ATOM 2923 C CA . PRO A 1 386 ? -6.551 4.389 18.187 1.00 55.03 386 PRO A CA 1
ATOM 2924 C C . PRO A 1 386 ? -8.020 4.556 18.596 1.00 55.03 386 PRO A C 1
ATOM 2926 O O . PRO A 1 386 ? -8.918 4.504 17.754 1.00 55.03 386 PRO A O 1
ATOM 2929 N N . GLY A 1 387 ? -8.288 4.733 19.891 1.00 53.84 387 GLY A N 1
ATOM 2930 C CA . GLY A 1 387 ? -9.576 5.245 20.384 1.00 53.84 387 GLY A CA 1
ATOM 2931 C C . GLY A 1 387 ? -10.823 4.365 20.191 1.00 53.84 387 GLY A C 1
ATOM 2932 O O . GLY A 1 387 ? -11.916 4.811 20.525 1.00 53.84 387 GLY A O 1
ATOM 2933 N N . ARG A 1 388 ? -10.710 3.121 19.698 1.00 48.44 388 ARG A N 1
ATOM 2934 C CA . ARG A 1 388 ? -11.856 2.193 19.532 1.00 48.44 388 ARG A CA 1
ATOM 2935 C C . ARG A 1 388 ? -11.905 1.025 20.518 1.00 48.44 388 ARG A C 1
ATOM 2937 O O . ARG A 1 388 ? -12.721 0.126 20.337 1.00 48.44 388 ARG A O 1
ATOM 2944 N N . GLN A 1 389 ? -11.140 1.064 21.609 1.00 45.47 389 GLN A N 1
ATOM 2945 C CA . GLN A 1 389 ? -11.220 0.047 22.672 1.00 45.47 389 GLN A CA 1
ATOM 2946 C C . GLN A 1 389 ? -12.565 0.021 23.447 1.00 45.47 389 GLN A C 1
ATOM 2948 O O . GLN A 1 389 ? -12.681 -0.692 24.434 1.00 45.47 389 GLN A O 1
ATOM 2953 N N . GLY A 1 390 ? -13.606 0.741 23.001 1.00 42.69 390 GLY A N 1
ATOM 2954 C CA . GLY A 1 390 ? -14.908 0.824 23.678 1.00 42.69 390 GLY A CA 1
ATOM 2955 C C . GLY A 1 390 ? -16.145 0.369 22.891 1.00 42.69 390 GLY A C 1
ATOM 2956 O O . GLY A 1 390 ? -17.249 0.599 23.372 1.00 42.69 390 GLY A O 1
ATOM 2957 N N . SER A 1 391 ? -16.033 -0.228 21.693 1.00 36.22 391 SER A N 1
ATOM 2958 C CA . SER A 1 391 ? -17.238 -0.607 20.913 1.00 36.22 391 SER A CA 1
ATOM 2959 C C . SER A 1 391 ? -17.138 -1.908 20.110 1.00 36.22 391 SER A C 1
ATOM 2961 O O . SER A 1 391 ? -17.689 -2.012 19.018 1.00 36.22 391 SER A O 1
ATOM 2963 N N . ALA A 1 392 ? -16.478 -2.930 20.654 1.00 38.00 392 ALA A N 1
ATOM 2964 C CA . ALA A 1 392 ? -16.785 -4.297 20.238 1.00 38.00 392 ALA A CA 1
ATOM 2965 C C . ALA A 1 392 ? -18.047 -4.744 21.001 1.00 38.00 392 ALA A C 1
ATOM 2967 O O . ALA A 1 392 ? -17.968 -5.083 22.181 1.00 38.00 392 ALA A O 1
ATOM 2968 N N . ARG A 1 393 ? -19.212 -4.646 20.353 1.00 36.31 393 ARG A N 1
ATOM 2969 C CA . ARG A 1 393 ? -20.420 -5.397 20.715 1.00 36.31 393 ARG A CA 1
ATOM 2970 C C . ARG A 1 393 ? -20.673 -6.440 19.647 1.00 36.31 393 ARG A C 1
ATOM 2972 O O . ARG A 1 393 ? -20.517 -6.070 18.461 1.00 36.31 393 ARG A O 1
#